Protein AF-A0A9N8ZAE3-F1 (afdb_monomer)

Secondary structure (DSSP, 8-state):
--PPTT-EEEEEEEEE-TTSHHHHHHHHHHHHHHHHHHH-TT-EEEEEEEEETTEEEEEEEEE-SS---HHHHHHHHHHHHT-BSGGGS-BTTT-EEEEEEEPPPHHHHHHH--TT--GGGPPBSS-EEEEEEEETTSTTSS-HHHHHHHHHHHHHHHHHHSSTTTTEEEEEEEEEEEEEEEETTEEEEEEEEEEEEEEEE-TTS-HHHHHHHIIIIIIHHHS-GGG--TT-EEEESTTS---S-HHHHS-EETTS-HHHHTTTTSS---S---TTB-TT-HHHHHHHHHHHHHHHHHHTTS-SEEEEEEEE-BT-SS-SEEEEE-TT--SS-HHHHHHHHHHH----HHHHHHHTTTTS-SS--GGGTSSS-SSS-TTT-GGGPPP-------HHHHHHHHHHHHHHHHHHHHHHHHHHHHHHHHHHHHHHHHHHHHHHHHHHHHHHHHHHHHHHHTT-TTS-PPPHHHHHHHHHHHHHHHT--SS-TTSHHHHHHHHHHHHHHHHHHHHHHHT--S----TTSSS----

Sequence (531 aa):
MSTTSGETFLFTSESVGEGHPDKIADQVSDAILDACLKDDPFSKVACETACKTGLVLVFGEITTRSTVDFQKIVRDTIKRIGYDDSSKGFDYNTCNVLVAIEQQSPDIAQGLVQQGEELEKIGAGDQGIMFGYATDETPELMPLTLILSHKLNRKLADLRRDGTLSWLRPDSKTQVTVRYKNEDGALVPIEVDTIVISTQHAPEITTEELRKELVEKVVKTVIPAKYLTSRTIYHMQPSGKFIIGGPQGDAGLTGRKIIVDTYGGHGAHGGGAFSGKDWSKVDRSAAYTARWIAKSLVHAKLVRRVLVQLSYAIGVPEPLSIFVDTYRSSDKSNEELLKIIKNNFDLRPGVIVRELGLHKPDGWKYEQTAAYGHFGRSEILRIFDTTQMNTDLDLDDLIHLENMFLEHGREDGLRDGNSAGMLEGFILGSTHGFRLAQEVGFYKGVAETWSRIVSQHSGDSEHKSLNERTIKQLESLHNLIAQFPLENNRNAEVHNLLERIRAKYKVVMSLLNSSGNLQKFNDADVTKISF

Organism: NCBI:txid144530

Foldseek 3Di:
DDDDAFDKDKDKFKFKFCQAQQLLQLLLLQLQVQQQLVVFLPKFWDWKWKFAQLEIEIEDAIDGPGDDDSLVSSLVSCVVLPQPDCQLRHHSVRGDYHYHYYHDDPVLCVLQDPDPDDLLQGAFSAWWKAKAKFAQQDPLRADPFLLLNLQLSVLLSVCCVVCVQVFFHRIKMKMWMFMWGHHQQHTHTQATQEIAIATAGHPPDFQVNQQVCSVPRRVPVRDPPRRDDPNYHYHYNVVGHHHHRHNHVHMHIHQPCQCSQHHRPPADGIRDGAGRGALSHCSHLVNVVNNLLNLQCCVLVQARIKMWMWTHHRSHQDTPDIFMDRSSRHPDDRVLSVVLCVVQDDRGSSVSCVLLVRSPQDQAGSSVSSHSYVGSCCPHRCSSVHDPGPSDPDPVVVVVVVVVCVVVVVVVCVVCCCVVVVVVVVVCCVVVLVVLCVVLVVLLVVLVVVLVVLVVCVPPPPADRQDPVLVVLSVVLNVLSVPQDSPDCPDPVNVVSVVVSVVSSVVNVVSVVVRDDDDDPDPPPPPPPDD

Nearest PDB structures (foldseek):
  2obv-assembly1_A  TM=9.886E-01  e=4.828E-65  Homo sapiens
  6fcd-assembly1_A  TM=9.901E-01  e=1.346E-64  Homo sapiens
  6fbo-assembly1_A  TM=9.915E-01  e=2.986E-64  Homo sapiens
  6p9v-assembly1_A-2  TM=9.916E-01  e=8.324E-64  Homo sapiens
  7rwh-assembly1_A  TM=9.741E-01  e=3.347E-64  Homo sapiens

Solvent-accessible surface area (backbone atoms only — not comparable to full-atom values): 27801 Å² total; per-residue (Å²): 132,91,75,57,72,71,46,72,49,78,47,63,11,42,28,54,17,56,25,24,26,32,30,41,14,13,29,40,14,11,46,50,43,45,52,31,33,71,79,21,49,80,33,45,36,42,35,41,21,36,31,32,64,56,36,36,40,38,30,44,28,48,42,58,86,34,89,73,60,62,68,58,52,48,29,52,48,36,39,73,51,58,29,73,42,65,88,57,37,34,27,39,88,75,40,44,74,46,80,57,68,42,66,57,56,67,75,60,46,55,48,45,48,63,86,89,61,62,56,67,68,28,17,21,58,39,61,50,43,25,38,5,48,18,27,70,61,32,97,59,32,33,56,56,33,28,53,53,11,27,47,43,35,51,46,51,53,50,34,33,73,74,46,81,39,61,51,50,45,47,20,31,39,25,32,23,29,30,32,31,33,34,57,56,50,24,63,44,80,63,36,43,45,37,39,37,39,43,57,20,29,48,88,86,64,51,62,67,60,50,37,51,49,47,46,63,68,35,46,63,68,62,49,61,67,87,31,60,55,100,77,43,42,78,40,51,40,77,83,58,78,39,52,68,23,28,27,50,59,38,72,11,34,41,54,76,49,53,48,46,36,58,52,22,78,48,76,65,79,52,77,58,45,48,53,10,49,32,55,62,37,41,48,38,45,44,21,51,47,25,27,39,51,21,39,23,41,38,72,71,64,58,25,39,19,33,34,26,38,43,26,36,42,57,47,35,30,62,58,78,44,79,48,62,44,37,62,68,25,36,95,63,52,58,66,59,51,51,50,45,48,61,76,74,48,69,73,25,48,31,42,44,33,59,77,50,31,55,43,60,60,80,96,42,60,57,36,68,35,37,41,66,26,65,57,63,47,74,90,62,45,63,70,56,62,67,64,86,73,73,78,75,81,50,75,64,53,56,52,47,49,51,51,48,50,50,47,49,52,46,48,51,48,49,49,51,48,49,53,48,49,48,51,50,51,47,50,51,50,50,55,52,47,51,53,52,51,52,53,52,48,50,54,47,52,53,39,53,53,50,54,48,54,49,66,73,46,76,81,48,94,87,54,89,68,79,53,72,69,51,54,56,43,42,54,52,40,45,56,52,55,73,68,57,65,88,73,79,68,85,46,74,68,50,56,55,49,48,52,51,42,54,54,40,48,54,54,40,53,52,46,59,67,70,64,67,92,73,84,87,78,72,86,72,74,81,81,71,84,78,134

Radius of gyration: 39.49 Å; Cα contacts (8 Å, |Δi|>4): 985; chains: 1; bounding box: 60×71×127 Å

Mean predicted aligned error: 14.27 Å

pLDDT: mean 83.39, std 19.16, range [28.67, 98.94]

InterPro domains:
  IPR002133 S-adenosylmethionine synthetase [MF_00086] (7-399)
  IPR002133 S-adenosylmethionine synthetase [PTHR11964] (7-379)
  IPR002133 S-adenosylmethionine synthetase [TIGR01034] (10-380)
  IPR022628 S-adenosylmethionine synthetase, N-terminal [PF00438] (9-106)
  IPR022629 S-adenosylmethionine synthetase, central domain [PF02772] (121-242)
  IPR022630 S-adenosylmethionine synthetase, C-terminal [PF02773] (244-380)
  IPR022631 S-adenosylmethionine synthetase, conserved site [PS00376] (123-133)
  IPR022631 S-adenosylmethionine synthetase, conserved site [PS00377] (270-278)
  IPR022636 S-adenosylmethionine synthetase superfamily [SSF55973] (8-112)
  IPR022636 S-adenosylmethionine synthetase superfamily [SSF55973] (119-243)
  IPR022636 S-adenosylmethionine synthetase superfamily [SSF55973] (244-382)

Structure (mmCIF, N/CA/C/O backbone):
data_AF-A0A9N8ZAE3-F1
#
_entry.id   AF-A0A9N8ZAE3-F1
#
loop_
_atom_site.group_PDB
_atom_site.id
_atom_site.type_symbol
_atom_site.label_atom_id
_atom_site.label_alt_id
_atom_site.label_comp_id
_atom_site.label_asym_id
_atom_site.label_entity_id
_atom_site.label_seq_id
_atom_site.pdbx_PDB_ins_code
_atom_site.Cartn_x
_atom_site.Cartn_y
_atom_site.Cartn_z
_atom_site.occupancy
_atom_site.B_iso_or_equiv
_atom_site.auth_seq_id
_atom_site.auth_comp_id
_atom_site.auth_asym_id
_atom_site.auth_atom_id
_atom_site.pdbx_PDB_model_num
ATOM 1 N N . MET A 1 1 ? -17.099 14.747 -3.650 1.00 42.00 1 MET A N 1
ATOM 2 C CA . MET A 1 1 ? -17.835 15.312 -4.803 1.00 42.00 1 MET A CA 1
ATOM 3 C C . MET A 1 1 ? -19.180 14.610 -4.888 1.00 42.00 1 MET A C 1
ATOM 5 O O . MET A 1 1 ? -19.203 13.389 -4.851 1.00 42.00 1 MET A O 1
ATOM 9 N N . SER A 1 2 ? -20.273 15.373 -4.899 1.00 40.00 2 SER A N 1
ATOM 10 C CA . SER A 1 2 ? -21.651 14.872 -4.980 1.00 40.00 2 SER A CA 1
ATOM 11 C C . SER A 1 2 ? -21.994 14.571 -6.440 1.00 40.00 2 SER A C 1
ATOM 13 O O . SER A 1 2 ? -22.512 15.449 -7.122 1.00 40.00 2 SER A O 1
ATOM 15 N N . THR A 1 3 ? -21.671 13.375 -6.935 1.00 53.06 3 THR A N 1
ATOM 16 C CA . THR A 1 3 ? -22.249 12.896 -8.201 1.00 53.06 3 THR A CA 1
ATOM 17 C C . THR A 1 3 ? -23.676 12.436 -7.933 1.00 53.06 3 THR A C 1
ATOM 19 O O . THR A 1 3 ? -23.931 11.746 -6.941 1.00 53.06 3 THR A O 1
ATOM 22 N N . THR A 1 4 ? -24.621 12.878 -8.757 1.00 60.38 4 THR A N 1
ATOM 23 C CA . THR A 1 4 ? -26.019 12.451 -8.628 1.00 60.38 4 THR A CA 1
ATOM 24 C C . THR A 1 4 ? -26.160 10.995 -9.088 1.00 60.38 4 THR A C 1
ATOM 26 O O . THR A 1 4 ? -25.376 10.513 -9.911 1.00 60.38 4 THR A O 1
ATOM 29 N N . SER A 1 5 ? -27.108 10.250 -8.508 1.00 69.19 5 SER A N 1
ATOM 30 C CA . SER A 1 5 ? -27.341 8.844 -8.876 1.00 69.19 5 SER A CA 1
ATOM 31 C C . SER A 1 5 ? -27.628 8.748 -10.381 1.00 69.19 5 SER A C 1
ATOM 33 O O . SER A 1 5 ? -28.456 9.492 -10.906 1.00 69.19 5 SER A O 1
ATOM 35 N N . GLY A 1 6 ? -26.904 7.878 -11.090 1.00 74.69 6 GLY A N 1
ATOM 36 C CA . GLY A 1 6 ? -26.998 7.704 -12.543 1.00 74.69 6 GLY A CA 1
ATOM 37 C C . GLY A 1 6 ? -25.951 8.443 -13.390 1.00 74.69 6 GLY A C 1
ATOM 38 O O . GLY A 1 6 ? -25.809 8.106 -14.567 1.00 74.69 6 GLY A O 1
ATOM 39 N N . GLU A 1 7 ? -25.177 9.383 -12.835 1.00 87.00 7 GLU A N 1
ATOM 40 C CA . GLU A 1 7 ? -24.086 10.045 -13.566 1.00 87.00 7 GLU A CA 1
ATOM 41 C C . GLU A 1 7 ? -22.891 9.111 -13.795 1.00 87.00 7 GLU A C 1
ATOM 43 O O . GLU A 1 7 ? -22.492 8.337 -12.916 1.00 87.00 7 GLU A O 1
ATOM 48 N N . THR A 1 8 ? -22.280 9.226 -14.980 1.00 95.31 8 THR A N 1
ATOM 49 C CA . THR A 1 8 ? -21.024 8.536 -15.291 1.00 95.31 8 THR A CA 1
ATOM 50 C C . THR A 1 8 ? -19.826 9.462 -15.187 1.00 95.31 8 THR A C 1
ATOM 52 O O . THR A 1 8 ? -19.886 10.598 -15.655 1.00 95.31 8 THR A O 1
ATOM 55 N N . PHE A 1 9 ? -18.707 8.958 -14.680 1.00 97.50 9 PHE A N 1
ATOM 56 C CA . PHE A 1 9 ? -17.455 9.707 -14.568 1.00 97.50 9 PHE A CA 1
ATOM 57 C C . PHE A 1 9 ? -16.246 8.807 -14.840 1.00 97.50 9 PHE A C 1
ATOM 59 O O . PHE A 1 9 ? -16.367 7.583 -14.876 1.00 97.50 9 PHE A O 1
ATOM 66 N N . LEU A 1 10 ? -15.081 9.417 -15.060 1.00 98.50 10 LEU A N 1
ATOM 67 C CA . LEU A 1 10 ? -13.808 8.711 -15.188 1.00 98.50 10 LEU A CA 1
ATOM 68 C C . LEU A 1 10 ? -13.036 8.801 -13.875 1.00 98.50 10 LEU A C 1
ATOM 70 O O . LEU A 1 10 ? -12.951 9.876 -13.281 1.00 98.50 10 LEU A O 1
ATOM 74 N N . PHE A 1 11 ? -12.457 7.685 -13.448 1.00 98.81 11 PHE A N 1
ATOM 75 C CA . PHE A 1 11 ? -11.546 7.639 -12.312 1.00 98.81 11 PHE A CA 1
ATOM 76 C C . PHE A 1 11 ? -10.301 6.840 -12.672 1.00 98.81 11 PHE A C 1
ATOM 78 O O . PHE A 1 11 ? -10.388 5.838 -13.385 1.00 98.81 11 PHE A O 1
ATOM 85 N N . THR A 1 12 ? -9.155 7.267 -12.152 1.00 98.88 12 THR A N 1
ATOM 86 C CA . THR A 1 12 ? -7.851 6.710 -12.499 1.00 98.88 12 THR A CA 1
ATOM 87 C C . THR A 1 12 ? -7.098 6.298 -11.246 1.00 98.88 12 THR A C 1
ATOM 89 O O . THR A 1 12 ? -7.006 7.069 -10.295 1.00 98.88 12 THR A O 1
ATOM 92 N N . SER A 1 13 ? -6.505 5.108 -11.278 1.00 98.94 13 SER A N 1
ATOM 93 C CA . SER A 1 13 ? -5.494 4.688 -10.304 1.00 98.94 13 SER A CA 1
ATOM 94 C C . SER A 1 13 ? -4.228 4.259 -11.035 1.00 98.94 13 SER A C 1
ATOM 96 O O . SER A 1 13 ? -4.281 3.846 -12.196 1.00 98.94 13 SER A O 1
ATOM 98 N N . GLU A 1 14 ? -3.094 4.336 -10.346 1.00 98.88 14 GLU A N 1
ATOM 99 C CA . GLU A 1 14 ? -1.808 3.861 -10.847 1.00 98.88 14 GLU A CA 1
ATOM 100 C C . GLU A 1 14 ? -1.184 2.809 -9.927 1.00 98.88 14 GLU A C 1
ATOM 102 O O . GLU A 1 14 ? -1.588 2.613 -8.781 1.00 98.88 14 GLU A O 1
ATOM 107 N N . SER A 1 15 ? -0.175 2.123 -10.452 1.00 98.81 15 SER A N 1
ATOM 108 C CA . SER A 1 15 ? 0.705 1.229 -9.716 1.00 98.81 15 SER A CA 1
ATOM 109 C C . SER A 1 15 ? 2.100 1.261 -10.331 1.00 98.81 15 SER A C 1
ATOM 111 O O . SER A 1 15 ? 2.272 1.561 -11.515 1.00 98.81 15 SER A O 1
ATOM 113 N N . VAL A 1 16 ? 3.101 0.886 -9.542 1.00 98.75 16 VAL A N 1
ATOM 114 C CA . VAL A 1 16 ? 4.473 0.679 -10.007 1.00 98.75 16 VAL A CA 1
ATOM 115 C C . VAL A 1 16 ? 4.933 -0.743 -9.679 1.00 98.75 16 VAL A C 1
ATOM 117 O O . VAL A 1 16 ? 4.458 -1.345 -8.712 1.00 98.75 16 VAL A O 1
ATOM 120 N N . GLY A 1 17 ? 5.823 -1.292 -10.502 1.00 98.19 17 GLY A N 1
ATOM 121 C CA . GLY A 1 17 ? 6.400 -2.615 -10.300 1.00 98.19 17 GLY A CA 1
ATOM 122 C C . GLY A 1 17 ? 7.421 -2.648 -9.164 1.00 98.19 17 GLY A C 1
ATOM 123 O O . GLY A 1 17 ? 7.924 -1.622 -8.709 1.00 98.19 17 GLY A O 1
ATOM 124 N N . GLU A 1 18 ? 7.778 -3.857 -8.738 1.00 98.44 18 GLU A N 1
ATOM 125 C CA . GLU A 1 18 ? 8.769 -4.110 -7.679 1.00 98.44 18 GLU A CA 1
ATOM 126 C C . GLU A 1 18 ? 10.170 -3.530 -7.952 1.00 98.44 18 GLU A C 1
ATOM 128 O O . GLU A 1 18 ? 10.958 -3.390 -7.021 1.00 98.44 18 GLU A O 1
ATOM 133 N N . GLY A 1 19 ? 10.503 -3.227 -9.211 1.00 98.38 19 GLY A N 1
ATOM 134 C CA . GLY A 1 19 ? 11.784 -2.634 -9.592 1.00 98.38 19 GLY A CA 1
ATOM 135 C C . GLY A 1 19 ? 11.794 -1.108 -9.617 1.00 98.38 19 GLY A C 1
ATOM 136 O O . GLY A 1 19 ? 12.847 -0.529 -9.879 1.00 98.38 19 GLY A O 1
ATOM 137 N N . HIS A 1 20 ? 10.659 -0.455 -9.357 1.00 98.81 20 HIS A N 1
ATOM 138 C CA . HIS A 1 20 ? 10.600 0.995 -9.190 1.00 98.81 20 HIS A CA 1
ATOM 139 C C . HIS A 1 20 ? 11.434 1.411 -7.970 1.00 98.81 20 HIS A C 1
ATOM 141 O O . HIS A 1 20 ? 11.288 0.781 -6.924 1.00 98.81 20 HIS A O 1
ATOM 147 N N . PRO A 1 21 ? 12.253 2.477 -8.025 1.00 98.56 21 PRO A N 1
ATOM 148 C CA . PRO A 1 21 ? 13.208 2.783 -6.958 1.00 98.56 21 PRO A CA 1
ATOM 149 C C . PRO A 1 21 ? 12.549 3.003 -5.585 1.00 98.56 21 PRO A C 1
ATOM 151 O O . PRO A 1 21 ? 13.010 2.437 -4.599 1.00 98.56 21 PRO A O 1
ATOM 154 N N . ASP A 1 22 ? 11.412 3.704 -5.507 1.00 98.88 22 ASP A N 1
ATOM 155 C CA . ASP A 1 22 ? 10.653 3.787 -4.240 1.00 98.88 22 ASP A CA 1
ATOM 156 C C . ASP A 1 22 ? 10.171 2.414 -3.731 1.00 98.88 22 ASP A C 1
ATOM 158 O O . ASP A 1 22 ? 10.179 2.161 -2.533 1.00 98.88 22 ASP A O 1
ATOM 162 N N . LYS A 1 23 ? 9.801 1.487 -4.629 1.00 98.81 23 LYS A N 1
ATOM 163 C CA . LYS A 1 23 ? 9.388 0.134 -4.232 1.00 98.81 23 LYS A CA 1
ATOM 164 C C . LYS A 1 23 ? 10.542 -0.794 -3.900 1.00 98.81 23 LYS A C 1
ATOM 166 O O . LYS A 1 23 ? 10.335 -1.741 -3.146 1.00 98.81 23 LYS A O 1
ATOM 171 N N . ILE A 1 24 ? 11.744 -0.530 -4.405 1.00 98.75 24 ILE A N 1
ATOM 172 C CA . ILE A 1 24 ? 12.960 -1.170 -3.894 1.00 98.75 24 ILE A CA 1
ATOM 173 C C . ILE A 1 24 ? 13.154 -0.759 -2.434 1.00 98.75 24 ILE A C 1
ATOM 175 O O . ILE A 1 24 ? 13.381 -1.626 -1.597 1.00 98.75 24 ILE A O 1
ATOM 179 N N . ALA A 1 25 ? 13.020 0.536 -2.130 1.00 98.88 25 ALA A N 1
ATOM 180 C CA . ALA A 1 25 ? 13.172 1.048 -0.774 1.00 98.88 25 ALA A CA 1
ATOM 181 C C . ALA A 1 25 ? 12.157 0.420 0.200 1.00 98.88 25 ALA A C 1
ATOM 183 O O . ALA A 1 25 ? 12.572 -0.149 1.206 1.00 98.88 25 ALA A O 1
ATOM 184 N N . ASP A 1 26 ? 10.868 0.393 -0.158 1.00 98.94 26 ASP A N 1
ATOM 185 C CA . ASP A 1 26 ? 9.829 -0.264 0.651 1.00 98.94 26 ASP A CA 1
ATOM 186 C C . ASP A 1 26 ? 10.135 -1.754 0.908 1.00 98.94 26 ASP A C 1
ATOM 188 O O . ASP A 1 26 ? 10.061 -2.231 2.042 1.00 98.94 26 ASP A O 1
ATOM 192 N N . GLN A 1 27 ? 10.526 -2.502 -0.134 1.00 98.88 27 GLN A N 1
ATOM 193 C CA . GLN A 1 27 ? 10.852 -3.929 -0.007 1.00 98.88 27 GLN A CA 1
ATOM 194 C C . GLN A 1 27 ? 12.096 -4.179 0.848 1.00 98.88 27 GLN A C 1
ATOM 196 O O . GLN A 1 27 ? 12.124 -5.154 1.593 1.00 98.88 27 GLN A O 1
ATOM 201 N N . VAL A 1 28 ? 13.128 -3.337 0.745 1.00 98.88 28 VAL A N 1
ATOM 202 C CA . VAL A 1 28 ? 14.334 -3.446 1.581 1.00 98.88 28 VAL A CA 1
ATOM 203 C C . VAL A 1 28 ? 13.988 -3.179 3.044 1.00 98.88 28 VAL A C 1
ATOM 205 O O . VAL A 1 28 ? 14.356 -3.977 3.905 1.00 98.88 28 VAL A O 1
ATOM 208 N N . SER A 1 29 ? 13.233 -2.114 3.314 1.00 98.88 29 SER A N 1
ATOM 209 C CA . SER A 1 29 ? 12.789 -1.766 4.662 1.00 98.88 29 SER A CA 1
ATOM 210 C C . SER A 1 29 ? 11.963 -2.879 5.312 1.00 98.88 29 SER A C 1
ATOM 212 O O . SER A 1 29 ? 12.208 -3.235 6.465 1.00 98.88 29 SER A O 1
ATOM 214 N N . ASP A 1 30 ? 11.030 -3.493 4.580 1.00 98.69 30 ASP A N 1
ATOM 215 C CA . ASP A 1 30 ? 10.246 -4.609 5.120 1.00 98.69 30 ASP A CA 1
ATOM 216 C C . ASP A 1 30 ? 11.019 -5.935 5.197 1.00 98.69 30 ASP A C 1
ATOM 218 O O . ASP A 1 30 ? 10.775 -6.718 6.112 1.00 98.69 30 ASP A O 1
ATOM 222 N N . ALA A 1 31 ? 11.992 -6.185 4.316 1.00 98.62 31 ALA A N 1
ATOM 223 C CA . ALA A 1 31 ? 12.870 -7.352 4.442 1.00 98.62 31 ALA A CA 1
ATOM 224 C C . ALA A 1 31 ? 13.742 -7.278 5.708 1.00 98.62 31 ALA A C 1
ATOM 226 O O . ALA A 1 31 ? 13.994 -8.295 6.359 1.00 98.62 31 ALA A O 1
ATOM 227 N N . ILE A 1 32 ? 14.184 -6.072 6.082 1.00 98.62 32 ILE A N 1
ATOM 228 C CA . ILE A 1 32 ? 14.893 -5.826 7.342 1.00 98.62 32 ILE A CA 1
ATOM 229 C C . ILE A 1 32 ? 13.952 -6.021 8.532 1.00 98.62 32 ILE A C 1
ATOM 231 O O . ILE A 1 32 ? 14.324 -6.707 9.482 1.00 98.62 32 ILE A O 1
ATOM 235 N N . LEU A 1 33 ? 12.724 -5.495 8.467 1.00 98.31 33 LEU A N 1
ATOM 236 C CA . LEU A 1 33 ? 11.709 -5.733 9.496 1.00 98.31 33 LEU A CA 1
ATOM 237 C C . LEU A 1 33 ? 11.459 -7.232 9.716 1.00 98.31 33 LEU A C 1
ATOM 239 O O . LEU A 1 33 ? 11.483 -7.693 10.856 1.00 98.31 33 LEU A O 1
ATOM 243 N N . ASP A 1 34 ? 11.261 -7.998 8.641 1.00 97.56 34 ASP A N 1
ATOM 244 C CA . ASP A 1 34 ? 11.068 -9.447 8.723 1.00 97.56 34 ASP A CA 1
ATOM 245 C C . ASP A 1 34 ? 12.268 -10.139 9.389 1.00 97.56 34 ASP A C 1
ATOM 247 O O . ASP A 1 34 ? 12.091 -11.056 10.192 1.00 97.56 34 ASP A O 1
ATOM 251 N N . ALA A 1 35 ? 13.494 -9.690 9.097 1.00 96.94 35 ALA A N 1
AT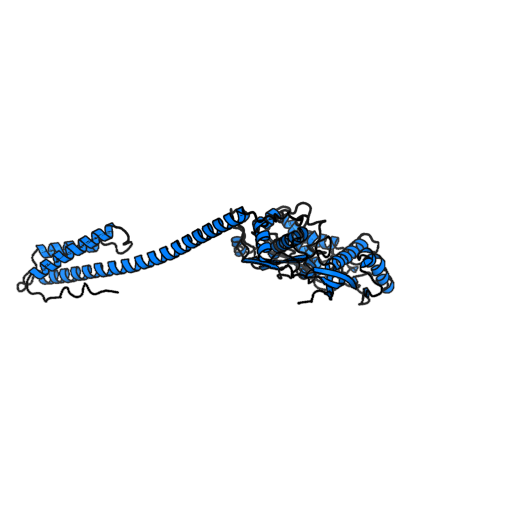OM 252 C CA . ALA A 1 35 ? 14.698 -10.217 9.733 1.00 96.94 35 ALA A CA 1
ATOM 253 C C . ALA A 1 35 ? 14.774 -9.880 11.231 1.00 96.94 35 ALA A C 1
ATOM 255 O O . ALA A 1 35 ? 15.168 -10.738 12.021 1.00 96.94 35 ALA A O 1
ATOM 256 N N . CYS A 1 36 ? 14.363 -8.676 11.639 1.00 96.06 36 CYS A N 1
ATOM 257 C CA . CYS A 1 36 ? 14.276 -8.296 13.050 1.00 96.06 36 CYS A CA 1
ATOM 258 C C . CYS A 1 36 ? 13.241 -9.148 13.801 1.00 96.06 36 CYS A C 1
ATOM 260 O O . CYS A 1 36 ? 13.539 -9.668 14.876 1.00 96.06 36 CYS A O 1
ATOM 262 N N . LEU A 1 37 ? 12.048 -9.334 13.228 1.00 94.00 37 LEU A N 1
ATOM 263 C CA . LEU A 1 37 ? 10.937 -10.043 13.874 1.00 94.00 37 LEU A CA 1
ATOM 264 C C . LEU A 1 37 ? 11.110 -11.564 13.929 1.00 94.00 37 LEU A C 1
ATOM 266 O O . LEU A 1 37 ? 10.466 -12.216 14.749 1.00 94.00 37 LEU A O 1
ATOM 270 N N . LYS A 1 38 ? 11.974 -12.131 13.079 1.00 91.38 38 LYS A N 1
ATOM 271 C CA . LYS A 1 38 ? 12.1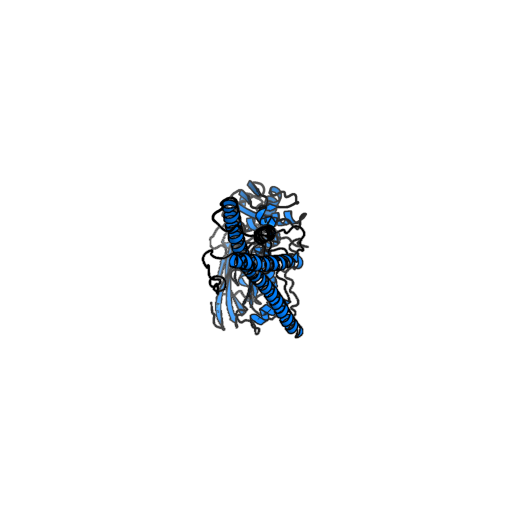83 -13.580 12.967 1.00 91.38 38 LYS A CA 1
ATOM 272 C C . LYS A 1 38 ? 12.517 -14.244 14.308 1.00 91.38 38 LYS A C 1
ATOM 274 O O . LYS A 1 38 ? 11.889 -15.242 14.654 1.00 91.38 38 LYS A O 1
ATOM 279 N N . ASP A 1 39 ? 13.494 -13.696 15.029 1.00 87.06 39 ASP A N 1
ATOM 280 C CA . ASP A 1 39 ? 13.970 -14.245 16.307 1.00 87.06 39 ASP A CA 1
ATOM 281 C C . ASP A 1 39 ? 13.544 -13.374 17.508 1.00 87.06 39 ASP A C 1
ATOM 283 O O . ASP A 1 39 ? 13.610 -13.814 18.657 1.00 87.06 39 ASP A O 1
ATOM 287 N N . ASP A 1 40 ? 13.045 -12.159 17.251 1.00 90.56 40 ASP A N 1
ATOM 288 C CA . ASP A 1 40 ? 12.564 -11.224 18.268 1.00 90.56 40 ASP A CA 1
ATOM 289 C C . ASP A 1 40 ? 11.232 -10.562 17.854 1.00 90.56 40 ASP A C 1
ATOM 291 O O . ASP A 1 40 ? 11.228 -9.444 17.324 1.00 90.56 40 ASP A O 1
ATOM 295 N N . PRO A 1 41 ? 10.084 -11.219 18.131 1.00 89.44 41 PRO A N 1
ATOM 296 C CA . PRO A 1 41 ? 8.738 -10.741 17.780 1.00 89.44 41 PRO A CA 1
ATOM 297 C C . PRO A 1 41 ? 8.384 -9.342 18.302 1.00 89.44 41 PRO A C 1
ATOM 299 O O . PRO A 1 41 ? 7.454 -8.709 17.810 1.00 89.44 41 PRO A O 1
ATOM 302 N N . PHE A 1 42 ? 9.110 -8.852 19.311 1.00 87.19 42 PHE A N 1
ATOM 303 C CA . PHE A 1 42 ? 8.876 -7.555 19.947 1.00 87.19 42 PHE A CA 1
ATOM 304 C C . PHE A 1 42 ? 9.873 -6.473 19.520 1.00 87.19 42 PHE A C 1
ATOM 306 O O . PHE A 1 42 ? 9.901 -5.400 20.126 1.00 87.19 42 PHE A O 1
ATOM 313 N N . SER A 1 43 ? 10.656 -6.736 18.468 1.00 90.56 43 SER A N 1
ATOM 314 C CA . SER A 1 43 ? 11.567 -5.753 17.879 1.00 90.56 43 SER A CA 1
ATOM 315 C C . SER A 1 43 ? 10.850 -4.439 17.580 1.00 90.56 43 SER A C 1
ATOM 317 O O . SER A 1 43 ? 9.767 -4.430 16.993 1.00 90.56 43 SER A O 1
ATOM 319 N N . LYS A 1 44 ? 11.487 -3.324 17.940 1.00 91.38 44 LYS A N 1
ATOM 320 C CA . LYS A 1 44 ? 11.048 -1.981 17.558 1.00 91.38 44 LYS A CA 1
ATOM 321 C C . LYS A 1 44 ? 11.830 -1.553 16.335 1.00 91.38 44 LYS A C 1
ATOM 323 O O . LYS A 1 44 ? 13.052 -1.481 16.388 1.00 91.38 44 LYS A O 1
ATOM 328 N N . VAL A 1 45 ? 11.124 -1.311 15.238 1.00 95.12 45 VAL A N 1
ATOM 329 C CA . VAL A 1 45 ? 11.712 -1.060 13.923 1.00 95.12 45 VAL A CA 1
ATOM 330 C C . VAL A 1 45 ? 11.030 0.156 13.301 1.00 95.12 45 VAL A C 1
ATOM 332 O O . VAL A 1 45 ? 9.802 0.206 13.189 1.00 95.12 45 VAL A O 1
ATOM 335 N N . ALA A 1 46 ? 11.845 1.133 12.927 1.00 97.06 46 ALA A N 1
ATOM 336 C CA . ALA A 1 46 ? 11.533 2.260 12.061 1.00 97.06 46 ALA A CA 1
ATOM 337 C C . ALA A 1 46 ? 12.664 2.355 11.021 1.00 97.06 46 ALA A C 1
ATOM 339 O O . ALA A 1 46 ? 13.569 3.176 11.117 1.00 97.06 46 ALA A O 1
ATOM 340 N N . CYS A 1 47 ? 12.669 1.404 10.085 1.00 98.44 47 CYS A N 1
ATOM 341 C CA . CYS A 1 47 ? 13.719 1.237 9.088 1.00 98.44 47 CYS A CA 1
ATOM 342 C C . CYS A 1 47 ? 13.367 1.989 7.804 1.00 98.44 47 CYS A C 1
ATOM 344 O O . CYS A 1 47 ? 12.510 1.562 7.029 1.00 98.44 47 CYS A O 1
ATOM 346 N N . GLU A 1 48 ? 14.097 3.053 7.522 1.00 98.81 48 GLU A N 1
ATOM 347 C CA . GLU A 1 48 ? 13.986 3.820 6.294 1.00 98.81 48 GLU A CA 1
ATOM 348 C C . GLU A 1 48 ? 15.065 3.395 5.296 1.00 98.81 48 GLU A C 1
ATOM 350 O O . GLU A 1 48 ? 16.215 3.116 5.641 1.00 98.81 48 GLU A O 1
ATOM 355 N N . THR A 1 49 ? 14.695 3.367 4.021 1.00 98.94 49 THR A N 1
ATOM 356 C CA . THR A 1 49 ? 15.618 3.100 2.919 1.00 98.94 49 THR A CA 1
ATOM 357 C C . THR A 1 49 ? 15.538 4.218 1.889 1.00 98.94 49 THR A C 1
ATOM 359 O O . THR A 1 49 ? 14.447 4.636 1.494 1.00 98.94 49 THR A O 1
ATOM 362 N N . ALA A 1 50 ? 16.696 4.662 1.406 1.00 98.81 50 ALA A N 1
ATOM 363 C CA . ALA A 1 50 ? 16.841 5.496 0.221 1.00 98.81 50 ALA A CA 1
ATOM 364 C C . ALA A 1 50 ? 17.788 4.828 -0.786 1.00 98.81 50 ALA A C 1
ATOM 366 O O . ALA A 1 50 ? 18.751 4.163 -0.405 1.00 98.81 50 ALA A O 1
ATOM 367 N N . CYS A 1 51 ? 17.551 5.004 -2.084 1.00 98.12 51 CYS A N 1
ATOM 368 C CA . CYS A 1 51 ? 18.426 4.474 -3.126 1.00 98.12 51 CYS A CA 1
ATOM 369 C C . CYS A 1 51 ? 18.620 5.450 -4.290 1.00 98.12 51 CYS A C 1
ATOM 371 O O . CYS A 1 51 ? 17.734 6.231 -4.644 1.00 98.12 51 CYS A O 1
ATOM 373 N N . LYS A 1 52 ? 19.812 5.398 -4.889 1.00 97.44 52 LYS A N 1
ATOM 374 C CA . LYS A 1 52 ? 20.182 6.113 -6.117 1.00 97.44 52 LYS A CA 1
ATOM 375 C C . LYS A 1 52 ? 21.270 5.322 -6.855 1.00 97.44 52 LYS A C 1
ATOM 377 O O . LYS A 1 52 ? 21.619 4.214 -6.454 1.00 97.44 52 LYS A O 1
ATOM 382 N N . THR A 1 53 ? 21.790 5.852 -7.958 1.00 95.81 53 THR A N 1
ATOM 383 C CA . THR A 1 53 ? 22.834 5.241 -8.789 1.00 95.81 53 THR A CA 1
ATOM 384 C C . THR A 1 53 ? 23.976 4.663 -7.947 1.00 95.81 53 THR A C 1
ATOM 386 O O . THR A 1 53 ? 24.760 5.407 -7.364 1.00 95.81 53 THR A O 1
ATOM 389 N N . GLY A 1 54 ? 24.067 3.331 -7.892 1.00 94.38 54 GLY A N 1
ATOM 390 C CA . GLY A 1 54 ? 25.124 2.616 -7.172 1.00 94.38 54 GLY A CA 1
ATOM 391 C C . GLY A 1 54 ? 25.103 2.763 -5.644 1.00 94.38 54 GLY A C 1
ATOM 392 O O . GLY A 1 54 ? 26.118 2.467 -5.016 1.00 94.38 54 GLY A O 1
ATOM 393 N N . LEU A 1 55 ? 23.993 3.212 -5.046 1.00 97.75 55 LEU A N 1
ATOM 394 C CA . LEU A 1 55 ? 23.875 3.464 -3.609 1.00 97.75 55 LEU A CA 1
ATOM 395 C C . LEU A 1 55 ? 22.524 3.005 -3.046 1.00 97.75 55 LEU A C 1
ATOM 397 O O . LEU A 1 55 ? 21.468 3.353 -3.575 1.00 97.75 55 LEU A O 1
ATOM 401 N N . VAL A 1 56 ? 22.580 2.324 -1.905 1.00 98.69 56 VAL A N 1
ATOM 402 C CA . VAL A 1 56 ? 21.471 2.143 -0.965 1.00 98.69 56 VAL A CA 1
ATOM 403 C C . VAL A 1 56 ? 21.908 2.669 0.395 1.00 98.69 56 VAL A C 1
ATOM 405 O O . VAL A 1 56 ? 22.979 2.311 0.875 1.00 98.69 56 VAL A O 1
ATOM 408 N N . LEU A 1 57 ? 21.089 3.512 1.010 1.00 98.75 57 LEU A N 1
ATOM 409 C CA . LEU A 1 57 ? 21.236 3.963 2.386 1.00 98.75 57 LEU A CA 1
ATOM 410 C C . LEU A 1 57 ? 20.071 3.399 3.193 1.00 98.75 57 LEU A C 1
ATOM 412 O O . LEU A 1 57 ? 18.919 3.702 2.896 1.00 98.75 57 LEU A O 1
ATOM 416 N N . VAL A 1 58 ? 20.388 2.601 4.203 1.00 98.75 58 VAL A N 1
ATOM 417 C CA . VAL A 1 58 ? 19.451 2.116 5.217 1.00 98.75 58 VAL A CA 1
ATOM 418 C C . VAL A 1 58 ? 19.697 2.919 6.489 1.00 98.75 58 VAL A C 1
ATOM 420 O O . VAL A 1 58 ? 20.842 3.002 6.936 1.00 98.75 58 VAL A O 1
ATOM 423 N N . PHE A 1 59 ? 18.661 3.533 7.050 1.00 98.75 59 PHE A N 1
ATOM 424 C CA . PHE A 1 59 ? 18.763 4.448 8.187 1.00 98.75 59 PHE A CA 1
ATOM 425 C C . PHE A 1 59 ? 17.494 4.439 9.051 1.00 98.75 59 PHE A C 1
ATOM 427 O O . PHE A 1 59 ? 16.497 3.835 8.670 1.00 98.75 59 PHE A O 1
ATOM 434 N N . GLY A 1 60 ? 17.545 5.069 10.225 1.00 97.38 60 GLY A N 1
ATOM 435 C CA . GLY A 1 60 ? 16.442 5.102 11.194 1.00 97.38 60 GLY A CA 1
ATOM 436 C C . GLY A 1 60 ? 16.751 4.302 12.458 1.00 97.38 60 GLY A C 1
ATOM 437 O O . GLY A 1 60 ? 17.917 4.093 12.801 1.00 97.38 60 GLY A O 1
ATOM 438 N N . GLU A 1 61 ? 15.715 3.848 13.159 1.00 95.50 61 GLU A N 1
ATOM 439 C CA . GLU A 1 61 ? 15.851 3.318 14.516 1.00 95.50 61 GLU A CA 1
ATOM 440 C C . GLU A 1 61 ? 15.427 1.850 14.619 1.00 95.50 61 GLU A C 1
ATOM 442 O O . GLU A 1 61 ? 14.295 1.478 14.294 1.00 95.50 61 GLU A O 1
ATOM 447 N N . ILE A 1 62 ? 16.324 0.998 15.122 1.00 95.25 62 ILE A N 1
ATOM 448 C CA . ILE A 1 62 ? 16.057 -0.421 15.364 1.00 95.25 62 ILE A CA 1
ATOM 449 C C . ILE A 1 62 ? 16.558 -0.826 16.751 1.00 95.25 62 ILE A C 1
ATOM 451 O O . ILE A 1 62 ? 17.752 -0.790 17.047 1.00 95.25 62 ILE A O 1
ATOM 455 N N . THR A 1 63 ? 15.634 -1.315 17.573 1.00 92.50 63 THR A N 1
ATOM 456 C CA . THR A 1 63 ? 15.923 -2.001 18.835 1.00 92.50 63 THR A CA 1
ATOM 457 C C . THR A 1 63 ? 15.443 -3.443 18.714 1.00 92.50 63 THR A C 1
ATOM 459 O O . THR A 1 63 ? 14.242 -3.711 18.695 1.00 92.50 63 THR A O 1
ATOM 462 N N . THR A 1 64 ? 16.382 -4.381 18.609 1.00 91.44 64 THR A N 1
ATOM 463 C CA . THR A 1 64 ? 16.106 -5.812 18.424 1.00 91.44 64 THR A CA 1
ATOM 464 C C . THR A 1 64 ? 17.181 -6.659 19.100 1.00 91.44 64 THR A C 1
ATOM 466 O O . THR A 1 64 ? 18.336 -6.242 19.203 1.00 91.44 64 THR A O 1
ATOM 469 N N . ARG A 1 65 ? 16.809 -7.860 19.547 1.00 89.81 65 ARG A N 1
ATOM 470 C CA . ARG A 1 65 ? 17.749 -8.908 19.982 1.00 89.81 65 ARG A CA 1
ATOM 471 C C . ARG A 1 65 ? 18.256 -9.766 18.821 1.00 89.81 65 ARG A C 1
ATOM 473 O O . ARG A 1 65 ? 19.200 -10.533 19.001 1.00 89.81 65 ARG A O 1
ATOM 480 N N . SER A 1 66 ? 17.637 -9.652 17.648 1.00 91.69 66 SER A N 1
ATOM 481 C CA . SER A 1 66 ? 18.019 -10.401 16.454 1.00 91.69 66 SER A CA 1
ATOM 482 C C . SER A 1 66 ? 19.372 -9.930 15.919 1.00 91.69 66 SER A C 1
ATOM 484 O O . SER A 1 66 ? 19.681 -8.740 15.902 1.00 91.69 66 SER A O 1
ATOM 486 N N . THR A 1 67 ? 20.184 -10.866 15.428 1.00 92.19 67 THR A N 1
ATOM 487 C CA . THR A 1 67 ? 21.409 -10.525 14.690 1.00 92.19 67 THR A CA 1
ATOM 488 C C . THR A 1 67 ? 21.052 -10.281 13.228 1.00 92.19 67 THR A C 1
ATOM 490 O O . THR A 1 67 ? 20.682 -11.215 12.517 1.00 92.19 67 THR A O 1
ATOM 493 N N . VAL A 1 68 ? 21.155 -9.030 12.777 1.00 94.81 68 VAL A N 1
ATOM 494 C CA . VAL A 1 68 ? 20.716 -8.607 11.439 1.00 94.81 68 VAL A CA 1
ATOM 495 C C . VAL A 1 68 ? 21.920 -8.270 10.562 1.00 94.81 68 VAL A C 1
ATOM 497 O O . VAL A 1 68 ? 22.669 -7.338 10.842 1.00 94.81 68 VAL A O 1
ATOM 500 N N . ASP A 1 69 ? 22.092 -9.011 9.465 1.00 97.19 69 ASP A N 1
ATOM 501 C CA . ASP A 1 69 ? 23.062 -8.682 8.416 1.00 97.19 69 ASP A CA 1
ATOM 502 C C . ASP A 1 69 ? 22.399 -7.790 7.355 1.00 97.19 69 ASP A C 1
ATOM 504 O O . ASP A 1 69 ? 21.865 -8.264 6.347 1.00 97.19 69 ASP A O 1
ATOM 508 N N . PHE A 1 70 ? 22.416 -6.478 7.604 1.00 97.75 70 PHE A N 1
ATOM 509 C CA . PHE A 1 70 ? 21.815 -5.479 6.716 1.00 97.75 70 PHE A CA 1
ATOM 510 C C . PHE A 1 70 ? 22.376 -5.542 5.291 1.00 97.75 70 PHE A C 1
ATOM 512 O O . PHE A 1 70 ? 21.618 -5.442 4.328 1.00 97.75 70 PHE A O 1
ATOM 519 N N . GLN A 1 71 ? 23.691 -5.742 5.140 1.00 97.81 71 GLN A N 1
ATOM 520 C CA . GLN A 1 71 ? 24.342 -5.814 3.828 1.00 97.81 71 GLN A CA 1
ATOM 521 C C . GLN A 1 71 ? 23.776 -6.972 3.014 1.00 97.81 71 GLN A C 1
ATOM 523 O O . GLN A 1 71 ? 23.385 -6.790 1.859 1.00 97.81 71 GLN A O 1
ATOM 528 N N . LYS A 1 72 ? 23.714 -8.159 3.622 1.00 98.31 72 LYS A N 1
ATOM 529 C CA . LYS A 1 72 ? 23.200 -9.352 2.960 1.00 98.31 72 LYS A CA 1
ATOM 530 C C . LYS A 1 72 ? 21.723 -9.205 2.605 1.00 98.31 72 LYS A C 1
ATOM 532 O O . LYS A 1 72 ? 21.360 -9.504 1.471 1.00 98.31 72 LYS A O 1
ATOM 537 N N . ILE A 1 73 ? 20.894 -8.711 3.528 1.00 98.56 73 ILE A N 1
ATOM 538 C CA . ILE A 1 73 ? 19.451 -8.533 3.298 1.00 98.56 73 ILE A CA 1
ATOM 539 C C . ILE A 1 73 ? 19.204 -7.576 2.131 1.00 98.56 73 ILE A C 1
ATOM 541 O O . ILE A 1 73 ? 18.510 -7.940 1.187 1.00 98.56 73 ILE A O 1
ATOM 545 N N . VAL A 1 74 ? 19.832 -6.395 2.142 1.00 98.75 74 VAL A N 1
ATOM 546 C CA . VAL A 1 74 ? 19.701 -5.403 1.062 1.00 98.75 74 VAL A CA 1
ATOM 547 C C . VAL A 1 74 ? 20.053 -6.026 -0.291 1.00 98.75 74 VAL A C 1
ATOM 549 O O . VAL A 1 74 ? 19.289 -5.915 -1.252 1.00 98.75 74 VAL A O 1
ATOM 552 N N . ARG A 1 75 ? 21.192 -6.724 -0.371 1.00 98.69 75 ARG A N 1
ATOM 553 C CA . ARG A 1 75 ? 21.671 -7.341 -1.615 1.00 98.69 75 ARG A CA 1
ATOM 554 C C . ARG A 1 75 ? 20.762 -8.470 -2.094 1.00 98.69 75 ARG A C 1
ATOM 556 O O . ARG A 1 75 ? 20.437 -8.521 -3.280 1.00 98.69 75 ARG A O 1
ATOM 563 N N . ASP A 1 76 ? 20.313 -9.339 -1.194 1.00 98.69 76 ASP A N 1
ATOM 564 C CA . ASP A 1 76 ? 19.401 -10.434 -1.530 1.00 98.69 76 ASP A CA 1
ATOM 565 C C . ASP A 1 76 ? 18.054 -9.901 -2.043 1.00 98.69 76 ASP A C 1
ATOM 567 O O . ASP A 1 76 ? 17.535 -10.404 -3.044 1.00 98.69 76 ASP A O 1
ATOM 571 N N . THR A 1 77 ? 17.524 -8.838 -1.431 1.00 98.75 77 THR A N 1
ATOM 572 C CA . THR A 1 77 ? 16.291 -8.175 -1.876 1.00 98.75 77 THR A CA 1
ATOM 573 C C . THR A 1 77 ? 16.445 -7.591 -3.283 1.00 98.75 77 THR A C 1
ATOM 575 O O . THR A 1 77 ? 15.621 -7.862 -4.159 1.00 98.75 77 THR A O 1
ATOM 578 N N . ILE A 1 78 ? 17.528 -6.853 -3.555 1.00 98.62 78 ILE A N 1
ATOM 579 C CA . ILE A 1 78 ? 17.803 -6.268 -4.884 1.00 98.62 78 ILE A CA 1
ATOM 580 C C . ILE A 1 78 ? 17.963 -7.365 -5.947 1.00 98.62 78 ILE A C 1
ATOM 582 O O . ILE A 1 78 ? 17.405 -7.265 -7.047 1.00 98.62 78 ILE A O 1
ATOM 586 N N . LYS A 1 79 ? 18.665 -8.452 -5.604 1.00 98.50 79 LYS A N 1
ATOM 587 C CA . LYS A 1 79 ? 18.823 -9.619 -6.475 1.00 98.50 79 LYS A CA 1
ATOM 588 C C . LYS A 1 79 ? 17.476 -10.265 -6.802 1.00 98.50 79 LYS A C 1
ATOM 590 O O . LYS A 1 79 ? 17.198 -10.534 -7.967 1.00 98.50 79 LYS A O 1
ATOM 595 N N . ARG A 1 80 ? 16.613 -10.472 -5.799 1.00 98.12 80 ARG A N 1
ATOM 596 C CA . ARG A 1 80 ? 15.266 -11.060 -5.948 1.00 98.12 80 ARG A CA 1
ATOM 597 C C . ARG A 1 80 ? 14.342 -10.218 -6.839 1.00 98.12 80 ARG A C 1
ATOM 599 O O . ARG A 1 80 ? 13.513 -10.771 -7.570 1.00 98.12 80 ARG A O 1
ATOM 606 N N . ILE A 1 81 ? 14.479 -8.893 -6.782 1.00 98.38 81 ILE A N 1
ATOM 607 C CA . ILE A 1 81 ? 13.771 -7.944 -7.658 1.00 98.38 81 ILE A CA 1
ATOM 608 C C . ILE A 1 81 ? 14.236 -8.099 -9.121 1.00 98.38 81 ILE A C 1
ATOM 610 O O . ILE A 1 81 ? 13.445 -7.962 -10.058 1.00 98.38 81 ILE A O 1
ATOM 614 N N . GLY A 1 82 ? 15.496 -8.485 -9.341 1.00 97.62 82 GLY A N 1
ATOM 615 C CA . GLY A 1 82 ? 16.065 -8.788 -10.661 1.00 97.62 82 GLY A CA 1
ATOM 616 C C . GLY A 1 82 ? 17.082 -7.766 -11.168 1.00 97.62 82 GLY A C 1
ATOM 617 O O . GLY A 1 82 ? 17.352 -7.737 -12.373 1.00 97.62 82 GLY A O 1
ATOM 618 N N . TYR A 1 83 ? 17.622 -6.936 -10.271 1.00 98.06 83 TYR A N 1
ATOM 619 C CA . TYR A 1 83 ? 18.793 -6.086 -10.508 1.00 98.06 83 TYR A CA 1
ATOM 620 C C . TYR A 1 83 ? 20.071 -6.876 -10.207 1.00 98.06 83 TYR A C 1
ATOM 622 O O . TYR A 1 83 ? 20.689 -6.736 -9.153 1.00 98.06 83 TYR A O 1
ATOM 630 N N . ASP A 1 84 ? 20.410 -7.767 -11.132 1.00 96.56 84 ASP A N 1
ATOM 631 C CA . ASP A 1 84 ? 21.487 -8.765 -11.052 1.00 96.56 84 ASP A CA 1
ATOM 632 C C . ASP A 1 84 ? 22.613 -8.551 -12.071 1.00 96.56 84 ASP A C 1
ATOM 634 O O . ASP A 1 84 ? 23.529 -9.365 -12.148 1.00 96.56 84 ASP A O 1
ATOM 638 N N . ASP A 1 85 ? 22.536 -7.464 -12.837 1.00 95.00 85 ASP A N 1
ATOM 639 C CA . ASP A 1 85 ? 23.512 -7.104 -13.852 1.00 95.00 85 ASP A CA 1
ATOM 640 C C . ASP A 1 85 ? 23.512 -5.586 -14.058 1.00 95.00 85 ASP A C 1
ATOM 642 O O . ASP A 1 85 ? 22.462 -4.955 -14.230 1.00 95.00 85 ASP A O 1
ATOM 646 N N . SER A 1 86 ? 24.706 -4.995 -14.081 1.00 93.81 86 SER A N 1
ATOM 647 C CA . SER A 1 86 ? 24.902 -3.548 -14.221 1.00 93.81 86 SER A CA 1
ATOM 648 C C . SER A 1 86 ? 24.286 -2.961 -15.505 1.00 93.81 86 SER A C 1
ATOM 650 O O . SER A 1 86 ? 23.921 -1.784 -15.524 1.00 93.81 86 SER A O 1
ATOM 652 N N . SER A 1 87 ? 24.076 -3.756 -16.564 1.00 92.62 87 SER A N 1
ATOM 653 C CA . SER A 1 87 ? 23.392 -3.311 -17.789 1.00 92.62 87 SER A CA 1
ATOM 654 C C . SER A 1 87 ? 21.923 -2.943 -17.565 1.00 92.62 87 SER A C 1
ATOM 656 O O . SER A 1 87 ? 21.369 -2.175 -18.357 1.00 92.62 87 SER A O 1
ATOM 658 N N . LYS A 1 88 ? 21.292 -3.439 -16.490 1.00 94.50 88 LYS A N 1
ATOM 659 C CA . LYS A 1 88 ? 19.920 -3.093 -16.074 1.00 94.50 88 LYS A CA 1
ATOM 660 C C . LYS A 1 88 ? 19.849 -1.755 -15.328 1.00 94.50 88 LYS A C 1
ATOM 662 O O . LYS A 1 88 ? 18.754 -1.292 -15.014 1.00 94.50 88 LYS A O 1
ATOM 667 N N . GLY A 1 89 ? 21.001 -1.132 -15.083 1.00 90.19 89 GLY A N 1
ATOM 668 C CA . GLY A 1 89 ? 21.172 0.170 -14.445 1.00 90.19 89 GLY A CA 1
ATOM 669 C C . GLY A 1 89 ? 21.438 0.110 -12.944 1.00 90.19 89 GLY A C 1
ATOM 670 O O . GLY A 1 89 ? 21.975 1.052 -12.370 1.00 90.19 89 GLY A O 1
ATOM 671 N N . PHE A 1 90 ? 21.136 -1.011 -12.299 1.00 96.06 90 PHE A N 1
ATOM 672 C CA . PHE A 1 90 ? 21.433 -1.236 -10.891 1.00 96.06 90 PHE A CA 1
ATOM 673 C C . PHE A 1 90 ? 21.769 -2.709 -10.669 1.00 96.06 90 PHE A C 1
ATOM 675 O O . PHE A 1 90 ? 21.260 -3.570 -11.386 1.00 96.06 90 PHE A O 1
ATOM 682 N N . ASP A 1 91 ? 22.649 -2.986 -9.712 1.00 97.31 91 ASP A N 1
ATOM 683 C CA . ASP A 1 91 ? 23.268 -4.300 -9.550 1.00 97.31 91 ASP A CA 1
ATOM 684 C C . ASP A 1 91 ? 23.556 -4.563 -8.069 1.00 97.31 91 ASP A C 1
ATOM 686 O O . ASP A 1 91 ? 24.302 -3.819 -7.422 1.00 97.31 91 ASP A O 1
ATOM 690 N N . TYR A 1 92 ? 22.947 -5.626 -7.536 1.00 98.31 92 TYR A N 1
ATOM 691 C CA . TYR A 1 92 ? 23.091 -6.016 -6.134 1.00 98.31 92 TYR A CA 1
ATOM 692 C C . TYR A 1 92 ? 24.542 -6.312 -5.735 1.00 98.31 92 TYR A C 1
ATOM 694 O O . TYR A 1 92 ? 24.879 -6.232 -4.553 1.00 98.31 92 TYR A O 1
ATOM 702 N N . ASN A 1 93 ? 25.398 -6.702 -6.682 1.00 97.25 93 ASN A N 1
ATOM 703 C CA . ASN A 1 93 ? 26.764 -7.117 -6.397 1.00 97.25 93 ASN A CA 1
ATOM 704 C C . ASN A 1 93 ? 27.710 -5.915 -6.272 1.00 97.25 93 ASN A C 1
ATOM 706 O O . ASN A 1 93 ? 28.663 -5.954 -5.498 1.00 97.25 93 ASN A O 1
ATOM 710 N N . THR A 1 94 ? 27.437 -4.834 -7.005 1.00 96.56 94 THR A N 1
ATOM 711 C CA . THR A 1 94 ? 28.342 -3.677 -7.112 1.00 96.56 94 THR A CA 1
ATOM 712 C C . THR A 1 94 ? 27.836 -2.430 -6.392 1.00 96.56 94 THR A C 1
ATOM 714 O O . THR A 1 94 ? 28.622 -1.512 -6.157 1.00 96.56 94 THR A O 1
ATOM 717 N N . CYS A 1 95 ? 26.558 -2.373 -5.995 1.00 96.88 95 CYS A N 1
ATOM 718 C CA . CYS A 1 95 ? 26.036 -1.219 -5.267 1.00 96.88 95 CYS A CA 1
ATOM 719 C C . CYS A 1 95 ? 26.697 -1.052 -3.886 1.00 96.88 95 CYS A C 1
ATOM 721 O O . CYS A 1 95 ? 26.924 -2.023 -3.148 1.00 96.88 95 CYS A O 1
ATOM 723 N N . ASN A 1 96 ? 26.950 0.202 -3.511 1.00 98.06 96 ASN A N 1
ATOM 724 C CA . ASN A 1 96 ? 27.304 0.573 -2.148 1.00 98.06 96 ASN A CA 1
ATOM 725 C C . ASN A 1 96 ? 26.068 0.451 -1.262 1.00 98.06 96 ASN A C 1
ATOM 727 O O . ASN A 1 96 ? 24.987 0.899 -1.640 1.00 98.06 96 ASN A O 1
ATOM 731 N N . VAL A 1 97 ? 26.240 -0.119 -0.075 1.00 98.44 97 VAL A N 1
ATOM 732 C CA . VAL A 1 97 ? 25.192 -0.182 0.943 1.00 98.44 97 VAL A CA 1
ATOM 733 C C . VAL A 1 97 ? 25.738 0.513 2.179 1.00 98.44 97 VAL A C 1
ATOM 735 O O . VAL A 1 97 ? 26.742 0.077 2.743 1.00 98.44 97 VAL A O 1
ATOM 738 N N . LEU A 1 98 ? 25.110 1.617 2.562 1.00 98.38 98 LEU A N 1
ATOM 739 C CA . LEU A 1 98 ? 25.419 2.381 3.761 1.00 98.38 98 LEU A CA 1
ATOM 740 C C . LEU A 1 98 ? 24.366 2.068 4.819 1.00 98.38 98 LEU A C 1
ATOM 742 O O . LEU A 1 98 ? 23.177 2.027 4.512 1.00 98.38 98 LEU A O 1
ATOM 746 N N . VAL A 1 99 ? 24.814 1.844 6.050 1.00 98.12 99 VAL A N 1
ATOM 747 C CA . VAL A 1 99 ? 23.946 1.529 7.187 1.00 98.12 99 VAL A CA 1
ATOM 748 C C . VAL A 1 99 ? 24.164 2.599 8.248 1.00 98.12 99 VAL A C 1
ATOM 750 O O . VAL A 1 99 ? 25.272 2.741 8.760 1.00 98.12 99 VAL A O 1
ATOM 753 N N . ALA A 1 100 ? 23.111 3.351 8.542 1.00 97.62 100 ALA A N 1
ATOM 754 C CA . ALA A 1 100 ? 23.056 4.416 9.537 1.00 97.62 100 ALA A CA 1
ATOM 755 C C . ALA A 1 100 ? 21.865 4.166 10.479 1.00 97.62 100 ALA A C 1
ATOM 757 O O . ALA A 1 100 ? 20.937 4.967 10.553 1.00 97.62 100 ALA A O 1
ATOM 758 N N . ILE A 1 101 ? 21.867 2.993 11.119 1.00 96.81 101 ILE A N 1
ATOM 759 C CA . ILE A 1 101 ? 20.831 2.552 12.059 1.00 96.81 101 ILE A CA 1
ATOM 760 C C . ILE A 1 101 ? 21.279 2.843 13.491 1.00 96.81 101 ILE A C 1
ATOM 762 O O . ILE A 1 101 ? 22.377 2.446 13.887 1.00 96.81 101 ILE A O 1
ATOM 766 N N . GLU A 1 102 ? 20.407 3.480 14.264 1.00 90.38 102 GLU A N 1
ATOM 767 C CA . GLU A 1 102 ? 20.584 3.736 15.696 1.00 90.38 102 GLU A CA 1
ATOM 768 C C . GLU A 1 102 ? 19.555 2.955 16.529 1.00 90.38 102 GLU A C 1
ATOM 770 O O . GLU A 1 102 ? 18.636 2.335 15.995 1.00 90.38 102 GLU A O 1
ATOM 775 N N . GLN A 1 103 ? 19.711 2.943 17.855 1.00 82.69 103 GLN A N 1
ATOM 776 C CA . GLN A 1 103 ? 18.679 2.398 18.745 1.00 82.69 103 GLN A CA 1
ATOM 777 C C . GLN A 1 103 ? 17.518 3.389 18.885 1.00 82.69 103 GLN A C 1
ATOM 779 O O . GLN A 1 103 ? 17.718 4.600 18.817 1.00 82.69 103 GLN A O 1
ATOM 784 N N . GLN A 1 104 ? 16.306 2.885 19.131 1.00 72.94 104 GLN A N 1
ATOM 785 C CA . GLN A 1 104 ? 15.150 3.749 19.385 1.00 72.94 104 GLN A CA 1
ATOM 786 C C . GLN A 1 104 ? 15.373 4.621 20.631 1.00 72.94 104 GLN A C 1
ATOM 788 O O . GLN A 1 104 ? 15.891 4.141 21.640 1.00 72.94 104 GLN A O 1
ATOM 793 N N . SER A 1 105 ? 14.930 5.884 20.573 1.00 72.56 105 SER A N 1
ATOM 794 C CA . SER A 1 105 ? 14.998 6.812 21.709 1.00 72.56 105 SER A CA 1
ATOM 795 C C . SER A 1 105 ? 14.391 6.197 22.984 1.00 72.56 105 SER A C 1
ATOM 797 O O . SER A 1 105 ? 13.238 5.745 22.947 1.00 72.56 105 SER A O 1
ATOM 799 N N . PRO A 1 106 ? 15.113 6.218 24.123 1.00 68.62 106 PRO A N 1
ATOM 800 C CA . PRO A 1 106 ? 14.589 5.766 25.410 1.00 68.62 106 PRO A CA 1
ATOM 801 C C . PRO A 1 106 ? 13.290 6.468 25.831 1.00 68.62 106 PRO A C 1
ATOM 803 O O . PRO A 1 106 ? 12.439 5.829 26.444 1.00 68.62 106 PRO A O 1
ATOM 806 N N . ASP A 1 107 ? 13.105 7.740 25.466 1.00 68.00 107 ASP A N 1
ATOM 807 C CA . ASP A 1 107 ? 11.913 8.526 25.820 1.00 68.00 107 ASP A CA 1
ATOM 808 C C . ASP A 1 107 ? 10.657 8.010 25.097 1.00 68.00 107 ASP A C 1
ATOM 810 O O . ASP A 1 107 ? 9.575 7.936 25.678 1.00 68.00 107 ASP A O 1
ATOM 814 N N . ILE A 1 108 ? 10.810 7.574 23.841 1.00 62.09 108 ILE A N 1
ATOM 815 C CA . ILE A 1 108 ? 9.734 6.945 23.060 1.00 62.09 108 ILE A CA 1
ATOM 816 C C . ILE A 1 108 ? 9.476 5.523 23.572 1.00 62.09 108 ILE A C 1
ATOM 818 O O . ILE A 1 108 ? 8.327 5.093 23.684 1.00 62.09 108 ILE A O 1
ATOM 822 N N . ALA A 1 109 ? 10.537 4.789 23.918 1.00 65.31 109 ALA A N 1
ATOM 823 C CA . ALA A 1 109 ? 10.426 3.429 24.433 1.00 65.31 109 ALA A CA 1
ATOM 824 C C . ALA A 1 109 ? 9.646 3.366 25.760 1.00 65.31 109 ALA A C 1
ATOM 826 O O . ALA A 1 109 ? 8.858 2.441 25.942 1.00 65.31 109 ALA A O 1
ATOM 827 N N . GLN A 1 110 ? 9.799 4.357 26.647 1.00 58.69 110 GLN A N 1
ATOM 828 C CA . GLN A 1 110 ? 9.051 4.440 27.912 1.00 58.69 110 GLN A CA 1
ATOM 829 C C . GLN A 1 110 ? 7.539 4.623 27.706 1.00 58.69 110 GLN A C 1
ATOM 831 O O . GLN A 1 110 ? 6.754 4.049 28.456 1.00 58.69 110 GLN A O 1
ATOM 836 N N . GLY A 1 111 ? 7.121 5.378 26.683 1.00 55.62 111 GLY A N 1
ATOM 837 C CA . GLY A 1 111 ? 5.700 5.555 26.347 1.00 55.62 111 GLY A CA 1
ATOM 838 C C . GLY A 1 111 ? 5.065 4.346 25.647 1.00 55.62 111 GLY A C 1
ATOM 839 O O . GLY A 1 111 ? 3.851 4.170 25.697 1.00 55.62 111 GLY A O 1
ATOM 840 N N . LEU A 1 112 ? 5.884 3.508 25.003 1.00 55.72 112 LEU A N 1
ATOM 841 C CA . LEU A 1 112 ? 5.468 2.326 24.235 1.00 55.72 112 LEU A CA 1
ATOM 842 C C . LEU A 1 112 ? 5.535 1.013 25.021 1.00 55.72 112 LEU A C 1
ATOM 844 O O . LEU A 1 112 ? 4.843 0.052 24.685 1.00 55.72 112 LEU A O 1
ATOM 848 N N . VAL A 1 113 ? 6.428 0.944 26.006 1.00 52.44 113 VAL A N 1
ATOM 849 C CA . VAL A 1 113 ? 6.723 -0.250 26.795 1.00 52.44 113 VAL A CA 1
ATOM 850 C C . VAL A 1 113 ? 6.612 0.122 28.268 1.00 52.44 113 VAL A C 1
ATOM 852 O O . VAL A 1 113 ? 7.607 0.418 28.929 1.00 52.44 113 VAL A O 1
ATOM 855 N N . GLN A 1 114 ? 5.397 0.063 28.810 1.00 51.66 114 GLN A N 1
ATOM 856 C CA . GLN A 1 114 ? 5.241 -0.093 30.253 1.00 51.66 114 GLN A CA 1
ATOM 857 C C . GLN A 1 114 ? 5.729 -1.502 30.599 1.00 51.66 114 GLN A C 1
ATOM 859 O O . GLN A 1 114 ? 5.079 -2.506 30.307 1.00 51.66 114 GLN A O 1
ATOM 864 N N . GLN A 1 115 ? 6.959 -1.590 31.110 1.00 41.31 115 GLN A N 1
ATOM 865 C CA . GLN A 1 115 ? 7.571 -2.863 31.472 1.00 41.31 115 GLN A CA 1
ATOM 866 C C . GLN A 1 115 ? 6.669 -3.613 32.462 1.00 41.31 115 GLN A C 1
ATOM 868 O O . GLN A 1 115 ? 6.471 -3.159 33.585 1.00 41.31 115 GLN A O 1
ATOM 873 N N . GLY A 1 116 ? 6.159 -4.777 32.046 1.00 45.75 116 GLY A N 1
ATOM 874 C CA . GLY A 1 116 ? 5.363 -5.669 32.893 1.00 45.75 116 GLY A CA 1
ATOM 875 C C . GLY A 1 116 ? 3.843 -5.546 32.759 1.00 45.75 116 GLY A C 1
ATOM 876 O O . GLY A 1 116 ? 3.145 -6.228 33.505 1.00 45.75 116 GLY A O 1
ATOM 877 N N . GLU A 1 117 ? 3.324 -4.738 31.829 1.00 52.25 117 GLU A N 1
ATOM 878 C CA . GLU A 1 117 ? 1.877 -4.618 31.606 1.00 52.25 117 GLU A CA 1
ATOM 879 C C . GLU A 1 117 ? 1.346 -5.550 30.502 1.00 52.25 117 GLU A C 1
ATOM 881 O O . GLU A 1 117 ? 2.057 -5.933 29.571 1.00 52.25 117 GLU A O 1
ATOM 886 N N . GLU A 1 118 ? 0.080 -5.947 30.652 1.00 63.16 118 GLU A N 1
ATOM 887 C CA . GLU A 1 118 ? -0.691 -6.742 29.691 1.00 63.16 118 GLU A CA 1
ATOM 888 C C . GLU A 1 118 ? -0.671 -6.086 28.296 1.00 63.16 118 GLU A C 1
ATOM 890 O O . GLU A 1 118 ? -0.722 -4.859 28.183 1.00 63.16 118 GLU A O 1
ATOM 895 N N . LEU A 1 119 ? -0.614 -6.889 27.222 1.00 65.06 119 LEU A N 1
ATOM 896 C CA . LEU A 1 119 ? -0.602 -6.406 25.827 1.00 65.06 119 LEU A CA 1
ATOM 897 C C . LEU A 1 119 ? -1.730 -5.391 25.576 1.00 65.06 119 LEU A C 1
ATOM 899 O O . LEU A 1 119 ? -1.537 -4.403 24.878 1.00 65.06 119 LEU A O 1
ATOM 903 N N . GLU A 1 120 ? -2.883 -5.608 26.200 1.00 66.31 120 GLU A N 1
ATOM 904 C CA . GLU A 1 120 ? -4.094 -4.793 26.139 1.00 66.31 120 GLU A CA 1
ATOM 905 C C . GLU A 1 120 ? -3.933 -3.350 26.643 1.00 66.31 120 GLU A C 1
ATOM 907 O O . GLU A 1 120 ? -4.751 -2.498 26.297 1.00 66.31 120 GLU A O 1
ATOM 912 N N . LYS A 1 121 ? -2.901 -3.059 27.441 1.00 68.44 121 LYS A N 1
ATOM 913 C CA . LYS A 1 121 ? -2.629 -1.719 27.987 1.00 68.44 121 LYS A CA 1
ATOM 914 C C . LYS A 1 121 ? -1.578 -0.942 27.199 1.00 68.44 121 LYS A C 1
ATOM 916 O O . LYS A 1 121 ? -1.317 0.219 27.501 1.00 68.44 121 LYS A O 1
ATOM 921 N N . ILE A 1 122 ? -0.995 -1.551 26.165 1.00 73.06 122 ILE A N 1
ATOM 922 C CA . ILE A 1 122 ? -0.002 -0.890 25.317 1.00 73.06 122 ILE A CA 1
ATOM 923 C C . ILE A 1 122 ? -0.663 0.270 24.561 1.00 73.06 122 ILE A C 1
ATOM 925 O O . ILE A 1 122 ? -1.558 0.070 23.735 1.00 73.06 122 ILE A O 1
ATOM 929 N N . GLY A 1 123 ? -0.188 1.485 24.836 1.00 73.69 123 GLY A N 1
ATOM 930 C CA . GLY A 1 123 ? -0.589 2.695 24.126 1.00 73.69 123 GLY A CA 1
ATOM 931 C C . GLY A 1 123 ? -0.092 2.735 22.679 1.00 73.69 123 GLY A C 1
ATOM 932 O O . GLY A 1 123 ? 0.845 2.029 22.296 1.00 73.69 123 GLY A O 1
ATOM 933 N N . ALA A 1 124 ? -0.710 3.581 21.854 1.00 78.88 124 ALA A N 1
ATOM 934 C CA . ALA A 1 124 ? -0.269 3.776 20.477 1.00 78.88 124 ALA A CA 1
ATOM 935 C C . ALA A 1 124 ? 1.177 4.297 20.408 1.00 78.88 124 ALA A C 1
ATOM 937 O O . ALA A 1 124 ? 1.586 5.150 21.196 1.00 78.88 124 ALA A O 1
ATOM 938 N N . GLY A 1 125 ? 1.954 3.801 19.439 1.00 71.94 125 GLY A N 1
ATOM 939 C CA . GLY A 1 125 ? 3.361 4.186 19.284 1.00 71.94 125 GLY A CA 1
ATOM 940 C C . GLY A 1 125 ? 3.627 5.556 18.692 1.00 71.94 125 GLY A C 1
ATOM 941 O O . GLY A 1 125 ? 4.767 6.006 18.732 1.00 71.94 125 GLY A O 1
ATOM 942 N N . ASP A 1 126 ? 2.596 6.191 18.151 1.00 83.31 126 ASP A N 1
ATOM 943 C CA . ASP A 1 126 ? 2.619 7.564 17.673 1.00 83.31 126 ASP A CA 1
ATOM 944 C C . ASP A 1 126 ? 1.177 8.091 17.628 1.00 83.31 126 ASP A C 1
ATOM 946 O O . ASP A 1 126 ? 0.216 7.317 17.711 1.00 83.31 126 ASP A O 1
ATOM 950 N N . GLN A 1 127 ? 1.022 9.401 17.480 1.00 88.38 127 GLN A N 1
ATOM 951 C CA . GLN A 1 127 ? -0.240 9.980 17.045 1.00 88.38 127 GLN A CA 1
ATOM 952 C C . GLN A 1 127 ? -0.449 9.755 15.543 1.00 88.38 127 GLN A C 1
ATOM 954 O O . GLN A 1 127 ? 0.499 9.660 14.769 1.00 88.38 127 GLN A O 1
ATOM 959 N N . GLY A 1 128 ? -1.700 9.748 15.098 1.00 93.25 128 GLY A N 1
ATOM 960 C CA . GLY A 1 128 ? -1.980 9.705 13.668 1.00 93.25 128 GLY A CA 1
ATOM 961 C C . GLY A 1 128 ? -3.437 9.441 13.350 1.00 93.25 128 GLY A C 1
ATOM 962 O O . GLY A 1 128 ? -4.248 9.169 14.235 1.00 93.25 128 GLY A O 1
ATOM 963 N N . ILE A 1 129 ? -3.751 9.528 12.062 1.00 97.50 129 ILE A N 1
ATOM 964 C CA . ILE A 1 129 ? -5.047 9.150 11.504 1.00 97.50 129 ILE A CA 1
ATOM 965 C C . ILE A 1 129 ? -4.828 8.066 10.452 1.00 97.50 129 ILE A C 1
ATOM 967 O O . ILE A 1 129 ? -3.840 8.096 9.721 1.00 97.50 129 ILE A O 1
ATOM 971 N N . MET A 1 130 ? -5.742 7.109 10.357 1.00 98.44 130 MET A N 1
ATOM 972 C CA . MET A 1 130 ? -5.648 5.978 9.434 1.00 98.44 130 MET A CA 1
ATOM 973 C C . MET A 1 130 ? -7.003 5.737 8.791 1.00 98.44 130 MET A C 1
ATOM 975 O O . MET A 1 130 ? -8.036 5.990 9.408 1.00 98.44 130 MET A O 1
ATOM 979 N N . PHE A 1 131 ? -7.001 5.243 7.552 1.00 98.75 131 PHE A N 1
ATOM 980 C CA . PHE A 1 131 ? -8.231 4.993 6.812 1.00 98.75 131 PHE A CA 1
ATOM 981 C C . PHE A 1 131 ? -8.322 3.562 6.287 1.00 98.75 131 PHE A C 1
ATOM 983 O O . PHE A 1 131 ? -7.391 3.008 5.700 1.00 98.75 131 PHE A O 1
ATOM 990 N N . GLY A 1 132 ? -9.507 3.001 6.467 1.00 98.38 132 GLY A N 1
ATOM 991 C CA . GLY A 1 132 ? -9.984 1.754 5.909 1.00 98.38 132 GLY A CA 1
ATOM 992 C C . GLY A 1 132 ? -10.974 2.036 4.799 1.00 98.38 132 GLY A C 1
ATOM 993 O O . GLY A 1 132 ? -11.895 2.817 5.001 1.00 98.38 132 GLY A O 1
ATOM 994 N N . TYR A 1 133 ? -10.832 1.401 3.645 1.00 98.69 133 TYR A N 1
ATOM 995 C CA . TYR A 1 133 ? -11.816 1.517 2.572 1.00 98.69 133 TYR A CA 1
ATOM 996 C C . TYR A 1 133 ? -12.151 0.144 2.021 1.00 98.69 133 TYR A C 1
ATOM 998 O O . TYR A 1 133 ? -11.258 -0.692 1.897 1.00 98.69 133 TYR A O 1
ATOM 1006 N N . ALA A 1 134 ? -13.414 -0.081 1.668 1.00 98.38 134 ALA A N 1
ATOM 1007 C CA . ALA A 1 134 ? -13.862 -1.257 0.933 1.00 98.38 134 ALA A CA 1
ATOM 1008 C C . ALA A 1 134 ? -15.042 -0.915 0.018 1.00 98.38 134 ALA A C 1
ATOM 1010 O O . ALA A 1 134 ? -15.781 0.042 0.253 1.00 98.38 134 ALA A O 1
ATOM 1011 N N . THR A 1 135 ? -15.195 -1.705 -1.040 1.00 98.50 135 THR A N 1
ATOM 1012 C CA . THR A 1 135 ? -16.189 -1.523 -2.105 1.00 98.50 135 THR A CA 1
ATOM 1013 C C . THR A 1 135 ? -16.516 -2.880 -2.719 1.00 98.50 135 THR A C 1
ATOM 1015 O O . THR A 1 135 ? -15.636 -3.735 -2.780 1.00 98.50 135 THR A O 1
ATOM 1018 N N . ASP A 1 136 ? -17.747 -3.096 -3.173 1.00 97.38 136 ASP A N 1
ATOM 1019 C CA . ASP A 1 136 ? -18.194 -4.357 -3.781 1.00 97.38 136 ASP A CA 1
ATOM 1020 C C . ASP A 1 136 ? -17.853 -4.499 -5.281 1.00 97.38 136 ASP A C 1
ATOM 1022 O O . ASP A 1 136 ? -18.218 -5.488 -5.915 1.00 97.38 136 ASP A O 1
ATOM 1026 N N . GLU A 1 137 ? -17.102 -3.547 -5.847 1.00 97.12 137 GLU A N 1
ATOM 1027 C CA . GLU A 1 137 ? -16.684 -3.513 -7.260 1.00 97.12 137 GLU A CA 1
ATOM 1028 C C . GLU A 1 137 ? -15.931 -4.767 -7.738 1.00 97.12 137 GLU A C 1
ATOM 1030 O O . GLU A 1 137 ? -15.947 -5.096 -8.930 1.00 97.12 137 GLU A O 1
ATOM 1035 N N . THR A 1 138 ? -15.207 -5.433 -6.834 1.00 96.88 138 THR A N 1
ATOM 1036 C CA . THR A 1 138 ? -14.344 -6.582 -7.137 1.00 96.88 138 THR A CA 1
ATOM 1037 C C . THR A 1 138 ? -14.474 -7.677 -6.076 1.00 96.88 138 THR A C 1
ATOM 1039 O O . THR A 1 138 ? -14.805 -7.375 -4.929 1.00 96.88 138 THR A O 1
ATOM 1042 N N . PRO A 1 139 ? -14.169 -8.949 -6.407 1.00 93.25 139 PRO A N 1
ATOM 1043 C CA . PRO A 1 139 ? -14.146 -10.038 -5.423 1.00 93.25 139 PRO A CA 1
ATOM 1044 C C . PRO A 1 139 ? -13.219 -9.777 -4.228 1.00 93.25 139 PRO A C 1
ATOM 1046 O O . PRO A 1 139 ? -13.481 -10.233 -3.119 1.00 93.25 139 PRO A O 1
ATOM 1049 N N . GLU A 1 140 ? -12.140 -9.023 -4.439 1.00 93.62 140 GLU A N 1
ATOM 1050 C CA . GLU A 1 140 ? -11.173 -8.635 -3.411 1.00 93.62 140 GLU A CA 1
ATOM 1051 C C . GLU A 1 140 ? -11.689 -7.516 -2.482 1.00 93.62 140 GLU A C 1
ATOM 1053 O O . GLU A 1 140 ? -11.001 -7.119 -1.534 1.00 93.62 140 GLU A O 1
ATOM 1058 N N . LEU A 1 141 ? -12.897 -7.008 -2.743 1.00 97.12 141 LEU A N 1
ATOM 1059 C CA . LEU A 1 141 ? -13.526 -5.858 -2.096 1.00 97.12 141 LEU A CA 1
ATOM 1060 C C . LEU A 1 141 ? -12.671 -4.584 -2.188 1.00 97.12 141 LEU A C 1
ATOM 1062 O O . LEU A 1 141 ? -12.468 -3.868 -1.201 1.00 97.12 141 LEU A O 1
ATOM 1066 N N . MET A 1 142 ? -12.087 -4.353 -3.363 1.00 97.94 142 MET A N 1
ATOM 1067 C CA . MET A 1 142 ? -11.158 -3.263 -3.682 1.00 97.94 142 MET A CA 1
ATOM 1068 C C . MET A 1 142 ? -11.600 -2.498 -4.942 1.00 97.94 142 MET A C 1
ATOM 1070 O O . MET A 1 142 ? -12.302 -3.070 -5.779 1.00 97.94 142 MET A O 1
ATOM 1074 N N . PRO A 1 143 ? -11.165 -1.238 -5.136 1.00 98.62 143 PRO A N 1
ATOM 1075 C CA . PRO A 1 143 ? -11.460 -0.506 -6.366 1.00 98.62 143 PRO A CA 1
ATOM 1076 C C . PRO A 1 143 ? -10.894 -1.200 -7.608 1.00 98.62 143 PRO A C 1
ATOM 1078 O O . PRO A 1 143 ? -9.719 -1.590 -7.630 1.00 98.62 143 PRO A O 1
ATOM 1081 N N . LEU A 1 144 ? -11.699 -1.303 -8.672 1.00 98.69 144 LEU A N 1
ATOM 1082 C CA . LEU A 1 144 ? -11.282 -1.989 -9.901 1.00 98.69 144 LEU A CA 1
ATOM 1083 C C . LEU A 1 144 ? -10.051 -1.327 -10.548 1.00 98.69 144 LEU A C 1
ATOM 1085 O O . LEU A 1 144 ? -9.146 -2.031 -11.000 1.00 98.69 144 LEU A O 1
ATOM 1089 N N . THR A 1 145 ? -9.985 0.009 -10.564 1.00 98.81 145 THR A N 1
ATOM 1090 C CA . THR A 1 145 ? -8.860 0.773 -11.141 1.00 98.81 145 THR A CA 1
ATOM 1091 C C . THR A 1 145 ? -7.511 0.379 -10.539 1.00 98.81 145 THR A C 1
ATOM 1093 O O . THR A 1 145 ? -6.535 0.177 -11.269 1.00 98.81 145 THR A O 1
ATOM 1096 N N . LEU A 1 146 ? -7.448 0.231 -9.213 1.00 98.75 146 LEU A N 1
ATOM 1097 C CA . LEU A 1 146 ? -6.217 -0.134 -8.517 1.00 98.75 146 LEU A CA 1
ATOM 1098 C C . LEU A 1 146 ? -5.868 -1.610 -8.733 1.00 98.75 146 LEU A C 1
ATOM 1100 O O . LEU A 1 146 ? -4.728 -1.918 -9.077 1.00 98.75 146 LEU A O 1
ATOM 1104 N N . ILE A 1 147 ? -6.842 -2.516 -8.587 1.00 98.06 147 ILE A N 1
ATOM 1105 C CA . ILE A 1 147 ? -6.607 -3.959 -8.751 1.00 98.06 147 ILE A CA 1
ATOM 1106 C C . ILE A 1 147 ? -6.084 -4.279 -10.151 1.00 98.06 147 ILE A C 1
ATOM 1108 O O . ILE A 1 147 ? -5.131 -5.050 -10.284 1.00 98.06 147 ILE A O 1
ATOM 1112 N N . LEU A 1 148 ? -6.652 -3.672 -11.197 1.00 98.81 148 LEU A N 1
ATOM 1113 C CA . LEU A 1 148 ? -6.145 -3.854 -12.557 1.00 98.81 148 LEU A CA 1
ATOM 1114 C C . LEU A 1 148 ? -4.719 -3.309 -12.700 1.00 98.81 148 LEU A C 1
ATOM 1116 O O . LEU A 1 148 ? -3.868 -4.001 -13.254 1.00 98.81 148 LEU A O 1
ATOM 1120 N N . SER A 1 149 ? -4.425 -2.131 -12.144 1.00 98.88 149 SER A N 1
ATOM 1121 C CA . SER A 1 149 ? -3.072 -1.554 -12.168 1.00 98.88 149 SER A CA 1
ATOM 1122 C C . SER A 1 149 ? -2.046 -2.469 -11.477 1.00 98.88 149 SER A C 1
ATOM 1124 O O . SER A 1 149 ? -1.007 -2.790 -12.053 1.00 98.88 149 SER A O 1
ATOM 1126 N N . HIS A 1 150 ? -2.347 -2.988 -10.283 1.00 98.69 150 HIS A N 1
ATOM 1127 C CA . HIS A 1 150 ? -1.478 -3.954 -9.601 1.00 98.69 150 HIS A CA 1
ATOM 1128 C C . HIS A 1 150 ? -1.278 -5.240 -10.401 1.00 98.69 150 HIS A C 1
ATOM 1130 O O . HIS A 1 150 ? -0.142 -5.691 -10.561 1.00 98.69 150 HIS A O 1
ATOM 1136 N N . LYS A 1 151 ? -2.362 -5.825 -10.926 1.00 98.44 151 LYS A N 1
ATOM 1137 C CA . LYS A 1 151 ? -2.299 -7.080 -11.686 1.00 98.44 151 LYS A CA 1
ATOM 1138 C C . LYS A 1 151 ? -1.509 -6.927 -12.989 1.00 98.44 151 LYS A C 1
ATOM 1140 O O . LYS A 1 151 ? -0.797 -7.857 -13.356 1.00 98.44 151 LYS A O 1
ATOM 1145 N N . LEU A 1 152 ? -1.563 -5.766 -13.649 1.00 98.88 152 LEU A N 1
ATOM 1146 C CA . LEU A 1 152 ? -0.739 -5.475 -14.829 1.00 98.88 152 LEU A CA 1
ATOM 1147 C C . LEU A 1 152 ? 0.758 -5.492 -14.482 1.00 98.88 152 LEU A C 1
ATOM 1149 O O . LEU A 1 152 ? 1.523 -6.198 -15.139 1.00 98.88 152 LEU A O 1
ATOM 1153 N N . ASN A 1 153 ? 1.177 -4.794 -13.420 1.00 98.50 153 ASN A N 1
ATOM 1154 C CA . ASN A 1 153 ? 2.578 -4.813 -12.975 1.00 98.50 153 ASN A CA 1
ATOM 1155 C C . ASN A 1 153 ? 3.025 -6.198 -12.498 1.00 98.50 153 ASN A C 1
ATOM 1157 O O . ASN A 1 153 ? 4.138 -6.627 -12.804 1.00 98.50 153 ASN A O 1
ATOM 1161 N N . ARG A 1 154 ? 2.161 -6.926 -11.783 1.00 97.88 154 ARG A N 1
ATOM 1162 C CA . ARG A 1 154 ? 2.457 -8.297 -11.355 1.00 97.88 154 ARG A CA 1
ATOM 1163 C C . ARG A 1 154 ? 2.685 -9.202 -12.565 1.00 97.88 154 ARG A C 1
ATOM 1165 O O . ARG A 1 154 ? 3.687 -9.907 -12.611 1.00 97.88 154 ARG A O 1
ATOM 1172 N N . LYS A 1 155 ? 1.828 -9.099 -13.587 1.00 98.69 155 LYS A N 1
ATOM 1173 C CA . LYS A 1 155 ? 1.963 -9.871 -14.825 1.00 98.69 155 LYS A CA 1
ATOM 1174 C C . LYS A 1 155 ? 3.245 -9.534 -15.592 1.00 98.69 155 LYS A C 1
ATOM 1176 O O . LYS A 1 155 ? 3.873 -10.448 -16.120 1.00 98.69 155 LYS A O 1
ATOM 1181 N N . LEU A 1 156 ? 3.661 -8.264 -15.632 1.00 98.75 156 LEU A N 1
ATOM 1182 C CA . LEU A 1 156 ? 4.963 -7.870 -16.193 1.00 98.75 156 LEU A CA 1
ATOM 1183 C C . LEU A 1 156 ? 6.119 -8.557 -15.458 1.00 98.75 156 LEU A C 1
ATOM 1185 O O . LEU A 1 156 ? 7.020 -9.103 -16.091 1.00 98.75 156 LEU A O 1
ATOM 1189 N N . ALA A 1 157 ? 6.083 -8.568 -14.125 1.00 98.38 157 ALA A N 1
ATOM 1190 C CA . ALA A 1 157 ? 7.112 -9.217 -13.324 1.00 98.38 157 ALA A CA 1
ATOM 1191 C C . ALA A 1 157 ? 7.134 -10.743 -13.518 1.00 98.38 157 ALA A C 1
ATOM 1193 O O . ALA A 1 157 ? 8.218 -11.319 -13.603 1.00 98.38 157 ALA A O 1
ATOM 1194 N N . ASP A 1 158 ? 5.969 -11.385 -13.632 1.00 98.38 158 ASP A N 1
ATOM 1195 C CA . ASP A 1 158 ? 5.859 -12.824 -13.888 1.00 98.38 158 ASP A CA 1
ATOM 1196 C C . ASP A 1 158 ? 6.467 -13.191 -15.255 1.00 98.38 158 ASP A C 1
ATOM 1198 O O . ASP A 1 158 ? 7.356 -14.037 -15.321 1.00 98.38 158 ASP A O 1
ATOM 1202 N N . LEU A 1 159 ? 6.079 -12.478 -16.323 1.00 98.69 159 LEU A N 1
ATOM 1203 C CA . LEU A 1 159 ? 6.581 -12.709 -17.689 1.00 98.69 159 LEU A CA 1
ATOM 1204 C C . LEU A 1 159 ? 8.075 -12.391 -17.855 1.00 98.69 159 LEU A C 1
ATOM 1206 O O . LEU A 1 159 ? 8.748 -12.937 -18.730 1.00 98.69 159 LEU A O 1
ATOM 1210 N N . ARG A 1 160 ? 8.605 -11.475 -17.036 1.00 98.25 160 ARG A N 1
ATOM 1211 C CA . ARG A 1 160 ? 10.045 -11.209 -16.961 1.00 98.25 160 ARG A CA 1
ATOM 1212 C C . ARG A 1 160 ? 10.783 -12.382 -16.321 1.00 98.25 160 ARG A C 1
ATOM 1214 O O . ARG A 1 160 ? 11.841 -12.772 -16.803 1.00 98.25 160 ARG A O 1
ATOM 1221 N N . ARG A 1 161 ? 10.255 -12.916 -15.215 1.00 97.31 161 ARG A N 1
ATOM 1222 C CA . ARG A 1 161 ? 10.892 -13.992 -14.440 1.00 97.31 161 ARG A CA 1
ATOM 1223 C C . ARG A 1 161 ? 10.834 -15.346 -15.132 1.00 97.31 161 ARG A C 1
ATOM 1225 O O . ARG A 1 161 ? 11.788 -16.105 -15.015 1.00 97.31 161 ARG A O 1
ATOM 1232 N N . ASP A 1 162 ? 9.741 -15.644 -15.831 1.00 97.81 162 ASP A N 1
ATOM 1233 C CA . ASP A 1 162 ? 9.594 -16.899 -16.577 1.00 97.81 162 ASP A CA 1
ATOM 1234 C C . ASP A 1 162 ? 10.320 -16.885 -17.939 1.00 97.81 162 ASP A C 1
ATOM 1236 O O . ASP A 1 162 ? 10.459 -17.925 -18.580 1.00 97.81 162 ASP A O 1
ATOM 1240 N N . GLY A 1 163 ? 10.823 -15.719 -18.361 1.00 97.50 163 GLY A N 1
ATOM 1241 C CA . GLY A 1 163 ? 11.580 -15.535 -19.598 1.00 97.50 163 GLY A CA 1
ATOM 1242 C C . GLY A 1 163 ? 10.727 -15.359 -20.857 1.00 97.50 163 GLY A C 1
ATOM 1243 O O . GLY A 1 163 ? 11.291 -15.116 -21.924 1.00 97.50 163 GLY A O 1
ATOM 1244 N N . THR A 1 164 ? 9.393 -15.411 -20.760 1.00 98.19 164 THR A N 1
ATOM 1245 C CA . THR A 1 164 ? 8.472 -15.186 -21.891 1.00 98.19 164 THR A CA 1
ATOM 1246 C C . THR A 1 164 ? 8.696 -13.819 -22.528 1.00 98.19 164 THR A C 1
ATOM 1248 O O . THR A 1 164 ? 8.652 -13.685 -23.751 1.00 98.19 164 THR A O 1
ATOM 1251 N N . LEU A 1 165 ? 8.940 -12.805 -21.693 1.00 98.06 165 LEU A N 1
ATOM 1252 C CA . LEU A 1 165 ? 9.341 -11.461 -22.093 1.00 98.06 165 LEU A CA 1
ATOM 1253 C C . LEU A 1 165 ? 10.733 -11.160 -21.525 1.00 98.06 165 LEU A C 1
ATOM 1255 O O . LEU A 1 165 ? 10.902 -10.273 -20.692 1.00 98.06 165 LEU A O 1
ATOM 1259 N N . SER A 1 166 ? 11.740 -11.914 -21.969 1.00 96.75 166 SER A N 1
ATOM 1260 C CA . SER A 1 166 ? 13.130 -11.820 -21.486 1.00 96.75 166 SER A CA 1
ATOM 1261 C C . SER A 1 166 ? 13.780 -10.439 -21.654 1.00 96.75 166 SER A C 1
ATOM 1263 O O . SER A 1 166 ? 14.756 -10.123 -20.978 1.00 96.75 166 SER A O 1
ATOM 1265 N N . TRP A 1 167 ? 13.229 -9.596 -22.528 1.00 97.38 167 TRP A N 1
ATOM 1266 C CA . TRP A 1 167 ? 13.652 -8.212 -22.732 1.00 97.38 167 TRP A CA 1
ATOM 1267 C C . TRP A 1 167 ? 13.139 -7.249 -21.650 1.00 97.38 167 TRP A C 1
ATOM 1269 O O . TRP A 1 167 ? 13.619 -6.117 -21.585 1.00 97.38 167 TRP A O 1
ATOM 1279 N N . LEU A 1 168 ? 12.171 -7.643 -20.813 1.00 98.38 168 LEU A N 1
ATOM 1280 C CA . LEU A 1 168 ? 11.695 -6.803 -19.715 1.00 98.38 168 LEU A CA 1
ATOM 1281 C C . LEU A 1 168 ? 12.785 -6.616 -18.661 1.00 98.38 168 LEU A C 1
ATOM 1283 O O . LEU A 1 168 ? 13.463 -7.555 -18.242 1.00 98.38 168 LEU A O 1
ATOM 1287 N N . ARG A 1 169 ? 12.895 -5.388 -18.162 1.00 98.44 169 ARG A N 1
ATOM 1288 C CA . ARG A 1 169 ? 13.730 -5.041 -17.010 1.00 98.44 169 ARG A CA 1
ATOM 1289 C C . ARG A 1 169 ? 12.845 -4.685 -15.803 1.00 98.44 169 ARG A C 1
ATOM 1291 O O . ARG A 1 169 ? 11.630 -4.581 -15.965 1.00 98.44 169 ARG A O 1
ATOM 1298 N N . PRO A 1 170 ? 13.398 -4.600 -14.578 1.00 98.31 170 PRO A N 1
ATOM 1299 C CA . PRO A 1 170 ? 12.572 -4.585 -13.368 1.00 98.31 170 PRO A CA 1
ATOM 1300 C C . PRO A 1 170 ? 11.656 -3.359 -13.183 1.00 98.31 170 PRO A C 1
ATOM 1302 O O . PRO A 1 170 ? 10.582 -3.508 -12.595 1.00 98.31 170 PRO A O 1
ATOM 1305 N N . ASP A 1 171 ? 12.052 -2.162 -13.629 1.00 98.69 171 ASP A N 1
ATOM 1306 C CA . ASP A 1 171 ? 11.270 -0.933 -13.409 1.00 98.69 171 ASP A CA 1
ATOM 1307 C C . ASP A 1 171 ? 10.057 -0.844 -14.350 1.00 98.69 171 ASP A C 1
ATOM 1309 O O . ASP A 1 171 ? 10.168 -1.026 -15.561 1.00 98.69 171 ASP A O 1
ATOM 1313 N N . SER A 1 172 ? 8.873 -0.580 -13.801 1.00 98.62 172 SER A N 1
ATOM 1314 C CA . SER A 1 172 ? 7.623 -0.494 -14.562 1.00 98.62 172 SER A CA 1
ATOM 1315 C C . SER A 1 172 ? 6.569 0.345 -13.843 1.00 98.62 172 SER A C 1
ATOM 1317 O O . SER A 1 172 ? 6.559 0.460 -12.616 1.00 98.62 172 SER A O 1
ATOM 1319 N N . LYS A 1 173 ? 5.674 0.952 -14.627 1.00 98.88 173 LYS A N 1
ATOM 1320 C CA . LYS A 1 173 ? 4.534 1.752 -14.171 1.00 98.88 173 LYS A CA 1
ATOM 1321 C C . LYS A 1 173 ? 3.309 1.418 -15.013 1.00 98.88 173 LYS A C 1
ATOM 1323 O O . LYS A 1 173 ? 3.404 1.286 -16.235 1.00 98.88 173 LYS A O 1
ATOM 1328 N N . THR A 1 174 ? 2.156 1.340 -14.365 1.00 98.94 174 THR A N 1
ATOM 1329 C CA . THR A 1 174 ? 0.866 1.064 -15.005 1.00 98.94 174 THR A CA 1
ATOM 1330 C C . THR A 1 174 ? -0.185 2.014 -14.464 1.00 98.94 174 THR A C 1
ATOM 1332 O O . THR A 1 174 ? -0.203 2.277 -13.263 1.00 98.94 174 THR A O 1
ATOM 1335 N N . GLN A 1 175 ? -1.101 2.458 -15.311 1.00 98.94 175 GLN A N 1
ATOM 1336 C CA . GLN A 1 175 ? -2.220 3.303 -14.912 1.00 98.94 175 GLN A CA 1
ATOM 1337 C C . GLN A 1 175 ? -3.478 2.861 -15.650 1.00 98.94 175 GLN A C 1
ATOM 1339 O O . GLN A 1 175 ? -3.430 2.597 -16.853 1.00 98.94 175 GLN A O 1
ATOM 1344 N N . VAL A 1 176 ? -4.598 2.788 -14.935 1.00 98.94 176 VAL A N 1
ATOM 1345 C CA . VAL A 1 176 ? -5.886 2.371 -15.495 1.00 98.94 176 VAL A CA 1
ATOM 1346 C C . VAL A 1 176 ? -6.949 3.403 -15.145 1.00 98.94 176 VAL A C 1
ATOM 1348 O O . VAL A 1 176 ? -7.191 3.693 -13.972 1.00 98.94 176 VAL A O 1
ATOM 1351 N N . THR A 1 177 ? -7.599 3.924 -16.181 1.00 98.94 177 THR A N 1
ATOM 1352 C CA . THR A 1 177 ? -8.777 4.786 -16.090 1.00 98.94 177 THR A CA 1
ATOM 1353 C C . THR A 1 177 ? -10.020 3.954 -16.384 1.00 98.94 177 THR A C 1
ATOM 1355 O O . THR A 1 177 ? -10.115 3.327 -17.441 1.00 98.94 177 THR A O 1
ATOM 1358 N N . VAL A 1 178 ? -10.989 3.962 -15.474 1.00 98.88 178 VAL A N 1
ATOM 1359 C CA . VAL A 1 178 ? -12.271 3.261 -15.621 1.00 98.88 178 VAL A CA 1
ATOM 1360 C C . VAL A 1 178 ? -13.403 4.275 -15.652 1.00 98.88 178 VAL A C 1
ATOM 1362 O O . VAL A 1 178 ? -13.404 5.257 -14.905 1.00 98.88 178 VAL A O 1
ATOM 1365 N N . ARG A 1 179 ? -14.386 4.013 -16.513 1.00 98.56 179 ARG A N 1
ATOM 1366 C CA . ARG A 1 179 ? -15.667 4.708 -16.502 1.00 98.56 179 ARG A CA 1
ATOM 1367 C C . ARG A 1 179 ? -16.590 4.053 -15.488 1.00 98.56 179 ARG A C 1
ATOM 1369 O O . ARG A 1 179 ? -16.893 2.867 -15.599 1.00 98.56 179 ARG A O 1
ATOM 1376 N N . TYR A 1 180 ? -17.053 4.842 -14.534 1.00 98.19 180 TYR A N 1
ATOM 1377 C CA . TYR A 1 180 ? -17.943 4.418 -13.464 1.00 98.19 180 TYR A CA 1
ATOM 1378 C C . TYR A 1 180 ? -19.326 5.022 -13.624 1.00 98.19 180 TYR A C 1
ATOM 1380 O O . TYR A 1 180 ? -19.453 6.130 -14.139 1.00 98.19 180 TYR A O 1
ATOM 1388 N N . LYS A 1 181 ? -20.337 4.315 -13.120 1.00 97.12 181 LYS A N 1
ATOM 1389 C CA . LYS A 1 181 ? -21.657 4.853 -12.784 1.00 97.12 181 LYS A CA 1
ATOM 1390 C C . LYS A 1 181 ? -21.797 4.898 -11.265 1.00 97.12 181 LYS A C 1
ATOM 1392 O O . LYS A 1 181 ? -21.433 3.927 -10.603 1.00 97.12 181 LYS A O 1
ATOM 1397 N N . ASN A 1 182 ? -22.319 5.995 -10.720 1.00 94.38 182 ASN A N 1
ATOM 1398 C CA . ASN A 1 182 ? -22.741 6.034 -9.319 1.00 94.38 182 ASN A CA 1
ATOM 1399 C C . ASN A 1 182 ? -24.180 5.504 -9.207 1.00 94.38 182 ASN A C 1
ATOM 1401 O O . ASN A 1 182 ? -25.085 6.059 -9.831 1.00 94.38 182 ASN A O 1
ATOM 1405 N N . GLU A 1 183 ? -24.380 4.438 -8.436 1.00 93.56 183 GLU A N 1
ATOM 1406 C CA . GLU A 1 183 ? -25.690 3.876 -8.101 1.00 93.56 183 GLU A CA 1
ATOM 1407 C C . GLU A 1 183 ? -25.879 3.963 -6.588 1.00 93.56 183 GLU A C 1
ATOM 1409 O O . GLU A 1 183 ? -25.395 3.115 -5.840 1.00 93.56 183 GLU A O 1
ATOM 1414 N N . ASP A 1 184 ? -26.528 5.044 -6.150 1.00 89.88 184 ASP A N 1
ATOM 1415 C CA . ASP A 1 184 ? -26.857 5.310 -4.744 1.00 89.88 184 ASP A CA 1
ATOM 1416 C C . ASP A 1 184 ? -25.654 5.155 -3.798 1.00 89.88 184 ASP A C 1
ATOM 1418 O O . ASP A 1 184 ? -25.696 4.498 -2.762 1.00 89.88 184 ASP A O 1
ATOM 1422 N N . GLY A 1 185 ? -24.528 5.758 -4.186 1.00 91.88 185 GLY A N 1
ATOM 1423 C CA . GLY A 1 185 ? -23.285 5.741 -3.417 1.00 91.88 185 GLY A CA 1
ATOM 1424 C C . GLY A 1 185 ? -22.320 4.628 -3.806 1.00 91.88 185 GLY A C 1
ATOM 1425 O O . GLY A 1 185 ? -21.104 4.797 -3.646 1.00 91.88 185 GLY A O 1
ATOM 1426 N N . ALA A 1 186 ? -22.829 3.522 -4.354 1.00 95.19 186 ALA A N 1
ATOM 1427 C CA . ALA A 1 186 ? -22.015 2.425 -4.858 1.00 95.19 186 ALA A CA 1
ATOM 1428 C C . ALA A 1 186 ? -21.426 2.768 -6.232 1.00 95.19 186 ALA A C 1
ATOM 1430 O O . ALA A 1 186 ? -22.065 3.409 -7.069 1.00 95.19 186 ALA A O 1
ATOM 1431 N N . LEU A 1 187 ? -20.190 2.335 -6.476 1.00 96.44 187 LEU A N 1
ATOM 1432 C CA . LEU A 1 187 ? -19.514 2.568 -7.747 1.00 96.44 187 LEU A CA 1
ATOM 1433 C C . LEU A 1 187 ? -19.613 1.317 -8.611 1.00 96.44 187 LEU A C 1
ATOM 1435 O O . LEU A 1 187 ? -19.149 0.254 -8.221 1.00 96.44 187 LEU A O 1
ATOM 1439 N N . VAL A 1 188 ? -20.196 1.449 -9.801 1.00 97.69 188 VAL A N 1
ATOM 1440 C CA . VAL A 1 188 ? -20.345 0.339 -10.748 1.00 97.69 188 VAL A CA 1
ATOM 1441 C C . VAL A 1 188 ? -19.413 0.562 -11.943 1.00 97.69 188 VAL A C 1
ATOM 1443 O O . VAL A 1 188 ? -19.612 1.527 -12.689 1.00 97.69 188 VAL A O 1
ATOM 1446 N N . PRO A 1 189 ? -18.386 -0.289 -12.145 1.00 97.94 189 PRO A N 1
ATOM 1447 C CA . PRO A 1 189 ? -17.502 -0.193 -13.302 1.00 97.94 189 PRO A CA 1
ATOM 1448 C C . PRO A 1 189 ? -18.242 -0.539 -14.599 1.00 97.94 189 PRO A C 1
ATOM 1450 O O . PRO A 1 189 ? -18.846 -1.607 -14.701 1.00 97.94 189 PRO A O 1
ATOM 1453 N N . ILE A 1 190 ? -18.154 0.331 -15.608 1.00 98.00 190 ILE A N 1
ATOM 1454 C CA . ILE A 1 190 ? -18.761 0.116 -16.931 1.00 98.00 190 ILE A CA 1
ATOM 1455 C C . ILE A 1 190 ? -17.730 -0.462 -17.907 1.00 98.00 190 ILE A C 1
ATOM 1457 O O . ILE A 1 190 ? -17.909 -1.554 -18.436 1.00 98.00 190 ILE A O 1
ATOM 1461 N N . GLU A 1 191 ? -16.653 0.281 -18.160 1.00 98.31 191 GLU A N 1
ATOM 1462 C CA . GLU A 1 191 ? -15.611 -0.061 -19.135 1.00 98.31 191 GLU A CA 1
ATOM 1463 C C . GLU A 1 191 ? -14.263 0.534 -18.708 1.00 98.31 191 GLU A C 1
ATOM 1465 O O . GLU A 1 191 ? -14.205 1.533 -17.983 1.00 98.31 191 GLU A O 1
ATOM 1470 N N . VAL A 1 192 ? -13.170 -0.070 -19.171 1.00 98.81 192 VAL A N 1
ATOM 1471 C CA . VAL A 1 192 ? -11.833 0.520 -19.093 1.00 98.81 192 VAL A CA 1
ATOM 1472 C C . VAL A 1 192 ? -11.692 1.509 -20.244 1.00 98.81 192 VAL A C 1
ATOM 1474 O O . VAL A 1 192 ? -11.734 1.142 -21.420 1.00 98.81 192 VAL A O 1
ATOM 1477 N N . ASP A 1 193 ? -11.527 2.773 -19.879 1.00 98.81 193 ASP A N 1
ATOM 1478 C CA . ASP A 1 193 ? -11.436 3.891 -20.810 1.00 98.81 193 ASP A CA 1
ATOM 1479 C C . ASP A 1 193 ? -10.014 4.028 -21.363 1.00 98.81 193 ASP A C 1
ATOM 1481 O O . ASP A 1 193 ? -9.816 4.039 -22.575 1.00 98.81 193 ASP A O 1
ATOM 1485 N N . THR A 1 194 ? -9.015 4.055 -20.477 1.00 98.94 194 THR A N 1
ATOM 1486 C CA . THR A 1 194 ? -7.616 4.292 -20.850 1.00 98.94 194 THR A CA 1
ATOM 1487 C C . THR A 1 194 ? -6.673 3.403 -20.044 1.00 98.94 194 THR A C 1
ATOM 1489 O O . THR A 1 194 ? -6.836 3.244 -18.834 1.00 98.94 194 THR A O 1
ATOM 1492 N N . ILE A 1 195 ? -5.656 2.854 -20.708 1.00 98.94 195 ILE A N 1
ATOM 1493 C CA . ILE A 1 195 ? -4.607 2.025 -20.106 1.00 98.94 195 ILE A CA 1
ATOM 1494 C C . ILE A 1 195 ? -3.248 2.609 -20.482 1.00 98.94 195 ILE A C 1
ATOM 1496 O O . ILE A 1 195 ? -2.955 2.803 -21.662 1.00 98.94 195 ILE A O 1
ATOM 1500 N N . VAL A 1 196 ? -2.391 2.837 -19.490 1.00 98.94 196 VAL A N 1
ATOM 1501 C CA . VAL A 1 196 ? -1.005 3.280 -19.679 1.00 98.94 196 VAL A CA 1
ATOM 1502 C C . VAL A 1 196 ? -0.070 2.220 -19.118 1.00 98.94 196 VAL A C 1
ATOM 1504 O O . VAL A 1 196 ? -0.250 1.782 -17.984 1.00 98.94 196 VAL A O 1
ATOM 1507 N N . ILE A 1 197 ? 0.942 1.829 -19.892 1.00 98.88 197 ILE A N 1
ATOM 1508 C CA . ILE A 1 197 ? 2.044 0.984 -19.421 1.00 98.88 197 ILE A CA 1
ATOM 1509 C C . ILE A 1 197 ? 3.352 1.594 -19.910 1.00 98.88 197 ILE A C 1
ATOM 1511 O O . ILE A 1 197 ? 3.541 1.774 -21.112 1.00 98.88 197 ILE A O 1
ATOM 1515 N N . SER A 1 198 ? 4.259 1.867 -18.978 1.00 98.75 198 SER A N 1
ATOM 1516 C CA . SER A 1 198 ? 5.648 2.231 -19.255 1.00 98.75 198 SER A CA 1
ATOM 1517 C C . SER A 1 198 ? 6.537 1.229 -18.540 1.00 98.75 198 SER A C 1
ATOM 1519 O O . SER A 1 198 ? 6.488 1.133 -17.316 1.00 98.75 198 SER A O 1
ATOM 1521 N N . THR A 1 199 ? 7.340 0.478 -19.283 1.00 98.62 199 THR A N 1
ATOM 1522 C CA . THR A 1 199 ? 8.188 -0.572 -18.721 1.00 98.62 199 THR A CA 1
ATOM 1523 C C . THR A 1 199 ? 9.618 -0.406 -19.189 1.00 98.62 199 THR A C 1
ATOM 1525 O O . THR A 1 199 ? 9.878 -0.108 -20.354 1.00 98.62 199 THR A O 1
ATOM 1528 N N . GLN A 1 200 ? 10.553 -0.612 -18.273 1.00 98.62 200 GLN A N 1
ATOM 1529 C CA . GLN A 1 200 ? 11.958 -0.669 -18.604 1.00 98.62 200 GLN A CA 1
ATOM 1530 C C . GLN A 1 200 ? 12.208 -1.900 -19.479 1.00 98.62 200 GLN A C 1
ATOM 1532 O O . GLN A 1 200 ? 11.649 -2.977 -19.240 1.00 98.62 200 GLN A O 1
ATOM 1537 N N . HIS A 1 201 ? 13.045 -1.749 -20.498 1.00 98.38 201 HIS A N 1
ATOM 1538 C CA . HIS A 1 201 ? 13.320 -2.814 -21.451 1.00 98.38 201 HIS A CA 1
ATOM 1539 C C . HIS A 1 201 ? 14.776 -2.824 -21.914 1.00 98.38 201 HIS A C 1
ATOM 1541 O O . HIS A 1 201 ? 15.509 -1.841 -21.794 1.00 98.38 201 HIS A O 1
ATOM 1547 N N . ALA A 1 202 ? 15.200 -3.969 -22.430 1.00 97.56 202 ALA A N 1
ATOM 1548 C CA . ALA A 1 202 ? 16.482 -4.138 -23.084 1.00 97.56 202 ALA A CA 1
ATOM 1549 C C . ALA A 1 202 ? 16.496 -3.396 -24.445 1.00 97.56 202 ALA A C 1
ATOM 1551 O O . ALA A 1 202 ? 15.434 -3.199 -25.052 1.00 97.56 202 ALA A O 1
ATOM 1552 N N . PRO A 1 203 ? 17.654 -2.897 -24.911 1.00 96.75 203 PRO A N 1
ATOM 1553 C CA . PRO A 1 203 ? 17.735 -2.064 -26.114 1.00 96.75 203 PRO A CA 1
ATOM 1554 C C . PRO A 1 203 ? 17.434 -2.803 -27.425 1.00 96.75 203 PRO A C 1
ATOM 1556 O O . PRO A 1 203 ? 17.228 -2.144 -28.443 1.00 96.75 203 PRO A O 1
ATOM 1559 N N . GLU A 1 204 ? 17.404 -4.134 -27.408 1.00 95.56 204 GLU A N 1
ATOM 1560 C CA . GLU A 1 204 ? 17.249 -4.990 -28.584 1.00 95.56 204 GLU A CA 1
ATOM 1561 C C . GLU A 1 204 ? 15.804 -5.047 -29.100 1.00 95.56 204 GLU A C 1
ATOM 1563 O O . GLU A 1 204 ? 15.596 -5.263 -30.294 1.00 95.56 204 GLU A O 1
ATOM 1568 N N . ILE A 1 205 ? 14.797 -4.839 -28.239 1.00 97.75 205 ILE A N 1
ATOM 1569 C CA . ILE A 1 205 ? 13.392 -4.854 -28.667 1.00 97.75 205 ILE A CA 1
ATOM 1570 C C . ILE A 1 205 ? 12.986 -3.525 -29.317 1.00 97.75 205 ILE A C 1
ATOM 1572 O O . ILE A 1 205 ? 13.272 -2.436 -28.809 1.00 97.75 205 ILE A O 1
ATOM 1576 N N . THR A 1 206 ? 12.272 -3.604 -30.442 1.00 97.81 206 THR A N 1
ATOM 1577 C CA . THR A 1 206 ? 11.698 -2.425 -31.098 1.00 97.81 206 THR A CA 1
ATOM 1578 C C . THR A 1 206 ? 10.470 -1.930 -30.333 1.00 97.81 206 THR A C 1
ATOM 1580 O O . THR A 1 206 ? 9.717 -2.708 -29.750 1.00 97.81 206 THR A O 1
ATOM 1583 N N . THR A 1 207 ? 10.215 -0.620 -30.355 1.00 97.06 207 THR A N 1
ATOM 1584 C CA . THR A 1 207 ? 9.024 -0.054 -29.701 1.00 97.06 207 THR A CA 1
ATOM 1585 C C . THR A 1 207 ? 7.721 -0.619 -30.285 1.00 97.06 207 THR A C 1
ATOM 1587 O O . THR A 1 207 ? 6.739 -0.743 -29.563 1.00 97.06 207 THR A O 1
ATOM 1590 N N . GLU A 1 208 ? 7.694 -0.979 -31.570 1.00 97.75 208 GLU A N 1
ATOM 1591 C CA . GLU A 1 208 ? 6.524 -1.593 -32.212 1.00 97.75 208 GLU A CA 1
ATOM 1592 C C . GLU A 1 208 ? 6.222 -2.991 -31.650 1.00 97.75 208 GLU A C 1
ATOM 1594 O O . GLU A 1 208 ? 5.106 -3.233 -31.186 1.00 97.75 208 GLU A O 1
ATOM 1599 N N . GLU A 1 209 ? 7.228 -3.872 -31.613 1.00 98.19 209 GLU A N 1
ATOM 1600 C CA . G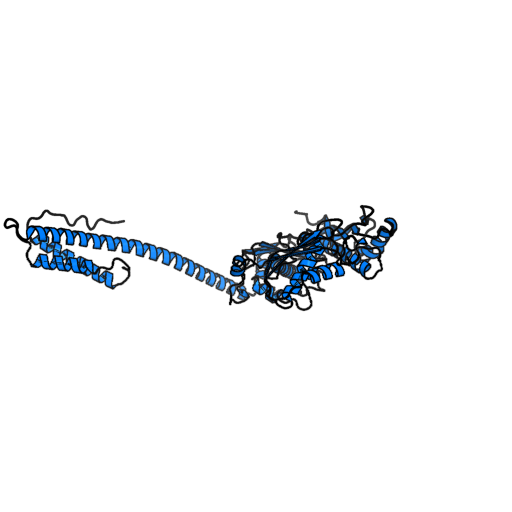LU A 1 209 ? 7.102 -5.226 -31.061 1.00 98.19 209 GLU A CA 1
ATOM 1601 C C . GLU A 1 209 ? 6.723 -5.164 -29.576 1.00 98.19 209 GLU A C 1
ATOM 1603 O O . GLU A 1 209 ? 5.769 -5.808 -29.145 1.00 98.19 209 GLU A O 1
ATOM 1608 N N . LEU A 1 210 ? 7.398 -4.300 -28.806 1.00 98.25 210 LEU A N 1
ATOM 1609 C CA . LEU A 1 210 ? 7.118 -4.084 -27.386 1.00 98.25 210 LEU A CA 1
ATOM 1610 C C . LEU A 1 210 ? 5.651 -3.703 -27.160 1.00 98.25 210 LEU A C 1
ATOM 1612 O O . LEU A 1 210 ? 4.988 -4.277 -26.299 1.00 98.25 210 LEU A O 1
ATOM 1616 N N . ARG A 1 211 ? 5.117 -2.750 -27.934 1.00 98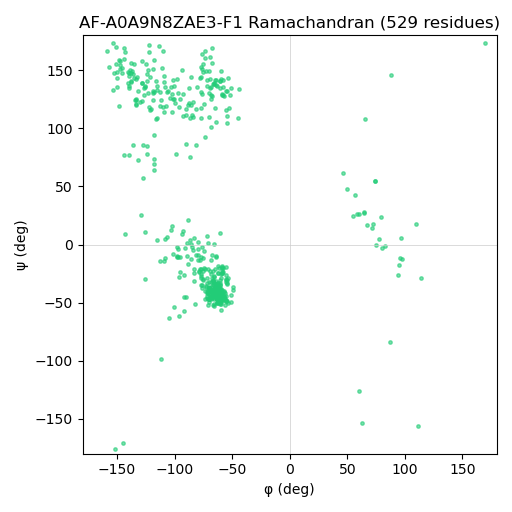.56 211 ARG A N 1
ATOM 1617 C CA . ARG A 1 211 ? 3.721 -2.303 -27.795 1.00 98.56 211 ARG A CA 1
ATOM 1618 C C . ARG A 1 211 ? 2.733 -3.432 -28.059 1.00 98.56 211 ARG A C 1
ATOM 1620 O O . ARG A 1 211 ? 1.770 -3.573 -27.306 1.00 98.56 211 ARG A O 1
ATOM 1627 N N . LYS A 1 212 ? 2.978 -4.234 -29.095 1.00 98.44 212 LYS A N 1
ATOM 1628 C CA . LYS A 1 212 ? 2.151 -5.396 -29.436 1.00 98.44 212 LYS A CA 1
ATOM 1629 C C . LYS A 1 212 ? 2.174 -6.437 -28.316 1.00 98.44 212 LYS A C 1
ATOM 1631 O O . LYS A 1 212 ? 1.122 -6.877 -27.862 1.00 98.44 212 LYS A O 1
ATOM 1636 N N . GLU A 1 213 ? 3.362 -6.780 -27.831 1.00 98.44 213 GLU A N 1
ATOM 1637 C CA . GLU A 1 213 ? 3.566 -7.765 -26.768 1.00 98.44 213 GLU A CA 1
ATOM 1638 C C . GLU A 1 213 ? 2.901 -7.340 -25.450 1.00 98.44 213 GLU A C 1
ATOM 1640 O O . GLU A 1 213 ? 2.259 -8.162 -24.792 1.00 98.44 213 GLU A O 1
ATOM 1645 N N . LEU A 1 214 ? 2.969 -6.051 -25.092 1.00 98.69 214 LEU A N 1
ATOM 1646 C CA . LEU A 1 214 ? 2.269 -5.510 -23.923 1.00 98.69 214 LEU A CA 1
ATOM 1647 C C . LEU A 1 214 ? 0.748 -5.676 -24.033 1.00 98.69 214 LEU A C 1
ATOM 1649 O O . LEU A 1 214 ? 0.107 -6.113 -23.077 1.00 98.69 214 LEU A O 1
ATOM 1653 N N . VAL A 1 215 ? 0.155 -5.371 -25.189 1.00 98.62 215 VAL A N 1
ATOM 1654 C CA . VAL A 1 215 ? -1.295 -5.536 -25.372 1.00 98.62 215 VAL A CA 1
ATOM 1655 C C . VAL A 1 215 ? -1.690 -7.012 -25.306 1.00 98.62 215 VAL A C 1
ATOM 1657 O O . VAL A 1 215 ? -2.585 -7.373 -24.538 1.00 98.62 215 VAL A O 1
ATOM 1660 N N . GLU A 1 216 ? -1.022 -7.870 -26.078 1.00 98.38 216 GLU A N 1
ATOM 1661 C CA . GLU A 1 216 ? -1.421 -9.274 -26.222 1.00 98.38 216 GLU A CA 1
ATOM 1662 C C . GLU A 1 216 ? -1.140 -10.106 -24.970 1.00 98.38 216 GLU A C 1
ATOM 1664 O O . GLU A 1 216 ? -2.003 -10.864 -24.531 1.00 98.38 216 GLU A O 1
ATOM 1669 N N . LYS A 1 217 ? 0.049 -9.973 -24.373 1.00 98.62 217 LYS A N 1
ATOM 1670 C CA . LYS A 1 217 ? 0.490 -10.868 -23.291 1.00 98.62 217 LYS A CA 1
ATOM 1671 C C . LYS A 1 217 ? 0.211 -10.315 -21.897 1.00 98.62 217 LYS A C 1
ATOM 1673 O O . LYS A 1 217 ? 0.079 -11.105 -20.956 1.00 98.62 217 LYS A O 1
ATOM 1678 N N . VAL A 1 218 ? 0.080 -8.994 -21.749 1.00 98.75 218 VAL A N 1
ATOM 1679 C CA . VAL A 1 218 ? -0.158 -8.344 -20.448 1.00 98.75 218 VAL A CA 1
ATOM 1680 C C . VAL A 1 218 ? -1.606 -7.888 -20.333 1.00 98.75 218 VAL A C 1
ATOM 1682 O O . VAL A 1 218 ? -2.342 -8.404 -19.493 1.00 98.75 218 VAL A O 1
ATOM 1685 N N . VAL A 1 219 ? -2.044 -6.961 -21.189 1.00 98.81 219 VAL A N 1
ATOM 1686 C CA . VAL A 1 219 ? -3.352 -6.307 -21.037 1.00 98.81 219 VAL A CA 1
ATOM 1687 C C . VAL A 1 219 ? -4.508 -7.285 -21.220 1.00 98.81 219 VAL A C 1
ATOM 1689 O O . VAL A 1 219 ? -5.345 -7.396 -20.326 1.00 98.81 219 VAL A O 1
ATOM 1692 N N . LYS A 1 220 ? -4.541 -8.027 -22.333 1.00 98.31 220 LYS A N 1
ATOM 1693 C CA . LYS A 1 220 ? -5.623 -8.985 -22.620 1.00 98.31 220 LYS A CA 1
ATOM 1694 C C . LYS A 1 220 ? -5.659 -10.174 -21.657 1.00 98.31 220 LYS A C 1
ATOM 1696 O O . LYS A 1 220 ? -6.712 -10.779 -21.484 1.00 98.31 220 LYS A O 1
ATOM 1701 N N . THR A 1 221 ? -4.533 -10.491 -21.018 1.00 98.12 221 THR A N 1
ATOM 1702 C CA . THR A 1 221 ? -4.463 -11.537 -19.987 1.00 98.12 221 THR A CA 1
ATOM 1703 C C . THR A 1 221 ? -5.043 -11.062 -18.656 1.00 98.12 221 THR A C 1
ATOM 1705 O O . THR A 1 221 ? -5.656 -11.845 -17.936 1.00 98.12 221 THR A O 1
ATOM 1708 N N . VAL A 1 222 ? -4.821 -9.794 -18.300 1.00 98.38 222 VAL A N 1
ATOM 1709 C CA . VAL A 1 222 ? -5.171 -9.255 -16.978 1.00 98.38 222 VAL A CA 1
ATOM 1710 C C . VAL A 1 222 ? -6.567 -8.648 -16.948 1.00 98.38 222 VAL A C 1
ATOM 1712 O O . VAL A 1 222 ? -7.306 -8.863 -15.987 1.00 98.38 222 VAL A O 1
ATOM 1715 N N . ILE A 1 223 ? -6.923 -7.852 -17.957 1.00 98.50 223 ILE A N 1
ATOM 1716 C CA . ILE A 1 223 ? -8.180 -7.106 -17.961 1.00 98.50 223 ILE A CA 1
ATOM 1717 C C . ILE A 1 223 ? -9.281 -7.988 -18.557 1.00 98.50 223 ILE A C 1
ATOM 1719 O O . ILE A 1 223 ? -9.172 -8.391 -19.717 1.00 98.50 223 ILE A O 1
ATOM 1723 N N . PRO A 1 224 ? -10.370 -8.265 -17.813 1.00 97.88 224 PRO A N 1
ATOM 1724 C CA . PRO A 1 224 ? -11.495 -9.023 -18.341 1.00 97.88 224 PRO A CA 1
ATOM 1725 C C . PRO A 1 224 ? -12.043 -8.406 -19.630 1.00 97.88 224 PRO A C 1
ATOM 1727 O O . PRO A 1 224 ? -12.346 -7.213 -19.666 1.00 97.88 224 PRO A O 1
ATOM 1730 N N . ALA A 1 225 ? -12.254 -9.234 -20.656 1.00 97.75 225 ALA A N 1
ATOM 1731 C CA . ALA A 1 225 ? -12.702 -8.785 -21.977 1.00 97.75 225 ALA A CA 1
ATOM 1732 C C . ALA A 1 225 ? -13.991 -7.945 -21.936 1.00 97.75 225 ALA A C 1
ATOM 1734 O O . ALA A 1 225 ? -14.144 -7.031 -22.735 1.00 97.75 225 ALA A O 1
ATOM 1735 N N . LYS A 1 226 ? -14.880 -8.192 -20.962 1.00 97.81 226 LYS A N 1
ATOM 1736 C CA . LYS A 1 226 ? -16.111 -7.409 -20.755 1.00 97.81 226 LYS A CA 1
ATOM 1737 C C . LYS A 1 226 ? -15.879 -5.913 -20.498 1.00 97.81 226 LYS A C 1
ATOM 1739 O O . LYS A 1 226 ? -16.798 -5.133 -20.702 1.00 97.81 226 LYS A O 1
ATOM 1744 N N . TYR A 1 227 ? -14.691 -5.524 -20.032 1.00 98.44 227 TYR A N 1
ATOM 1745 C CA . TYR A 1 227 ? -14.343 -4.124 -19.787 1.00 98.44 227 TYR A CA 1
ATOM 1746 C C . TYR A 1 227 ? -13.546 -3.492 -20.933 1.00 98.44 227 TYR A C 1
ATOM 1748 O O . TYR A 1 227 ? -13.339 -2.283 -20.913 1.00 98.44 227 TYR A O 1
ATOM 1756 N N . LEU A 1 228 ? -13.085 -4.276 -21.912 1.00 98.31 228 LEU A N 1
ATOM 1757 C CA . LEU A 1 228 ? -12.340 -3.775 -23.064 1.00 98.31 228 LEU A CA 1
ATOM 1758 C C . LEU A 1 228 ? -13.300 -3.554 -24.231 1.00 98.31 228 LEU A C 1
ATOM 1760 O O . LEU A 1 228 ? -14.000 -4.473 -24.654 1.00 98.31 228 LEU A O 1
ATOM 1764 N N . THR A 1 229 ? -13.314 -2.343 -24.779 1.00 97.56 229 THR A N 1
ATOM 1765 C CA . THR A 1 229 ? -14.170 -1.989 -25.917 1.00 97.56 229 THR A CA 1
ATOM 1766 C C . THR A 1 229 ? -13.330 -1.489 -27.085 1.00 97.56 229 THR A C 1
ATOM 1768 O O . THR A 1 229 ? -12.130 -1.242 -26.959 1.00 97.56 229 THR A O 1
ATOM 1771 N N . SER A 1 230 ? -13.955 -1.298 -28.250 1.00 97.19 230 SER A N 1
ATOM 1772 C CA . SER A 1 230 ? -13.286 -0.693 -29.410 1.00 97.19 230 SER A CA 1
ATOM 1773 C C . SER A 1 230 ? -12.857 0.762 -29.174 1.00 97.19 230 SER A C 1
ATOM 1775 O O . SER A 1 230 ? -12.147 1.321 -30.004 1.00 97.19 230 SER A O 1
ATOM 1777 N N . ARG A 1 231 ? -13.306 1.385 -28.074 1.00 96.00 231 ARG A N 1
ATOM 1778 C CA . ARG A 1 231 ? -12.957 2.756 -27.682 1.00 96.00 231 ARG A CA 1
ATOM 1779 C C . ARG A 1 231 ? -11.835 2.825 -26.649 1.00 96.00 231 ARG A C 1
ATOM 1781 O O . ARG A 1 231 ? -11.355 3.923 -26.399 1.00 96.00 231 ARG A O 1
ATOM 1788 N N . THR A 1 232 ? -11.432 1.701 -26.049 1.00 98.56 232 THR A N 1
ATOM 1789 C CA . THR A 1 232 ? -10.366 1.690 -25.042 1.00 98.56 232 THR A CA 1
ATOM 1790 C C . THR A 1 232 ? -9.071 2.250 -25.636 1.00 98.56 232 THR A C 1
ATOM 1792 O O . THR A 1 232 ? -8.618 1.815 -26.696 1.00 98.56 232 THR A O 1
ATOM 1795 N N . ILE A 1 233 ? -8.471 3.214 -24.942 1.00 98.81 233 ILE A N 1
ATOM 1796 C CA . ILE A 1 233 ? -7.248 3.900 -25.357 1.00 98.81 233 ILE A CA 1
ATOM 1797 C C . ILE A 1 233 ? -6.038 3.191 -24.744 1.00 98.81 233 ILE A C 1
ATOM 1799 O O . ILE A 1 233 ? -5.978 2.966 -23.535 1.00 98.81 233 ILE A O 1
ATOM 1803 N N . TYR A 1 234 ? -5.041 2.872 -25.573 1.00 98.75 234 TYR A N 1
ATOM 1804 C CA . TYR A 1 234 ? -3.827 2.167 -25.154 1.00 98.75 234 TYR A CA 1
ATOM 1805 C C . TYR A 1 234 ? -2.591 3.060 -25.318 1.00 98.75 234 TYR A C 1
ATOM 1807 O O . TYR A 1 234 ? -2.107 3.286 -26.427 1.00 98.75 234 TYR A O 1
ATOM 1815 N N . HIS A 1 235 ? -2.026 3.516 -24.203 1.00 98.81 235 HIS A N 1
ATOM 1816 C CA . HIS A 1 235 ? -0.736 4.203 -24.150 1.00 98.81 235 HIS A CA 1
ATOM 1817 C C . HIS A 1 235 ? 0.366 3.226 -23.737 1.00 98.81 235 HIS A C 1
ATOM 1819 O O . HIS A 1 235 ? 0.803 3.192 -22.586 1.00 98.81 235 HIS A O 1
ATOM 1825 N N . MET A 1 236 ? 0.808 2.408 -24.692 1.00 98.62 236 MET A N 1
ATOM 1826 C CA . MET A 1 236 ? 1.890 1.445 -24.487 1.00 98.62 236 MET A CA 1
ATOM 1827 C C . MET A 1 236 ? 3.235 2.095 -24.816 1.00 98.62 236 MET A C 1
ATOM 1829 O O . MET A 1 236 ? 3.482 2.502 -25.954 1.00 98.62 236 MET A O 1
ATOM 1833 N N . GLN A 1 237 ? 4.095 2.212 -23.809 1.00 98.25 237 GLN A N 1
ATOM 1834 C CA . GLN A 1 237 ? 5.402 2.858 -23.889 1.00 98.25 237 GLN A CA 1
ATOM 1835 C C . GLN A 1 237 ? 5.343 4.225 -24.612 1.00 98.25 237 GLN A C 1
ATOM 1837 O O . GLN A 1 237 ? 5.936 4.407 -25.686 1.00 98.25 237 GLN A O 1
ATOM 1842 N N . PRO A 1 238 ? 4.580 5.200 -24.075 1.00 97.31 238 PRO A N 1
ATOM 1843 C CA . PRO A 1 238 ? 4.307 6.461 -24.765 1.00 97.31 238 PRO A CA 1
ATOM 1844 C C . PRO A 1 238 ? 5.560 7.328 -24.958 1.00 97.31 238 PRO A C 1
ATOM 1846 O O . PRO A 1 238 ? 5.649 8.043 -25.950 1.00 97.31 238 PRO A O 1
ATOM 1849 N N . SER A 1 239 ? 6.560 7.218 -24.074 1.00 94.88 239 SER A N 1
ATOM 1850 C CA . SER A 1 239 ? 7.844 7.933 -24.187 1.00 94.88 239 SER A CA 1
ATOM 1851 C C . SER A 1 239 ? 8.785 7.374 -25.265 1.00 94.88 239 SER A C 1
ATOM 1853 O O . SER A 1 239 ? 9.856 7.929 -25.504 1.00 94.88 239 SER A O 1
ATOM 1855 N N . GLY A 1 240 ? 8.426 6.261 -25.912 1.00 95.50 240 GLY A N 1
ATOM 1856 C CA . GLY A 1 240 ? 9.272 5.591 -26.897 1.00 95.50 240 GLY A CA 1
ATOM 1857 C C . GLY A 1 240 ? 10.238 4.596 -26.257 1.00 95.50 240 GLY A C 1
ATOM 1858 O O . GLY A 1 240 ? 9.938 3.407 -26.230 1.00 95.50 240 GLY A O 1
ATOM 1859 N N . LYS A 1 241 ? 11.394 5.053 -25.763 1.00 96.00 241 LYS A N 1
ATOM 1860 C CA . LYS A 1 241 ? 12.412 4.178 -25.149 1.00 96.00 241 LYS A CA 1
ATOM 1861 C C . LYS A 1 241 ? 12.489 4.378 -23.640 1.00 96.00 241 LYS A C 1
ATOM 1863 O O . LYS A 1 241 ? 12.483 5.510 -23.166 1.00 96.00 241 LYS A O 1
ATOM 1868 N N . PHE A 1 242 ? 12.649 3.282 -22.903 1.00 97.88 242 PHE A N 1
ATOM 1869 C CA . PHE A 1 242 ? 12.923 3.291 -21.466 1.00 97.88 242 PHE A CA 1
ATOM 1870 C C . PHE A 1 242 ? 13.961 2.211 -21.134 1.00 97.88 242 PHE A C 1
ATOM 1872 O O . PHE A 1 242 ? 13.644 1.118 -20.683 1.00 97.88 242 PHE A O 1
ATOM 1879 N N . ILE A 1 243 ? 15.229 2.508 -21.431 1.00 97.44 243 ILE A N 1
ATOM 1880 C CA . ILE A 1 243 ? 16.348 1.563 -21.247 1.00 97.44 243 ILE A CA 1
ATOM 1881 C C . ILE A 1 243 ? 16.971 1.693 -19.852 1.00 97.44 243 ILE A C 1
ATOM 1883 O O . ILE A 1 243 ? 17.232 0.695 -19.170 1.00 97.44 243 ILE A O 1
ATOM 1887 N N . ILE A 1 244 ? 17.199 2.940 -19.433 1.00 96.38 244 ILE A N 1
ATOM 1888 C CA . ILE A 1 244 ? 17.738 3.311 -18.122 1.00 96.38 244 ILE A CA 1
ATOM 1889 C C . ILE A 1 244 ? 16.560 3.454 -17.164 1.00 96.38 244 ILE A C 1
ATOM 1891 O O . ILE A 1 244 ? 15.699 4.292 -17.408 1.00 96.38 244 ILE A O 1
ATOM 1895 N N . GLY A 1 245 ? 16.534 2.661 -16.097 1.00 95.56 245 GLY A N 1
ATOM 1896 C CA . GLY A 1 245 ? 15.478 2.663 -15.084 1.00 95.56 245 GLY A CA 1
ATOM 1897 C C . GLY A 1 245 ? 16.036 2.386 -13.692 1.00 95.56 245 GLY A C 1
ATOM 1898 O O . GLY A 1 245 ? 17.256 2.393 -13.491 1.00 95.56 245 GLY A O 1
ATOM 1899 N N . GLY A 1 246 ? 15.146 2.180 -12.725 1.00 96.56 246 GLY A N 1
ATOM 1900 C CA . GLY A 1 246 ? 15.535 1.905 -11.347 1.00 96.56 246 GLY A CA 1
ATOM 1901 C C . GLY A 1 246 ? 16.310 3.060 -10.702 1.00 96.56 246 GLY A C 1
ATOM 1902 O O . GLY A 1 246 ? 16.190 4.211 -11.134 1.00 96.56 246 GLY A O 1
ATOM 1903 N N . PRO A 1 247 ? 17.162 2.767 -9.701 1.00 97.38 247 PRO A N 1
ATOM 1904 C CA . PRO A 1 247 ? 17.941 3.782 -8.989 1.00 97.38 247 PRO A CA 1
ATOM 1905 C C . PRO A 1 247 ? 18.872 4.623 -9.879 1.00 97.38 247 PRO A C 1
ATOM 1907 O O . PRO A 1 247 ? 19.210 5.759 -9.537 1.00 97.38 247 PRO A O 1
ATOM 1910 N N . GLN A 1 248 ? 19.290 4.103 -11.041 1.00 96.38 248 GLN A N 1
ATOM 1911 C CA . GLN A 1 248 ? 20.064 4.885 -12.010 1.00 96.38 248 GLN A CA 1
ATOM 1912 C C . GLN A 1 248 ? 19.214 5.985 -12.645 1.00 96.38 248 GLN A C 1
ATOM 1914 O O . GLN A 1 248 ? 19.654 7.134 -12.721 1.00 96.38 248 GLN A O 1
ATOM 1919 N N . GLY A 1 249 ? 17.987 5.647 -13.047 1.00 92.88 249 GLY A N 1
ATOM 1920 C CA . GLY A 1 249 ? 17.047 6.584 -13.657 1.00 92.88 249 GLY A CA 1
ATOM 1921 C C . GLY A 1 249 ? 16.498 7.615 -12.672 1.00 92.88 249 GLY A C 1
ATOM 1922 O O . GLY A 1 249 ? 16.461 8.797 -12.993 1.00 92.88 249 GLY A O 1
ATOM 1923 N N . ASP A 1 250 ? 16.150 7.202 -11.452 1.00 97.06 250 ASP A N 1
ATOM 1924 C CA . ASP A 1 250 ? 15.471 8.059 -10.469 1.00 97.06 250 ASP A CA 1
ATOM 1925 C C . ASP A 1 250 ? 15.867 7.692 -9.027 1.00 97.06 250 ASP A C 1
ATOM 1927 O O . ASP A 1 250 ? 16.413 6.618 -8.793 1.00 97.06 250 ASP A O 1
ATOM 1931 N N . ALA A 1 251 ? 15.697 8.606 -8.073 1.00 98.50 251 ALA A N 1
ATOM 1932 C CA . ALA A 1 251 ? 15.894 8.301 -6.656 1.00 98.50 251 ALA A CA 1
ATOM 1933 C C . ALA A 1 251 ? 14.693 7.515 -6.107 1.00 98.50 251 ALA A C 1
ATOM 1935 O O . ALA A 1 251 ? 13.576 7.650 -6.600 1.00 98.50 251 ALA A O 1
ATOM 1936 N N . GLY A 1 252 ? 14.923 6.707 -5.075 1.00 98.69 252 GLY A N 1
ATOM 1937 C CA . GLY A 1 252 ? 13.874 5.965 -4.380 1.00 98.69 252 GLY A CA 1
ATOM 1938 C C . GLY A 1 252 ? 13.930 6.186 -2.884 1.00 98.69 252 GLY A C 1
ATOM 1939 O O . GLY A 1 252 ? 15.025 6.207 -2.328 1.00 98.69 252 GLY A O 1
ATOM 1940 N N . LEU A 1 253 ? 12.778 6.345 -2.239 1.00 98.88 253 LEU A N 1
ATOM 1941 C CA . LEU A 1 253 ? 12.652 6.443 -0.789 1.00 98.88 253 LEU A CA 1
ATOM 1942 C C . LEU A 1 253 ? 11.451 5.628 -0.299 1.00 98.88 253 LEU A C 1
ATOM 1944 O O . LEU A 1 253 ? 10.426 5.528 -0.977 1.00 98.88 253 LEU A O 1
ATOM 1948 N N . THR A 1 254 ? 11.591 5.081 0.904 1.00 98.88 254 THR A N 1
ATOM 1949 C CA . THR A 1 254 ? 10.525 4.352 1.604 1.00 98.88 254 THR A CA 1
ATOM 1950 C C . THR A 1 254 ? 9.321 5.269 1.818 1.00 98.88 254 THR A C 1
ATOM 1952 O O . THR A 1 254 ? 9.463 6.478 2.015 1.00 98.88 254 THR A O 1
ATOM 1955 N N . GLY A 1 255 ? 8.110 4.728 1.696 1.00 98.56 255 GLY A N 1
ATOM 1956 C CA . GLY A 1 255 ? 6.884 5.476 1.961 1.00 98.56 255 GLY A CA 1
ATOM 1957 C C . GLY A 1 255 ? 6.520 6.526 0.908 1.00 98.56 255 GLY A C 1
ATOM 1958 O O . GLY A 1 255 ? 5.692 7.397 1.161 1.00 98.56 255 GLY A O 1
ATOM 1959 N N . ARG A 1 256 ? 7.086 6.471 -0.305 1.00 98.81 256 ARG A N 1
ATOM 1960 C CA . ARG A 1 256 ? 6.734 7.392 -1.412 1.00 98.81 256 ARG A CA 1
ATOM 1961 C C . ARG A 1 256 ? 5.657 6.858 -2.355 1.00 98.81 256 ARG A C 1
ATOM 1963 O O . ARG A 1 256 ? 5.391 7.453 -3.407 1.00 98.81 256 ARG A O 1
ATOM 1970 N N . LYS A 1 257 ? 5.034 5.734 -1.993 1.00 98.75 257 LYS A N 1
ATOM 1971 C CA . LYS A 1 257 ? 3.994 5.053 -2.776 1.00 98.75 257 LYS A CA 1
ATOM 1972 C C . LYS A 1 257 ? 2.733 4.726 -1.965 1.00 98.75 257 LYS A C 1
ATOM 1974 O O . LYS A 1 257 ? 1.941 3.898 -2.389 1.00 98.75 257 LYS A O 1
ATOM 1979 N N . ILE A 1 258 ? 2.457 5.480 -0.898 1.00 98.75 258 ILE A N 1
ATOM 1980 C CA . ILE A 1 258 ? 1.340 5.232 0.036 1.00 98.75 258 ILE A CA 1
ATOM 1981 C C . ILE A 1 258 ? -0.053 5.120 -0.614 1.00 98.75 258 ILE A C 1
ATOM 1983 O O . ILE A 1 258 ? -0.887 4.337 -0.172 1.00 98.75 258 ILE A O 1
ATOM 1987 N N . ILE A 1 259 ? -0.323 5.847 -1.704 1.00 98.88 259 ILE A N 1
ATOM 1988 C CA . ILE A 1 259 ? -1.601 5.730 -2.431 1.00 98.88 259 ILE A CA 1
ATOM 1989 C C . ILE A 1 259 ? -1.651 4.464 -3.297 1.00 98.88 259 ILE A C 1
ATOM 1991 O O . ILE A 1 259 ? -2.705 3.839 -3.408 1.00 98.88 259 ILE A O 1
ATOM 1995 N N . VAL A 1 260 ? -0.511 4.064 -3.869 1.00 98.75 260 VAL A N 1
ATOM 1996 C CA . VAL A 1 260 ? -0.352 2.777 -4.564 1.00 98.75 260 VAL A CA 1
ATOM 1997 C C . VAL A 1 260 ? -0.473 1.625 -3.565 1.00 98.75 260 VAL A C 1
ATOM 1999 O O . VAL A 1 260 ? -1.014 0.587 -3.908 1.00 98.75 260 VAL A O 1
ATOM 2002 N N . ASP A 1 261 ? -0.025 1.809 -2.327 1.00 98.62 261 ASP A N 1
ATOM 2003 C CA . ASP A 1 261 ? -0.095 0.782 -1.282 1.00 98.62 261 ASP A CA 1
ATOM 2004 C C . ASP A 1 261 ? -1.486 0.541 -0.716 1.00 98.62 261 ASP A C 1
ATOM 2006 O O . ASP A 1 261 ? -1.741 -0.527 -0.153 1.00 98.62 261 ASP A O 1
ATOM 2010 N N . THR A 1 262 ? -2.375 1.517 -0.881 1.00 98.69 262 THR A N 1
ATOM 2011 C CA . THR A 1 262 ? -3.699 1.527 -0.266 1.00 98.69 262 THR A CA 1
ATOM 2012 C C . THR A 1 262 ? -4.810 1.372 -1.293 1.00 98.69 262 THR A C 1
ATOM 2014 O O . THR A 1 262 ? -5.131 0.254 -1.678 1.00 98.69 262 THR A O 1
ATOM 2017 N N . TYR A 1 263 ? -5.441 2.470 -1.708 1.00 98.69 263 TYR A N 1
ATOM 2018 C CA . TYR A 1 263 ? -6.722 2.448 -2.423 1.00 98.69 263 TYR A CA 1
ATOM 2019 C C . TYR A 1 263 ? -6.686 3.207 -3.755 1.00 98.69 263 TYR A C 1
ATOM 2021 O O . TYR A 1 263 ? -7.727 3.428 -4.373 1.00 98.69 263 TYR A O 1
ATOM 2029 N N . GLY A 1 264 ? -5.503 3.611 -4.234 1.00 98.38 264 GLY A N 1
ATOM 2030 C CA . GLY A 1 264 ? -5.341 4.143 -5.588 1.00 98.38 264 GLY A CA 1
ATOM 2031 C C . GLY A 1 264 ? -6.079 5.460 -5.824 1.00 98.38 264 GLY A C 1
ATOM 2032 O O . GLY A 1 264 ? -6.517 5.717 -6.942 1.00 98.38 264 GLY A O 1
ATOM 2033 N N . GLY A 1 265 ? -6.266 6.252 -4.768 1.00 98.19 265 GLY A N 1
ATOM 2034 C CA . GLY A 1 265 ? -6.995 7.521 -4.781 1.00 98.19 265 GLY A CA 1
ATOM 2035 C C . GLY A 1 265 ? -8.458 7.408 -4.345 1.00 98.19 265 GLY A C 1
ATOM 2036 O O . GLY A 1 265 ? -9.085 8.434 -4.094 1.00 98.19 265 GLY A O 1
ATOM 2037 N N . HIS A 1 266 ? -9.004 6.193 -4.225 1.00 98.38 266 HIS A N 1
ATOM 2038 C CA . HIS A 1 266 ? -10.307 5.975 -3.590 1.00 98.38 266 HIS A CA 1
ATOM 2039 C C . HIS A 1 266 ? -10.205 6.077 -2.066 1.00 98.38 266 HIS A C 1
ATOM 2041 O O . HIS A 1 266 ? -9.118 6.003 -1.494 1.00 98.38 266 HIS A O 1
ATOM 2047 N N . GLY A 1 267 ? -11.350 6.226 -1.398 1.00 97.81 267 GLY A N 1
ATOM 2048 C CA . GLY A 1 267 ? -11.395 6.383 0.054 1.00 97.81 267 GLY A CA 1
ATOM 2049 C C . GLY A 1 267 ? -10.631 7.627 0.511 1.00 97.81 267 GLY A C 1
ATOM 2050 O O . GLY A 1 267 ? -10.905 8.732 0.043 1.00 97.81 267 GLY A O 1
ATOM 2051 N N . ALA A 1 268 ? -9.687 7.438 1.431 1.00 98.56 268 ALA A N 1
ATOM 2052 C CA . ALA A 1 268 ? -8.779 8.471 1.917 1.00 98.56 268 ALA A CA 1
ATOM 2053 C C . ALA A 1 268 ? -7.466 7.840 2.413 1.00 98.56 268 ALA A C 1
ATOM 2055 O O . ALA A 1 268 ? -7.339 6.617 2.491 1.00 98.56 268 ALA A O 1
ATOM 2056 N N . HIS A 1 269 ? -6.489 8.682 2.754 1.00 98.69 269 HIS A N 1
ATOM 2057 C CA . HIS A 1 269 ? -5.213 8.261 3.322 1.00 98.69 269 HIS A CA 1
ATOM 2058 C C . HIS A 1 269 ? -4.808 9.196 4.460 1.00 98.69 269 HIS A C 1
ATOM 2060 O O . HIS A 1 269 ? -5.002 10.405 4.366 1.00 98.69 269 HIS A O 1
ATOM 2066 N N . GLY A 1 270 ? -4.243 8.638 5.528 1.00 97.94 270 GLY A N 1
ATOM 2067 C CA . GLY A 1 270 ? -3.925 9.397 6.738 1.00 97.94 270 GLY A CA 1
ATOM 2068 C C . GLY A 1 270 ? -2.548 10.060 6.749 1.00 97.94 270 GLY A C 1
ATOM 2069 O O . GLY A 1 270 ? -2.307 10.984 7.514 1.00 97.94 270 GLY A O 1
ATOM 2070 N N . GLY A 1 271 ? -1.663 9.611 5.859 1.00 97.88 271 GLY A N 1
ATOM 2071 C CA . GLY A 1 271 ? -0.333 10.183 5.622 1.00 97.88 271 GLY A CA 1
ATOM 2072 C C . GLY A 1 271 ? 0.808 9.244 6.008 1.00 97.88 271 GLY A C 1
ATOM 2073 O O . GLY A 1 271 ? 1.850 9.272 5.361 1.00 97.88 271 GLY A O 1
ATOM 2074 N N . GLY A 1 272 ? 0.586 8.359 6.982 1.00 97.88 272 GLY A N 1
ATOM 2075 C CA . GLY A 1 272 ? 1.582 7.399 7.451 1.00 97.88 272 GLY A CA 1
ATOM 2076 C C . GLY A 1 272 ? 1.945 6.327 6.421 1.00 97.88 272 GLY A C 1
ATOM 2077 O O . GLY A 1 272 ? 1.074 5.648 5.884 1.00 97.88 272 GLY A O 1
ATOM 2078 N N . ALA A 1 273 ? 3.241 6.156 6.154 1.00 98.50 273 ALA A N 1
ATOM 2079 C CA . ALA A 1 273 ? 3.764 5.028 5.382 1.00 98.50 273 ALA A CA 1
ATOM 2080 C C . ALA A 1 273 ? 3.738 3.719 6.186 1.00 98.50 273 ALA A C 1
ATOM 2082 O O . ALA A 1 273 ? 3.719 3.756 7.418 1.00 98.50 273 ALA A O 1
ATOM 2083 N N . PHE A 1 274 ? 3.794 2.577 5.493 1.00 98.38 274 PHE A N 1
ATOM 2084 C CA . PHE A 1 274 ? 3.757 1.251 6.118 1.00 98.38 274 PHE A CA 1
ATOM 2085 C C . PHE A 1 274 ? 5.137 0.603 6.242 1.00 98.38 274 PHE A C 1
ATOM 2087 O O . PHE A 1 274 ? 5.497 0.163 7.331 1.00 98.38 274 PHE A O 1
ATOM 2094 N N . SER A 1 275 ? 5.877 0.492 5.135 1.00 98.75 275 SER A N 1
ATOM 2095 C CA . SER A 1 275 ? 7.121 -0.281 5.070 1.00 98.75 275 SER A CA 1
ATOM 2096 C C . SER A 1 275 ? 8.180 0.181 6.063 1.00 98.75 275 SER A C 1
ATOM 2098 O O . SER A 1 275 ? 8.307 1.369 6.335 1.00 98.75 275 SER A O 1
ATOM 2100 N N . GLY A 1 276 ? 8.905 -0.783 6.638 1.00 98.19 276 GLY A N 1
ATOM 2101 C CA . GLY A 1 276 ? 9.953 -0.522 7.629 1.00 98.19 276 GLY A CA 1
ATOM 2102 C C . GLY A 1 276 ? 9.465 -0.271 9.052 1.00 98.19 276 GLY A C 1
ATOM 2103 O O . GLY A 1 276 ? 10.290 -0.134 9.952 1.00 98.19 276 GLY A O 1
ATOM 2104 N N . LYS A 1 277 ? 8.149 -0.243 9.286 1.00 97.19 277 LYS A N 1
ATOM 2105 C CA . LYS A 1 277 ? 7.573 -0.017 10.614 1.00 97.19 277 LYS A CA 1
ATOM 2106 C C . LYS A 1 277 ? 7.081 -1.314 11.241 1.00 97.19 277 LYS A C 1
ATOM 2108 O O . LYS A 1 277 ? 6.313 -2.052 10.618 1.00 97.19 277 LYS A O 1
ATOM 2113 N N . ASP A 1 278 ? 7.483 -1.585 12.480 1.00 93.50 278 ASP A N 1
ATOM 2114 C CA . ASP A 1 278 ? 6.926 -2.714 13.228 1.00 93.50 278 ASP A CA 1
ATOM 2115 C C . ASP A 1 278 ? 5.446 -2.507 13.585 1.00 93.50 278 ASP A C 1
ATOM 2117 O O . ASP A 1 278 ? 4.865 -1.428 13.445 1.00 93.50 278 ASP A O 1
ATOM 2121 N N . TRP A 1 279 ? 4.830 -3.583 14.059 1.00 89.06 279 TRP A N 1
ATOM 2122 C CA . TRP A 1 279 ? 3.410 -3.684 14.369 1.00 89.06 279 TRP A CA 1
ATOM 2123 C C . TRP A 1 279 ? 2.906 -2.673 15.411 1.00 89.06 279 TRP A C 1
ATOM 2125 O O . TRP A 1 279 ? 1.705 -2.401 15.446 1.00 89.06 279 TRP A O 1
ATOM 2135 N N . SER A 1 280 ? 3.777 -2.089 16.246 1.00 86.12 280 SER A N 1
ATOM 2136 C CA . SER A 1 280 ? 3.359 -1.106 17.254 1.00 86.12 280 SER A CA 1
ATOM 2137 C C . SER A 1 280 ? 3.177 0.303 16.688 1.00 86.12 280 SER A C 1
ATOM 2139 O O . SER A 1 280 ? 2.687 1.186 17.392 1.00 86.12 280 SER A O 1
ATOM 2141 N N . LYS A 1 281 ? 3.575 0.544 15.432 1.00 91.06 281 LYS A N 1
ATOM 2142 C CA . LYS A 1 281 ? 3.333 1.813 14.741 1.00 91.06 281 LYS A CA 1
ATOM 2143 C C . LYS A 1 281 ? 1.933 1.780 14.139 1.00 91.06 281 LYS A C 1
ATOM 2145 O O . LYS A 1 281 ? 1.676 1.071 13.162 1.00 91.06 281 LYS A O 1
ATOM 2150 N N . VAL A 1 282 ? 1.038 2.575 14.721 1.00 91.88 282 VAL A N 1
ATOM 2151 C CA . VAL A 1 282 ? -0.384 2.616 14.351 1.00 91.88 282 VAL A CA 1
ATOM 2152 C C . VAL A 1 282 ? -0.616 2.980 12.886 1.00 91.88 282 VAL A C 1
ATOM 2154 O O . VAL A 1 282 ? -1.600 2.525 12.314 1.00 91.88 282 VAL A O 1
ATOM 2157 N N . ASP A 1 283 ? 0.316 3.686 12.235 1.00 95.31 283 ASP A N 1
ATOM 2158 C CA . ASP A 1 283 ? 0.258 3.949 10.789 1.00 95.31 283 ASP A CA 1
ATOM 2159 C C . ASP A 1 283 ? 0.000 2.679 9.976 1.00 95.31 283 ASP A C 1
ATOM 2161 O O . ASP A 1 283 ? -0.762 2.698 9.015 1.00 95.31 283 ASP A O 1
ATOM 2165 N N . ARG A 1 284 ? 0.611 1.561 10.382 1.00 95.81 284 ARG A N 1
ATOM 2166 C CA . ARG A 1 284 ? 0.451 0.257 9.741 1.00 95.81 284 ARG A CA 1
ATOM 2167 C C . ARG A 1 284 ? -0.682 -0.540 10.380 1.00 95.81 284 ARG A C 1
ATOM 2169 O O . ARG A 1 284 ? -1.618 -0.932 9.685 1.00 95.81 284 ARG A O 1
ATOM 2176 N N . SER A 1 285 ? -0.617 -0.785 11.688 1.00 93.25 285 SER A N 1
ATOM 2177 C CA . SER A 1 285 ? -1.557 -1.692 12.362 1.00 93.25 285 SER A CA 1
ATOM 2178 C C . SER A 1 285 ? -2.991 -1.156 12.390 1.00 93.25 285 SER A C 1
ATOM 2180 O O . SER A 1 285 ? -3.924 -1.906 12.094 1.00 93.25 285 SER A O 1
ATOM 2182 N N . ALA A 1 286 ? -3.197 0.140 12.634 1.00 94.62 286 ALA A N 1
ATOM 2183 C CA . ALA A 1 286 ? -4.534 0.727 12.607 1.00 94.62 286 ALA A CA 1
ATOM 2184 C C . ALA A 1 286 ? -5.065 0.916 11.177 1.00 94.62 286 ALA A C 1
ATOM 2186 O O . ALA A 1 286 ? -6.264 0.768 10.960 1.00 94.62 286 ALA A O 1
ATOM 2187 N N . ALA A 1 287 ? -4.209 1.154 10.174 1.00 96.88 287 ALA A N 1
ATOM 2188 C CA . ALA A 1 287 ? -4.645 1.145 8.772 1.00 96.88 287 ALA A CA 1
ATOM 2189 C C . ALA A 1 287 ? -5.104 -0.252 8.325 1.00 96.88 287 ALA A C 1
ATOM 2191 O O . ALA A 1 287 ? -6.132 -0.387 7.658 1.00 96.88 287 ALA A O 1
ATOM 2192 N N . TYR A 1 288 ? -4.385 -1.301 8.737 1.00 95.56 288 TYR A N 1
ATOM 2193 C CA . TYR A 1 288 ? -4.787 -2.688 8.496 1.00 95.56 288 TYR A CA 1
ATOM 2194 C C . TYR A 1 288 ? -6.109 -2.999 9.208 1.00 95.56 288 TYR A C 1
ATOM 2196 O O . TYR A 1 288 ? -7.022 -3.550 8.598 1.00 95.56 288 TYR A O 1
ATOM 2204 N N . THR A 1 289 ? -6.262 -2.565 10.457 1.00 94.38 289 THR A N 1
ATOM 2205 C CA . THR A 1 289 ? -7.508 -2.733 11.223 1.00 94.38 289 THR A CA 1
ATOM 2206 C C . THR A 1 289 ? -8.675 -2.005 10.571 1.00 94.38 289 THR A C 1
ATOM 2208 O O . THR A 1 289 ? -9.731 -2.591 10.352 1.00 94.38 289 THR A O 1
ATOM 2211 N N . ALA A 1 290 ? -8.487 -0.752 10.158 1.00 96.94 290 ALA A N 1
ATOM 2212 C CA . ALA A 1 290 ? -9.522 0.000 9.466 1.00 96.94 290 ALA A CA 1
ATOM 2213 C C . ALA A 1 290 ? -9.930 -0.693 8.154 1.00 96.94 290 ALA A C 1
ATOM 2215 O O . ALA A 1 290 ? -11.120 -0.769 7.836 1.00 96.94 290 ALA A O 1
ATOM 2216 N N . ARG A 1 291 ? -8.970 -1.258 7.402 1.00 97.06 291 ARG A N 1
ATOM 2217 C CA . ARG A 1 291 ? -9.269 -2.100 6.232 1.00 97.06 291 ARG A CA 1
ATOM 2218 C C . ARG A 1 291 ? -10.069 -3.343 6.620 1.00 97.06 291 ARG A C 1
ATOM 2220 O O . ARG A 1 291 ? -11.015 -3.677 5.910 1.00 97.06 291 ARG A O 1
ATOM 2227 N N . TRP A 1 292 ? -9.699 -4.028 7.698 1.00 94.25 292 TRP A N 1
ATOM 2228 C CA . TRP A 1 292 ? -10.397 -5.220 8.181 1.00 94.25 292 TRP A CA 1
ATOM 2229 C C . TRP A 1 292 ? -11.859 -4.918 8.526 1.00 94.25 292 TRP A C 1
ATOM 2231 O O . TRP A 1 292 ? -12.751 -5.619 8.044 1.00 94.25 292 TRP A O 1
ATOM 2241 N N . ILE A 1 293 ? -12.110 -3.816 9.237 1.00 95.75 293 ILE A N 1
ATOM 2242 C CA . ILE A 1 293 ? -13.457 -3.324 9.547 1.00 95.75 293 ILE A CA 1
ATOM 2243 C C . ILE A 1 293 ? -14.227 -3.032 8.255 1.00 95.75 293 ILE A C 1
ATOM 2245 O O . ILE A 1 293 ? -15.287 -3.610 8.019 1.00 95.75 293 ILE A O 1
ATOM 2249 N N . ALA A 1 294 ? -13.679 -2.182 7.379 1.00 97.31 294 ALA A N 1
ATOM 2250 C CA . ALA A 1 294 ? -14.341 -1.783 6.136 1.00 97.31 294 ALA A CA 1
ATOM 2251 C C . ALA A 1 294 ? -14.695 -2.997 5.259 1.00 97.31 294 ALA A C 1
ATOM 2253 O O . ALA A 1 294 ? -15.816 -3.113 4.760 1.00 97.31 294 ALA A O 1
ATOM 2254 N N . LYS A 1 295 ? -13.750 -3.933 5.107 1.00 96.00 295 LYS A N 1
ATOM 2255 C CA . LYS A 1 295 ? -13.944 -5.175 4.350 1.00 96.00 295 LYS A CA 1
ATOM 2256 C C . LYS A 1 295 ? -15.036 -6.043 4.978 1.00 96.00 295 LYS A C 1
ATOM 2258 O O . LYS A 1 295 ? -15.856 -6.580 4.239 1.00 96.00 295 LYS A O 1
ATOM 2263 N N . SER A 1 296 ? -15.066 -6.160 6.305 1.00 94.38 296 SER A N 1
ATOM 2264 C CA . SER A 1 296 ? -16.066 -6.957 7.026 1.00 94.38 296 SER A CA 1
ATOM 2265 C C . SER A 1 296 ? -17.476 -6.390 6.858 1.00 94.38 296 SER A C 1
ATOM 2267 O O . SER A 1 296 ? -18.398 -7.152 6.581 1.00 94.38 296 SER A O 1
ATOM 2269 N N . LEU A 1 297 ? -17.641 -5.063 6.900 1.00 95.69 297 LEU A N 1
ATOM 2270 C CA . LEU A 1 297 ? -18.938 -4.412 6.672 1.00 95.69 297 LEU A CA 1
ATOM 2271 C C . LEU A 1 297 ? -19.482 -4.662 5.255 1.00 95.69 297 LEU A C 1
ATOM 2273 O O . LEU A 1 297 ? -20.667 -4.967 5.096 1.00 95.69 297 LEU A O 1
ATOM 2277 N N . VAL A 1 298 ? -18.627 -4.566 4.227 1.00 96.06 298 VAL A N 1
ATOM 2278 C CA . VAL A 1 298 ? -19.029 -4.854 2.837 1.00 96.06 298 VAL A CA 1
ATOM 2279 C C . VAL A 1 298 ? -19.309 -6.344 2.646 1.00 96.06 298 VAL A C 1
ATOM 2281 O O . VAL A 1 298 ? -20.306 -6.718 2.031 1.00 96.06 298 VAL A O 1
ATOM 2284 N N . HIS A 1 299 ? -18.469 -7.213 3.209 1.00 92.75 299 HIS A N 1
ATOM 2285 C CA . HIS A 1 299 ? -18.652 -8.660 3.121 1.00 92.75 299 HIS A CA 1
ATOM 2286 C C . HIS A 1 299 ? -19.955 -9.130 3.781 1.00 92.75 299 HIS A C 1
ATOM 2288 O O . HIS A 1 299 ? -20.671 -9.952 3.211 1.00 92.75 299 HIS A O 1
ATOM 2294 N N . ALA A 1 300 ? -20.299 -8.559 4.939 1.00 92.88 300 ALA A N 1
ATOM 2295 C CA . ALA A 1 300 ? -21.557 -8.801 5.643 1.00 92.88 300 ALA A CA 1
ATOM 2296 C C . ALA A 1 300 ? -22.782 -8.184 4.939 1.00 92.88 300 ALA A C 1
ATOM 2298 O O . ALA A 1 300 ? -23.899 -8.313 5.432 1.00 92.88 300 ALA A O 1
ATOM 2299 N N . LYS A 1 301 ? -22.590 -7.527 3.784 1.00 94.12 301 LYS A N 1
ATOM 2300 C CA . LYS A 1 301 ? -23.637 -6.867 2.988 1.00 94.12 301 LYS A CA 1
ATOM 2301 C C . LYS A 1 301 ? -24.400 -5.785 3.757 1.00 94.12 301 LYS A C 1
ATOM 2303 O O . LYS A 1 301 ? -25.541 -5.483 3.422 1.00 94.12 301 LYS A O 1
ATOM 2308 N N . LEU A 1 302 ? -23.768 -5.184 4.765 1.00 94.81 302 LEU A N 1
ATOM 2309 C CA . LEU A 1 302 ? -24.339 -4.052 5.498 1.00 94.81 302 LEU A CA 1
ATOM 2310 C C . LEU A 1 302 ? -24.227 -2.756 4.690 1.00 94.81 302 LEU A C 1
ATOM 2312 O O . LEU A 1 302 ? -25.032 -1.843 4.852 1.00 94.81 302 LEU A O 1
ATOM 2316 N N . VAL A 1 303 ? -23.207 -2.669 3.839 1.00 96.38 303 VAL A N 1
ATOM 2317 C CA . VAL A 1 303 ? -22.860 -1.505 3.019 1.00 96.38 303 VAL A CA 1
ATOM 2318 C C . VAL A 1 303 ? -22.298 -2.009 1.687 1.00 96.38 303 VAL A C 1
ATOM 2320 O O . VAL A 1 303 ? -21.692 -3.081 1.648 1.00 96.38 303 VAL A O 1
ATOM 2323 N N . ARG A 1 304 ? -22.440 -1.254 0.593 1.00 97.00 304 ARG A N 1
ATOM 2324 C CA . ARG A 1 304 ? -21.762 -1.600 -0.677 1.00 97.00 304 ARG A CA 1
ATOM 2325 C C . ARG A 1 304 ? -20.396 -0.935 -0.814 1.0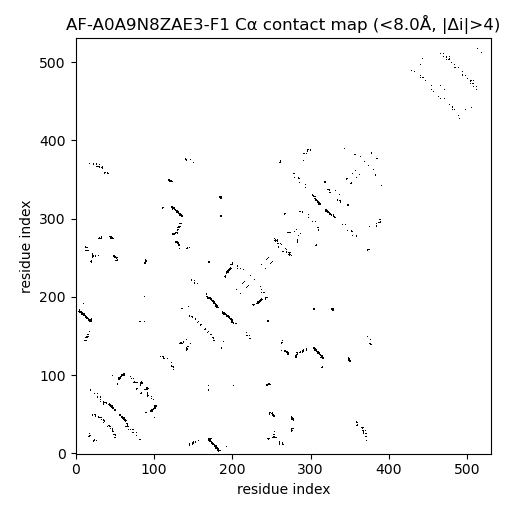0 97.00 304 ARG A C 1
ATOM 2327 O O . ARG A 1 304 ? -19.515 -1.444 -1.501 1.00 97.00 304 ARG A O 1
ATOM 2334 N N . ARG A 1 305 ? -20.213 0.201 -0.144 1.00 97.69 305 ARG A N 1
ATOM 2335 C CA . ARG A 1 305 ? -18.990 1.000 -0.138 1.00 97.69 305 ARG A CA 1
ATOM 2336 C C . ARG A 1 305 ? -18.862 1.725 1.191 1.00 97.69 305 ARG A C 1
ATOM 2338 O O . ARG A 1 305 ? -19.832 2.298 1.673 1.00 97.69 305 ARG A O 1
ATOM 2345 N N . VAL A 1 306 ? -17.674 1.719 1.784 1.00 98.19 306 VAL A N 1
ATOM 2346 C CA . VAL A 1 306 ? -17.471 2.335 3.099 1.00 98.19 306 VAL A CA 1
ATOM 2347 C C . VAL A 1 306 ? -16.059 2.863 3.280 1.00 98.19 306 VAL A C 1
ATOM 2349 O O . VAL A 1 306 ? -15.090 2.259 2.817 1.00 98.19 306 VAL A O 1
ATOM 2352 N N . LEU A 1 307 ? -15.968 3.993 3.970 1.00 98.56 307 LEU A N 1
ATOM 2353 C CA . LEU A 1 307 ? -14.753 4.574 4.515 1.00 98.56 307 LEU A CA 1
ATOM 2354 C C . LEU A 1 307 ? -14.830 4.522 6.042 1.00 98.56 307 LEU A C 1
ATOM 2356 O O . LEU A 1 307 ? -15.825 4.937 6.628 1.00 98.56 307 LEU A O 1
ATOM 2360 N N . VAL A 1 308 ? -13.769 4.036 6.674 1.00 98.50 308 VAL A N 1
ATOM 2361 C CA . VAL A 1 308 ? -13.579 4.016 8.126 1.00 98.50 308 VAL A CA 1
ATOM 2362 C C . VAL A 1 308 ? -12.341 4.841 8.440 1.00 98.50 308 VAL A C 1
ATOM 2364 O O . VAL A 1 308 ? -11.311 4.644 7.801 1.00 98.50 308 VAL A O 1
ATOM 2367 N N . GLN A 1 309 ? -12.414 5.750 9.404 1.00 98.62 309 GLN A N 1
ATOM 2368 C CA . GLN A 1 309 ? -11.258 6.473 9.927 1.00 98.62 309 GLN A CA 1
ATOM 2369 C C . GLN A 1 309 ? -11.046 6.104 11.391 1.00 98.62 309 GLN A C 1
ATOM 2371 O O . GLN A 1 309 ? -12.007 6.081 12.158 1.00 98.62 309 GLN A O 1
ATOM 2376 N N . LEU A 1 310 ? -9.790 5.878 11.763 1.00 97.94 310 LEU A N 1
ATOM 2377 C CA . LEU A 1 310 ? -9.336 5.750 13.145 1.00 97.94 310 LEU A CA 1
ATOM 2378 C C . LEU A 1 310 ? -8.320 6.853 13.447 1.00 97.94 310 LEU A C 1
ATOM 2380 O O . LEU A 1 310 ? -7.606 7.292 12.540 1.00 97.94 310 LEU A O 1
ATOM 2384 N N . SER A 1 311 ? -8.236 7.287 14.703 1.00 97.31 311 SER A N 1
ATOM 2385 C CA . SER A 1 311 ? -7.168 8.177 15.162 1.00 97.31 311 SER A CA 1
ATOM 2386 C C . SER A 1 311 ? -6.673 7.819 16.558 1.00 97.31 311 SER A C 1
ATOM 2388 O O . SER A 1 311 ? -7.444 7.331 17.381 1.00 97.31 311 SER A O 1
ATOM 2390 N N . TYR A 1 312 ? -5.391 8.070 16.821 1.00 94.81 312 TYR A N 1
ATOM 2391 C CA . TYR A 1 312 ? -4.730 7.746 18.088 1.00 94.81 312 TYR A CA 1
ATOM 2392 C C . TYR A 1 312 ? -3.860 8.909 18.571 1.00 94.81 312 TYR A C 1
ATOM 2394 O O . TYR A 1 312 ? -3.393 9.723 17.769 1.00 94.81 312 TYR A O 1
ATOM 2402 N N . ALA A 1 313 ? -3.624 8.956 19.883 1.00 88.38 313 ALA A N 1
ATOM 2403 C CA . ALA A 1 313 ? -2.573 9.752 20.514 1.00 88.38 313 ALA A CA 1
ATOM 2404 C C . ALA A 1 313 ? -1.474 8.825 21.037 1.00 88.38 313 ALA A C 1
ATOM 2406 O O . ALA A 1 313 ? -1.762 7.737 21.537 1.00 88.38 313 ALA A O 1
ATOM 2407 N N . ILE A 1 314 ? -0.224 9.284 20.972 1.00 82.19 314 ILE A N 1
ATOM 2408 C CA . ILE A 1 314 ? 0.922 8.545 21.505 1.00 82.19 314 ILE A CA 1
ATOM 2409 C C . ILE A 1 314 ? 0.714 8.194 22.989 1.00 82.19 314 ILE A C 1
ATOM 2411 O O . ILE A 1 314 ? 0.311 9.040 23.788 1.00 82.19 314 ILE A O 1
ATOM 2415 N N . GLY A 1 315 ? 0.956 6.933 23.353 1.00 77.94 315 GLY A N 1
ATOM 2416 C CA . GLY A 1 315 ? 0.795 6.426 24.720 1.00 77.94 315 GLY A CA 1
ATOM 2417 C C . GLY A 1 315 ? -0.654 6.196 25.173 1.00 77.94 315 GLY A C 1
ATOM 2418 O O . GLY A 1 315 ? -0.859 5.722 26.286 1.00 77.94 315 GLY A O 1
ATOM 2419 N N . VAL A 1 316 ? -1.661 6.474 24.335 1.00 83.50 316 VAL A N 1
ATOM 2420 C CA . VAL A 1 316 ? -3.080 6.225 24.646 1.00 83.50 316 VAL A CA 1
ATOM 2421 C C . VAL A 1 316 ? -3.538 4.924 23.966 1.00 83.50 316 VAL A C 1
ATOM 2423 O O . VAL A 1 316 ? -3.355 4.794 22.753 1.00 83.50 316 VAL A O 1
ATOM 2426 N N . PRO A 1 317 ? -4.097 3.942 24.704 1.00 85.50 317 PRO A N 1
ATOM 2427 C CA . PRO A 1 317 ? -4.576 2.690 24.106 1.00 85.50 317 PRO A CA 1
ATOM 2428 C C . PRO A 1 317 ? -5.855 2.854 23.279 1.00 85.50 317 PRO A C 1
ATOM 2430 O O . PRO A 1 317 ? -5.969 2.277 22.204 1.00 85.50 317 PRO A O 1
ATOM 2433 N N . GLU A 1 318 ? -6.818 3.636 23.760 1.00 89.50 318 GLU A N 1
ATOM 2434 C CA . GLU A 1 318 ? -8.098 3.818 23.069 1.00 89.50 318 GLU A CA 1
ATOM 2435 C C . GLU A 1 318 ? -7.978 4.781 21.875 1.00 89.50 318 GLU A C 1
ATOM 2437 O O . GLU A 1 318 ? -7.249 5.778 21.957 1.00 89.50 318 GLU A O 1
ATOM 2442 N N . PRO A 1 319 ? -8.708 4.543 20.768 1.00 93.50 319 PRO A N 1
ATOM 2443 C CA . PRO A 1 319 ? -8.762 5.499 19.672 1.00 93.50 319 PRO A CA 1
ATOM 2444 C C . PRO A 1 319 ? -9.447 6.800 20.117 1.00 93.50 319 PRO A C 1
ATOM 2446 O O . PRO A 1 319 ? -10.492 6.785 20.767 1.00 93.50 319 PRO A O 1
ATOM 2449 N N . LEU A 1 320 ? -8.904 7.945 19.698 1.00 94.31 320 LEU A N 1
ATOM 2450 C CA . LEU A 1 320 ? -9.497 9.262 19.966 1.00 94.31 320 LEU A CA 1
ATOM 2451 C C . LEU A 1 320 ? -10.785 9.477 19.167 1.00 94.31 320 LEU A C 1
ATOM 2453 O O . LEU A 1 320 ? -11.692 10.185 19.603 1.00 94.31 320 LEU A O 1
ATOM 2457 N N . SER A 1 321 ? -10.855 8.904 17.966 1.00 95.69 321 SER A N 1
ATOM 2458 C CA . SER A 1 321 ? -12.038 8.973 17.120 1.00 95.69 321 SER A CA 1
ATOM 2459 C C . SER A 1 321 ? -12.180 7.744 16.232 1.00 95.69 321 SER A C 1
ATOM 2461 O O . SER A 1 321 ? -11.198 7.143 15.789 1.00 95.69 321 SER A O 1
ATOM 2463 N N . ILE A 1 322 ? -13.440 7.408 15.952 1.00 97.44 322 ILE A N 1
ATOM 2464 C CA . ILE A 1 322 ? -13.850 6.420 14.959 1.00 97.44 322 ILE A CA 1
ATOM 2465 C C . ILE A 1 322 ? -14.908 7.101 14.093 1.00 97.44 322 ILE A C 1
ATOM 2467 O O . ILE A 1 322 ? -15.923 7.574 14.609 1.00 97.44 322 ILE A O 1
ATOM 2471 N N . PHE A 1 323 ? -14.682 7.159 12.786 1.00 97.62 323 PHE A N 1
ATOM 2472 C CA . PHE A 1 323 ? -15.638 7.708 11.826 1.00 97.62 323 PHE A CA 1
ATOM 2473 C C . PHE A 1 323 ? -15.961 6.673 10.754 1.00 97.62 323 PHE A C 1
ATOM 2475 O O . PHE A 1 323 ? -15.078 5.947 10.304 1.00 97.62 323 PHE A O 1
ATOM 2482 N N . VAL A 1 324 ? -17.229 6.615 10.344 1.00 97.81 324 VAL A N 1
ATOM 2483 C CA . VAL A 1 324 ? -17.719 5.729 9.287 1.00 97.81 324 VAL A CA 1
ATOM 2484 C C . VAL A 1 324 ? -18.579 6.523 8.305 1.00 97.81 324 VAL A C 1
ATOM 2486 O O . VAL A 1 324 ? -19.459 7.279 8.715 1.00 97.81 324 VAL A O 1
ATOM 2489 N N . ASP A 1 325 ? -18.320 6.350 7.010 1.00 97.38 325 ASP A N 1
ATOM 2490 C CA . ASP A 1 325 ? -19.115 6.914 5.917 1.00 97.38 325 ASP A CA 1
ATOM 2491 C C . ASP A 1 325 ? -19.388 5.843 4.865 1.00 97.38 325 ASP A C 1
ATOM 2493 O O . ASP A 1 325 ? -18.469 5.278 4.272 1.00 97.38 325 ASP A O 1
ATOM 2497 N N . THR A 1 326 ? -20.665 5.560 4.631 1.00 96.12 326 THR A N 1
ATOM 2498 C CA . THR A 1 326 ? -21.121 4.558 3.661 1.00 96.12 326 THR A CA 1
ATOM 2499 C C . THR A 1 326 ? -21.334 5.127 2.267 1.00 96.12 326 THR A C 1
ATOM 2501 O O . THR A 1 326 ? -21.799 4.420 1.373 1.00 96.12 326 THR A O 1
ATOM 2504 N N . TYR A 1 327 ? -21.075 6.421 2.065 1.00 95.06 327 TYR A N 1
ATOM 2505 C CA . TYR A 1 327 ? -21.399 7.131 0.833 1.00 95.06 327 TYR A CA 1
ATOM 2506 C C . TYR A 1 327 ? -22.878 7.022 0.441 1.00 95.06 327 TYR A C 1
ATOM 2508 O O . TYR A 1 327 ? -23.200 7.188 -0.731 1.00 95.06 327 TYR A O 1
ATOM 2516 N N . ARG A 1 328 ? -23.774 6.786 1.415 1.00 92.75 328 ARG A N 1
ATOM 2517 C CA . ARG A 1 328 ? -25.214 6.505 1.230 1.00 92.75 328 ARG A CA 1
ATOM 2518 C C . ARG A 1 328 ? -25.534 5.127 0.639 1.00 92.75 328 ARG A C 1
ATOM 2520 O O . ARG A 1 328 ? -26.668 4.894 0.251 1.00 92.75 328 ARG A O 1
ATOM 2527 N N . SER A 1 329 ? -24.569 4.209 0.618 1.00 93.56 329 SER A N 1
ATOM 2528 C CA . SER A 1 329 ? -24.735 2.857 0.065 1.00 93.56 329 SER A CA 1
ATOM 2529 C C . SER A 1 329 ? -25.251 1.817 1.073 1.00 93.56 329 SER A C 1
ATOM 2531 O O . SER A 1 329 ? -25.022 0.616 0.910 1.00 93.56 329 SER A O 1
ATOM 2533 N N . SER A 1 330 ? -25.888 2.276 2.151 1.00 93.19 330 SER A N 1
ATOM 2534 C CA . SER A 1 330 ? -26.406 1.451 3.242 1.00 93.19 330 SER A CA 1
ATOM 2535 C C . SER A 1 330 ? -27.759 1.969 3.698 1.00 93.19 330 SER A C 1
ATOM 2537 O O . SER A 1 330 ? -27.959 3.182 3.764 1.00 93.19 330 SER A O 1
ATOM 2539 N N . ASP A 1 331 ? -28.636 1.045 4.080 1.00 90.62 331 ASP A N 1
ATOM 2540 C CA . ASP A 1 331 ? -29.906 1.357 4.738 1.00 90.62 331 ASP A CA 1
ATOM 2541 C C . ASP A 1 331 ? -29.730 1.641 6.241 1.00 90.62 331 ASP A C 1
ATOM 2543 O O . ASP A 1 331 ? -30.645 2.151 6.887 1.00 90.62 331 ASP A O 1
ATOM 2547 N N . LYS A 1 332 ? -28.559 1.320 6.814 1.00 92.19 332 LYS A N 1
ATOM 2548 C CA . LYS A 1 332 ? -28.219 1.630 8.206 1.00 92.19 332 LYS A CA 1
ATOM 2549 C C . LYS A 1 332 ? -27.636 3.030 8.323 1.00 92.19 332 LYS A C 1
ATOM 2551 O O . LYS A 1 332 ? -26.851 3.478 7.485 1.00 92.19 332 LYS A O 1
ATOM 2556 N N . SER A 1 333 ? -27.967 3.699 9.420 1.00 91.81 333 SER A N 1
ATOM 2557 C CA . SER A 1 333 ? -27.323 4.952 9.795 1.00 91.81 333 SER A CA 1
ATOM 2558 C C . SER A 1 333 ? -25.852 4.735 10.178 1.00 91.81 333 SER A C 1
ATOM 2560 O O . SER A 1 333 ? -25.445 3.661 10.632 1.00 91.81 333 SER A O 1
ATOM 2562 N N . ASN A 1 334 ? -25.042 5.791 10.058 1.00 88.62 334 ASN A N 1
ATOM 2563 C CA . ASN A 1 334 ? -23.645 5.758 10.505 1.00 88.62 334 ASN A CA 1
ATOM 2564 C C . ASN A 1 334 ? -23.530 5.459 12.014 1.00 88.62 334 ASN A C 1
ATOM 2566 O O . ASN A 1 334 ? -22.545 4.864 12.438 1.00 88.62 334 ASN A O 1
ATOM 2570 N N . GLU A 1 335 ? -24.531 5.832 12.821 1.00 91.19 335 GLU A N 1
ATOM 2571 C CA . GLU A 1 335 ? -24.553 5.542 14.260 1.00 91.19 335 GLU A CA 1
ATOM 2572 C C . GLU A 1 335 ? -24.744 4.044 14.538 1.00 91.19 335 GLU A C 1
ATOM 2574 O O . GLU A 1 335 ? -24.024 3.471 15.355 1.00 91.19 335 GLU A O 1
ATOM 2579 N N . GLU A 1 336 ? -25.670 3.387 13.834 1.00 93.75 336 GLU A N 1
ATOM 2580 C CA . GLU A 1 336 ? -25.859 1.936 13.939 1.00 93.75 336 GLU A CA 1
ATOM 2581 C C . GLU A 1 336 ? -24.602 1.177 13.511 1.00 93.75 336 GLU A C 1
ATOM 2583 O O . GLU A 1 336 ? -24.186 0.237 14.184 1.00 93.75 336 GLU A O 1
ATOM 2588 N N . LEU A 1 337 ? -23.959 1.603 12.420 1.00 93.62 337 LEU A N 1
ATOM 2589 C CA . LEU A 1 337 ? -22.712 0.990 11.962 1.00 93.62 337 LEU A CA 1
ATOM 2590 C C . LEU A 1 337 ? -21.574 1.206 12.956 1.00 93.62 337 LEU A C 1
ATOM 2592 O O . LEU A 1 337 ? -20.802 0.285 13.198 1.00 93.62 337 LEU A O 1
ATOM 2596 N N . LEU A 1 338 ? -21.487 2.383 13.577 1.00 93.75 338 LEU A N 1
ATOM 2597 C CA . LEU A 1 338 ? -20.499 2.641 14.619 1.00 93.75 338 LEU A CA 1
ATOM 2598 C C . LEU A 1 338 ? -20.700 1.724 15.836 1.00 93.75 338 LEU A C 1
ATOM 2600 O O . LEU A 1 338 ? -19.713 1.232 16.380 1.00 93.75 338 LEU A O 1
ATOM 2604 N N . LYS A 1 339 ? -21.950 1.455 16.238 1.00 92.94 339 LYS A N 1
ATOM 2605 C CA . LYS A 1 339 ? -22.265 0.480 17.300 1.00 92.94 339 LYS A CA 1
ATOM 2606 C C . LYS A 1 339 ? -21.823 -0.929 16.906 1.00 92.94 339 LYS A C 1
ATOM 2608 O O . LYS A 1 339 ? -21.116 -1.571 17.672 1.00 92.94 339 LYS A O 1
ATOM 2613 N N . ILE A 1 340 ? -22.135 -1.364 15.682 1.00 93.38 340 ILE A N 1
ATOM 2614 C CA . ILE A 1 340 ? -21.686 -2.665 15.156 1.00 93.38 340 ILE A CA 1
ATOM 2615 C C . ILE A 1 340 ? -20.157 -2.770 15.200 1.00 93.38 340 ILE A C 1
ATOM 2617 O O . ILE A 1 340 ? -19.631 -3.783 15.650 1.00 93.38 340 ILE A O 1
ATOM 2621 N N . ILE A 1 341 ? -19.433 -1.725 14.785 1.00 93.56 341 ILE A N 1
ATOM 2622 C CA . ILE A 1 341 ? -17.965 -1.713 14.840 1.00 93.56 341 ILE A CA 1
ATOM 2623 C C . ILE A 1 341 ? -17.482 -1.880 16.286 1.00 93.56 341 ILE A C 1
ATOM 2625 O O . ILE A 1 341 ? -16.679 -2.767 16.555 1.00 93.56 341 ILE A O 1
ATOM 2629 N N . LYS A 1 342 ? -17.991 -1.073 17.223 1.00 91.94 342 LYS A N 1
ATOM 2630 C CA . LYS A 1 342 ? -17.569 -1.122 18.632 1.00 91.94 342 LYS A CA 1
ATOM 2631 C C . LYS A 1 342 ? -17.876 -2.460 19.313 1.00 91.94 342 LYS A C 1
ATOM 2633 O O . LYS A 1 342 ? -17.093 -2.891 20.146 1.00 91.94 342 LYS A O 1
ATOM 2638 N N . ASN A 1 343 ? -18.969 -3.124 18.938 1.00 91.88 343 ASN A N 1
ATOM 2639 C CA . ASN A 1 343 ? -19.350 -4.416 19.516 1.00 91.88 343 ASN A CA 1
ATOM 2640 C C . ASN A 1 343 ? -18.520 -5.589 18.972 1.00 91.88 343 ASN A C 1
ATOM 2642 O O . ASN A 1 343 ? -18.482 -6.646 19.593 1.00 91.88 343 ASN A O 1
ATOM 2646 N N . ASN A 1 344 ? -17.888 -5.436 17.804 1.00 90.19 344 ASN A N 1
ATOM 2647 C CA . ASN A 1 344 ? -17.190 -6.533 17.129 1.00 90.19 344 ASN A CA 1
ATOM 2648 C C . ASN A 1 344 ? -15.663 -6.366 17.075 1.00 90.19 344 ASN A C 1
ATOM 2650 O O . ASN A 1 344 ? -14.977 -7.327 16.734 1.00 90.19 344 ASN A O 1
ATOM 2654 N N . PHE A 1 345 ? -15.128 -5.175 17.361 1.00 90.94 345 PHE A N 1
ATOM 2655 C CA . PHE A 1 345 ? -13.697 -4.893 17.257 1.00 90.94 345 PHE A CA 1
ATOM 2656 C C . PHE A 1 345 ? -13.179 -4.149 18.485 1.00 90.94 345 PHE A C 1
ATOM 2658 O O . PHE A 1 345 ? -13.626 -3.042 18.789 1.00 90.94 345 PHE A O 1
ATOM 2665 N N . ASP A 1 346 ? -12.160 -4.718 19.125 1.00 90.88 346 ASP A N 1
ATOM 2666 C CA . ASP A 1 346 ? -11.366 -4.034 20.140 1.00 90.88 346 ASP A CA 1
ATOM 2667 C C . ASP A 1 346 ? -10.189 -3.324 19.461 1.00 90.88 346 ASP A C 1
ATOM 2669 O O . ASP A 1 346 ? -9.283 -3.941 18.895 1.00 90.88 346 ASP A O 1
ATOM 2673 N N . LEU A 1 347 ? -10.243 -1.994 19.467 1.00 92.69 347 LEU A N 1
ATOM 2674 C CA . LEU A 1 347 ? -9.354 -1.150 18.673 1.00 92.69 347 LEU A CA 1
ATOM 2675 C C . LEU A 1 347 ? -8.102 -0.710 19.435 1.00 92.69 347 LEU A C 1
ATOM 2677 O O . LEU A 1 347 ? -7.372 0.163 18.955 1.00 92.69 347 LEU A O 1
ATOM 2681 N N . ARG A 1 348 ? -7.822 -1.302 20.598 1.00 89.94 348 ARG A N 1
ATOM 2682 C CA . ARG A 1 348 ? -6.576 -1.042 21.320 1.00 89.94 348 ARG A CA 1
ATOM 2683 C C . ARG A 1 348 ? -5.389 -1.650 20.557 1.00 89.94 348 ARG A C 1
ATOM 2685 O O . ARG A 1 348 ? -5.463 -2.814 20.151 1.00 89.94 348 ARG A O 1
ATOM 2692 N N . PRO A 1 349 ? -4.261 -0.931 20.378 1.00 85.12 349 PRO A N 1
ATOM 2693 C CA . PRO A 1 349 ? -3.128 -1.382 19.567 1.00 85.12 349 PRO A CA 1
ATOM 2694 C C . PRO A 1 349 ? -2.620 -2.784 19.909 1.00 85.12 349 PRO A C 1
ATOM 2696 O O . PRO A 1 349 ? -2.368 -3.582 19.009 1.00 85.12 349 PRO A O 1
ATOM 2699 N N . GLY A 1 350 ? -2.494 -3.119 21.194 1.00 83.56 350 GLY A N 1
ATOM 2700 C CA . GLY A 1 350 ? -2.034 -4.448 21.594 1.00 83.56 350 GLY A CA 1
ATOM 2701 C C . GLY A 1 350 ? -3.021 -5.575 21.282 1.00 83.56 350 GLY A C 1
ATOM 2702 O O . GLY A 1 350 ? -2.591 -6.676 20.933 1.00 83.56 350 GLY A O 1
ATOM 2703 N N . VAL A 1 351 ? -4.329 -5.299 21.329 1.00 85.50 351 VAL A N 1
ATOM 2704 C CA . VAL A 1 351 ? -5.369 -6.268 20.949 1.00 85.50 351 VAL A CA 1
ATOM 2705 C C . VAL A 1 351 ? -5.354 -6.492 19.442 1.00 85.50 351 VAL A C 1
ATOM 2707 O O . VAL A 1 351 ? -5.253 -7.637 19.008 1.00 85.50 351 VAL A O 1
ATOM 2710 N N . ILE A 1 352 ? -5.299 -5.411 18.658 1.00 86.56 352 ILE A N 1
ATOM 2711 C CA . ILE A 1 352 ? -5.140 -5.449 17.197 1.00 86.56 352 ILE A CA 1
ATOM 2712 C C . ILE A 1 352 ? -3.952 -6.330 16.792 1.00 86.56 352 ILE A C 1
ATOM 2714 O O . ILE A 1 352 ? -4.058 -7.203 15.931 1.00 86.56 352 ILE A O 1
ATOM 2718 N N . VAL A 1 353 ? -2.794 -6.105 17.414 1.00 83.38 353 VAL A N 1
ATOM 2719 C CA . VAL A 1 353 ? -1.549 -6.818 17.095 1.00 83.38 353 VAL A CA 1
ATOM 2720 C C . VAL A 1 353 ? -1.654 -8.308 17.404 1.00 83.38 353 VAL A C 1
ATOM 2722 O O . VAL A 1 353 ? -1.056 -9.126 16.693 1.00 83.38 353 VAL A O 1
ATOM 2725 N N . ARG A 1 354 ? -2.383 -8.663 18.465 1.00 84.50 354 ARG A N 1
ATOM 2726 C CA . ARG A 1 354 ? -2.659 -10.049 18.839 1.00 84.50 354 ARG A CA 1
ATOM 2727 C C . ARG A 1 354 ? -3.625 -10.701 17.855 1.00 84.50 354 ARG A C 1
ATOM 2729 O O . ARG A 1 354 ? -3.300 -11.766 17.343 1.00 84.50 354 ARG A O 1
ATOM 2736 N N . GLU A 1 355 ? -4.767 -10.074 17.584 1.00 84.62 355 GLU A N 1
ATOM 2737 C CA . GLU A 1 355 ? -5.815 -10.631 16.717 1.00 84.62 355 GLU A CA 1
ATOM 2738 C C . GLU A 1 355 ? -5.340 -10.810 15.276 1.00 84.62 355 GLU A C 1
ATOM 2740 O O . GLU A 1 355 ? -5.572 -11.850 14.666 1.00 84.62 355 GLU A O 1
ATOM 2745 N N . LEU A 1 356 ? -4.597 -9.833 14.753 1.00 84.25 356 LEU A N 1
ATOM 2746 C CA . LEU A 1 356 ? -4.039 -9.889 13.403 1.00 84.25 356 LEU A CA 1
ATOM 2747 C C . LEU A 1 356 ? -2.697 -10.642 13.334 1.00 84.25 356 LEU A C 1
ATOM 2749 O O . LEU A 1 356 ? -2.120 -10.764 12.253 1.00 84.25 356 LEU A O 1
ATOM 2753 N N . GLY A 1 357 ? -2.156 -11.113 14.465 1.00 87.19 357 GLY A N 1
ATOM 2754 C CA . GLY A 1 357 ? -0.889 -11.851 14.513 1.00 87.19 357 GLY A CA 1
ATOM 2755 C C . GLY A 1 357 ? 0.325 -11.069 13.989 1.00 87.19 357 GLY A C 1
ATOM 2756 O O . GLY A 1 357 ? 1.289 -11.664 13.515 1.00 87.19 357 GLY A O 1
ATOM 2757 N N . LEU A 1 358 ? 0.304 -9.733 14.053 1.00 89.19 358 LEU A N 1
ATOM 2758 C CA . LEU A 1 358 ? 1.306 -8.872 13.403 1.00 89.19 358 LEU A CA 1
ATOM 2759 C C . LEU A 1 358 ? 2.708 -9.007 14.021 1.00 89.19 358 LEU A C 1
ATOM 2761 O O . LEU A 1 358 ? 3.720 -8.885 13.335 1.00 89.19 358 LEU A O 1
ATOM 2765 N N . HIS A 1 359 ? 2.790 -9.286 15.317 1.00 85.94 359 HIS A N 1
ATOM 2766 C CA . HIS A 1 359 ? 4.066 -9.481 16.006 1.00 85.94 359 HIS A CA 1
ATOM 2767 C C . HIS A 1 359 ? 4.770 -10.787 15.626 1.00 85.94 359 HIS A C 1
ATOM 2769 O O . HIS A 1 359 ? 5.985 -10.896 15.771 1.00 85.94 359 HIS A O 1
ATOM 2775 N N . LYS A 1 360 ? 4.027 -11.762 15.096 1.00 85.56 360 LYS A N 1
ATOM 2776 C CA . LYS A 1 360 ? 4.565 -13.041 14.643 1.00 85.56 360 LYS A CA 1
ATOM 2777 C C . LYS A 1 360 ? 3.813 -13.517 13.394 1.00 85.56 360 LYS A C 1
ATOM 2779 O O . LYS A 1 360 ? 2.962 -14.399 13.507 1.00 85.56 360 LYS A O 1
ATOM 2784 N N . PRO A 1 361 ? 4.117 -12.943 12.215 1.00 80.81 361 PRO A N 1
ATOM 2785 C CA . PRO A 1 361 ? 3.511 -13.364 10.957 1.00 80.81 361 PRO A CA 1
ATOM 2786 C C . PRO A 1 361 ? 3.662 -14.877 10.741 1.00 80.81 361 PRO A C 1
ATOM 2788 O O . PRO A 1 361 ? 4.780 -15.388 10.652 1.00 80.81 361 PRO A O 1
ATOM 2791 N N . ASP A 1 362 ? 2.543 -15.603 10.677 1.00 80.69 362 ASP A N 1
ATOM 2792 C CA . ASP A 1 362 ? 2.524 -17.050 10.439 1.00 80.69 362 ASP A CA 1
ATOM 2793 C C . ASP A 1 362 ? 2.137 -17.345 8.985 1.00 80.69 362 ASP A C 1
ATOM 2795 O O . ASP A 1 362 ? 1.031 -17.044 8.538 1.00 80.69 362 ASP A O 1
ATOM 2799 N N . GLY A 1 363 ? 3.077 -17.898 8.217 1.00 81.38 363 GLY A N 1
ATOM 2800 C CA . GLY A 1 363 ? 2.878 -18.217 6.801 1.00 81.38 363 GLY A CA 1
ATOM 2801 C C . GLY A 1 363 ? 2.946 -17.024 5.835 1.00 81.38 363 GLY A C 1
ATOM 2802 O O . GLY A 1 363 ? 2.740 -17.215 4.637 1.00 81.38 363 GLY A O 1
ATOM 2803 N N . TRP A 1 364 ? 3.273 -15.820 6.314 1.00 87.75 364 TRP A N 1
ATOM 2804 C CA . TRP A 1 364 ? 3.449 -14.619 5.490 1.00 87.75 364 TRP A CA 1
ATOM 2805 C C . TRP A 1 364 ? 4.576 -13.718 6.014 1.00 87.75 364 TRP A C 1
ATOM 2807 O O . TRP A 1 364 ? 5.118 -13.948 7.092 1.00 87.75 364 TRP A O 1
ATOM 2817 N N . LYS A 1 365 ? 4.965 -12.722 5.215 1.00 91.75 365 LYS A N 1
ATOM 2818 C CA . LYS A 1 365 ? 6.059 -11.780 5.496 1.00 91.75 365 LYS A CA 1
ATOM 2819 C C . LYS A 1 365 ? 5.671 -10.347 5.149 1.00 91.75 365 LYS A C 1
ATOM 2821 O O . LYS A 1 365 ? 4.974 -10.133 4.152 1.00 91.75 365 LYS A O 1
ATOM 2826 N N . TYR A 1 366 ? 6.171 -9.365 5.894 1.00 95.56 366 TYR A N 1
ATOM 2827 C CA . TYR A 1 366 ? 5.948 -7.950 5.590 1.00 95.56 366 TYR A CA 1
ATOM 2828 C C . TYR A 1 366 ? 6.516 -7.563 4.224 1.00 95.56 366 TYR A C 1
ATOM 2830 O O . TYR A 1 366 ? 5.854 -6.841 3.478 1.00 95.56 366 TYR A O 1
ATOM 2838 N N . GLU A 1 367 ? 7.666 -8.120 3.833 1.00 95.75 367 GLU A N 1
ATOM 2839 C CA . GLU A 1 367 ? 8.294 -7.893 2.524 1.00 95.75 367 GLU A CA 1
ATOM 2840 C C . GLU A 1 367 ? 7.331 -8.196 1.366 1.00 95.75 367 GLU A C 1
ATOM 2842 O O . GLU A 1 367 ? 7.342 -7.522 0.334 1.00 95.75 367 GLU A O 1
ATOM 2847 N N . GLN A 1 368 ? 6.443 -9.182 1.532 1.00 94.19 368 GLN A N 1
ATOM 2848 C CA . GLN A 1 368 ? 5.467 -9.533 0.502 1.00 94.19 368 GLN A CA 1
ATOM 2849 C C . GLN A 1 368 ? 4.403 -8.451 0.303 1.00 94.19 368 GLN A C 1
ATOM 2851 O O . GLN A 1 368 ? 3.798 -8.420 -0.771 1.00 94.19 368 GLN A O 1
ATOM 2856 N N . THR A 1 369 ? 4.172 -7.590 1.300 1.00 95.75 369 THR A N 1
ATOM 2857 C CA . THR A 1 369 ? 3.203 -6.481 1.266 1.00 95.75 369 THR A CA 1
ATOM 2858 C C . THR A 1 369 ? 3.765 -5.226 0.596 1.00 95.75 369 THR A C 1
ATOM 2860 O O . THR A 1 369 ? 3.011 -4.472 -0.009 1.00 95.75 369 THR A O 1
ATOM 2863 N N . ALA A 1 370 ? 5.093 -5.069 0.593 1.00 97.88 370 ALA A N 1
ATOM 2864 C CA . ALA A 1 370 ? 5.800 -3.872 0.141 1.00 97.88 370 ALA A CA 1
ATOM 2865 C C . ALA A 1 370 ? 5.703 -3.579 -1.370 1.00 97.88 370 ALA A C 1
ATOM 2867 O O . ALA A 1 370 ? 6.117 -2.513 -1.826 1.00 97.88 370 ALA A O 1
ATOM 2868 N N . ALA A 1 371 ? 5.163 -4.500 -2.173 1.00 97.31 371 ALA A N 1
ATOM 2869 C CA . ALA A 1 371 ? 4.896 -4.300 -3.594 1.00 97.31 371 ALA A CA 1
ATOM 2870 C C . ALA A 1 371 ? 3.543 -4.905 -3.989 1.00 97.31 371 ALA A C 1
ATOM 2872 O O . ALA A 1 371 ? 3.121 -5.922 -3.440 1.00 97.31 371 ALA A O 1
ATOM 2873 N N . TYR A 1 372 ? 2.905 -4.305 -5.000 1.00 97.19 372 TYR A N 1
ATOM 2874 C CA . TYR A 1 372 ? 1.588 -4.706 -5.520 1.00 97.19 372 TYR A CA 1
ATOM 2875 C C . TYR A 1 372 ? 0.423 -4.547 -4.524 1.00 97.19 372 TYR A C 1
ATOM 2877 O O . TYR A 1 372 ? -0.573 -5.259 -4.633 1.00 97.19 372 TYR A O 1
ATOM 2885 N N . GLY A 1 373 ? 0.552 -3.604 -3.587 1.00 96.50 373 GLY A N 1
ATOM 2886 C CA . GLY A 1 373 ? -0.493 -3.235 -2.634 1.00 96.50 373 GLY A CA 1
ATOM 2887 C C . GLY A 1 373 ? -0.477 -4.069 -1.352 1.00 96.50 373 GLY A C 1
ATOM 2888 O O . GLY A 1 373 ? -0.187 -5.271 -1.365 1.00 96.50 373 GLY A O 1
ATOM 2889 N N . HIS A 1 374 ? -0.837 -3.418 -0.243 1.00 96.56 374 HIS A N 1
ATOM 2890 C CA . HIS A 1 374 ? -1.000 -4.056 1.066 1.00 96.56 374 HIS A CA 1
ATOM 2891 C C . HIS A 1 374 ? -2.377 -4.711 1.226 1.00 96.56 374 HIS A C 1
ATOM 2893 O O . HIS A 1 374 ? -2.556 -5.593 2.060 1.00 96.56 374 HIS A O 1
ATOM 2899 N N . PHE A 1 375 ? -3.368 -4.298 0.433 1.00 95.94 375 PHE A N 1
ATOM 2900 C CA . PHE A 1 375 ? -4.755 -4.746 0.557 1.00 95.94 375 PHE A CA 1
ATOM 2901 C C . PHE A 1 375 ? -5.240 -5.481 -0.696 1.00 95.94 375 PHE A C 1
ATOM 2903 O O . PHE A 1 375 ? -4.692 -5.324 -1.783 1.00 95.94 375 PHE A O 1
ATOM 2910 N N . GLY A 1 376 ? -6.296 -6.290 -0.545 1.00 90.88 376 GLY A N 1
ATOM 2911 C CA . GLY A 1 376 ? -6.891 -7.044 -1.658 1.00 90.88 376 GLY A CA 1
ATOM 2912 C C . GLY A 1 376 ? -6.136 -8.317 -2.046 1.00 90.88 376 GLY A C 1
ATOM 2913 O O . GLY A 1 376 ? -6.247 -8.759 -3.183 1.00 90.88 376 GLY A O 1
ATOM 2914 N N . ARG A 1 377 ? -5.355 -8.889 -1.120 1.00 84.62 377 ARG A N 1
ATOM 2915 C CA . ARG A 1 377 ? -4.438 -10.012 -1.374 1.00 84.62 377 ARG A CA 1
ATOM 2916 C C . ARG A 1 377 ? -4.705 -11.200 -0.460 1.00 84.62 377 ARG A C 1
ATOM 2918 O O . ARG A 1 377 ? -4.009 -11.419 0.534 1.00 84.62 377 ARG A O 1
ATOM 2925 N N . SER A 1 378 ? -5.749 -11.954 -0.786 1.00 68.88 378 SER A N 1
ATOM 2926 C CA . SER A 1 378 ? -6.174 -13.140 -0.029 1.00 68.88 378 SER A CA 1
ATOM 2927 C C . SER A 1 378 ? -5.121 -14.255 0.009 1.00 68.88 378 SER A C 1
ATOM 2929 O O . SER A 1 378 ? -5.194 -15.143 0.850 1.00 68.88 378 SER A O 1
ATOM 2931 N N . GLU A 1 379 ? -4.143 -14.229 -0.896 1.00 58.22 379 GLU A N 1
ATOM 2932 C CA . GLU A 1 379 ? -3.093 -15.239 -1.005 1.00 58.22 379 GLU A CA 1
ATOM 2933 C C . GLU A 1 379 ? -1.975 -15.102 0.039 1.00 58.22 379 GLU A C 1
ATOM 2935 O O . GLU A 1 379 ? -1.274 -16.077 0.293 1.00 58.22 379 GLU A O 1
ATOM 2940 N N . ILE A 1 380 ? -1.802 -13.916 0.635 1.00 56.50 380 ILE A N 1
ATOM 2941 C CA . ILE A 1 380 ? -0.721 -13.629 1.599 1.00 56.50 380 ILE A CA 1
ATOM 2942 C C . ILE A 1 380 ? -1.263 -13.078 2.919 1.00 56.50 380 ILE A C 1
ATOM 2944 O O . ILE A 1 380 ? -0.677 -13.325 3.965 1.00 56.50 380 ILE A O 1
ATOM 2948 N N . LEU A 1 381 ? -2.400 -12.377 2.906 1.00 58.22 381 LEU A N 1
ATOM 2949 C CA . LEU A 1 381 ? -2.956 -11.726 4.091 1.00 58.22 381 LEU A CA 1
ATOM 2950 C C . LEU A 1 381 ? -4.331 -12.309 4.431 1.00 58.22 381 LEU A C 1
ATOM 2952 O O . LEU A 1 381 ? -5.361 -11.653 4.267 1.00 58.22 381 LEU A O 1
ATOM 2956 N N . ARG A 1 382 ? -4.327 -13.541 4.964 1.00 55.69 382 ARG A N 1
ATOM 2957 C CA . ARG A 1 382 ? -5.496 -14.138 5.648 1.00 55.69 382 ARG A CA 1
ATOM 2958 C C . ARG A 1 382 ? -5.894 -13.379 6.917 1.00 55.69 382 ARG A C 1
ATOM 2960 O O . ARG A 1 382 ? -6.974 -13.588 7.443 1.00 55.69 382 ARG A O 1
ATOM 2967 N N . ILE A 1 383 ? -5.060 -12.439 7.370 1.00 53.16 383 ILE A N 1
ATOM 2968 C CA . ILE A 1 383 ? -5.365 -11.529 8.485 1.00 53.16 383 ILE A CA 1
ATOM 2969 C C . ILE A 1 383 ? -6.619 -10.673 8.234 1.00 53.16 383 ILE A C 1
ATOM 2971 O O . ILE A 1 383 ? -7.186 -10.130 9.169 1.00 53.16 383 ILE A O 1
ATOM 2975 N N . PHE A 1 384 ? -7.058 -10.546 6.974 1.00 55.56 384 PHE A N 1
ATOM 2976 C CA . PHE A 1 384 ? -8.312 -9.882 6.613 1.00 55.56 384 PHE A CA 1
ATOM 2977 C C . PHE A 1 384 ? -9.434 -10.869 6.282 1.00 55.56 384 PHE A C 1
ATOM 2979 O O . PHE A 1 384 ? -10.390 -10.479 5.598 1.00 55.56 384 PHE A O 1
ATOM 2986 N N . ASP A 1 385 ? -9.308 -12.145 6.646 1.00 56.91 385 ASP A N 1
ATOM 2987 C CA . ASP A 1 385 ? -10.427 -13.074 6.549 1.00 56.91 385 ASP A CA 1
ATOM 2988 C C . ASP A 1 385 ? -11.570 -12.505 7.397 1.00 56.91 385 ASP A C 1
ATOM 2990 O O . ASP A 1 385 ? -11.393 -11.974 8.494 1.00 56.91 385 ASP A O 1
ATOM 2994 N N . THR A 1 386 ? -12.730 -12.422 6.765 1.00 56.75 386 THR A N 1
ATOM 2995 C CA . THR A 1 386 ? -13.835 -11.582 7.215 1.00 56.75 386 THR A CA 1
ATOM 2996 C C . THR A 1 386 ? -14.433 -12.152 8.485 1.00 56.75 386 THR A C 1
ATOM 2998 O O . THR A 1 386 ? -14.781 -13.333 8.526 1.00 56.75 386 THR A O 1
ATOM 3001 N N . THR A 1 387 ? -14.596 -11.310 9.498 1.00 58.09 387 THR A N 1
ATOM 3002 C CA . THR A 1 387 ? -15.281 -11.694 10.730 1.00 58.09 387 THR A CA 1
ATOM 3003 C C . THR A 1 387 ? -16.760 -11.906 10.425 1.00 58.09 387 THR A C 1
ATOM 3005 O O . THR A 1 387 ? -17.370 -11.096 9.720 1.00 58.09 387 THR A O 1
ATOM 3008 N N . GLN A 1 388 ? -17.358 -12.981 10.949 1.00 60.31 388 GLN A N 1
ATOM 3009 C CA . GLN A 1 388 ? -18.816 -13.052 11.029 1.00 60.31 388 GLN A CA 1
ATOM 3010 C C . GLN A 1 388 ? -19.270 -11.937 11.969 1.00 60.31 388 GLN A C 1
ATOM 3012 O O . GLN A 1 388 ? -19.052 -12.016 13.172 1.00 60.31 388 GLN A O 1
ATOM 3017 N N . MET A 1 389 ? -19.825 -10.867 11.401 1.00 65.12 389 MET A N 1
ATOM 3018 C CA . MET A 1 389 ? -20.316 -9.743 12.187 1.00 65.12 389 MET A CA 1
ATOM 3019 C C . MET A 1 389 ? -21.536 -10.201 12.977 1.00 65.12 389 MET A C 1
ATOM 3021 O O . MET A 1 3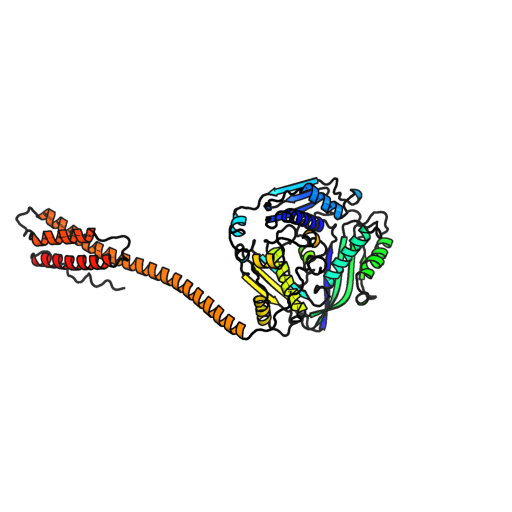89 ? -22.501 -10.676 12.374 1.00 65.12 389 MET A O 1
ATOM 3025 N N . ASN A 1 390 ? -21.517 -10.023 14.298 1.00 62.50 390 ASN A N 1
ATOM 3026 C CA . ASN A 1 390 ? -22.754 -10.069 15.057 1.00 62.50 390 ASN A CA 1
ATOM 3027 C C . ASN A 1 390 ? -23.565 -8.816 14.699 1.00 62.50 390 ASN A C 1
ATOM 3029 O O . ASN A 1 390 ? -23.154 -7.689 14.990 1.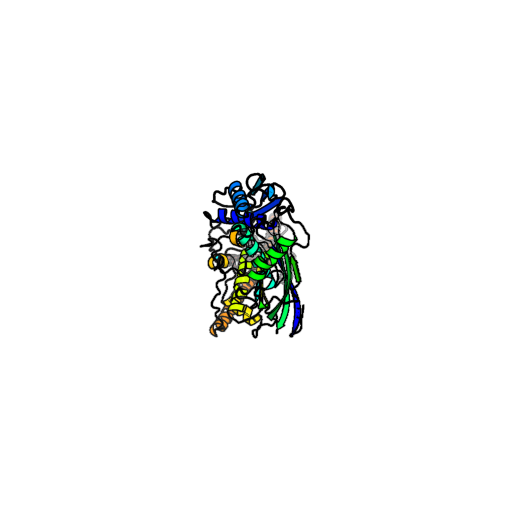00 62.50 390 ASN A O 1
ATOM 3033 N N . THR A 1 391 ? -24.664 -9.023 13.975 1.00 59.53 391 THR A N 1
ATOM 3034 C CA . THR A 1 391 ? -25.581 -7.965 13.533 1.00 59.53 391 THR A CA 1
ATOM 3035 C C . THR A 1 391 ? -26.782 -7.806 14.450 1.00 59.53 391 THR A C 1
ATOM 3037 O O . THR A 1 391 ? -27.532 -6.840 14.288 1.00 59.53 391 THR A O 1
ATOM 3040 N N . ASP A 1 392 ? -26.974 -8.752 15.368 1.00 49.72 392 ASP A N 1
ATOM 3041 C CA . ASP A 1 392 ? -28.035 -8.696 16.353 1.00 49.72 392 ASP A CA 1
ATOM 3042 C C . ASP A 1 392 ? -27.590 -7.694 17.419 1.00 49.72 392 ASP A C 1
ATOM 3044 O O . ASP A 1 392 ? -26.633 -7.911 18.157 1.00 49.72 392 ASP A O 1
ATOM 3048 N N . LEU A 1 393 ? -28.246 -6.534 17.428 1.00 49.47 393 LEU A N 1
ATOM 3049 C CA . LEU A 1 393 ? -28.194 -5.623 18.562 1.00 49.47 393 LEU A CA 1
ATOM 3050 C C . LEU A 1 393 ? -29.051 -6.285 19.635 1.00 49.47 393 LEU A C 1
ATOM 3052 O O . LEU A 1 393 ? -30.279 -6.161 19.592 1.00 49.47 393 LEU A O 1
ATOM 3056 N N . ASP A 1 394 ? -28.427 -7.070 20.509 1.00 45.59 394 ASP A N 1
ATOM 3057 C CA . ASP A 1 394 ? -29.176 -7.777 21.536 1.00 45.59 394 ASP A CA 1
ATOM 3058 C C . ASP A 1 394 ? -29.828 -6.744 22.464 1.00 45.59 394 ASP A C 1
ATOM 3060 O O . ASP A 1 394 ? -29.256 -5.689 22.755 1.00 45.59 394 ASP A O 1
ATOM 3064 N N . LEU A 1 395 ? -31.054 -7.003 22.919 1.00 43.22 395 LEU A N 1
ATOM 3065 C CA . LEU A 1 395 ? -31.739 -6.073 23.827 1.00 43.22 395 LEU A CA 1
ATOM 3066 C C . LEU A 1 395 ? -30.956 -5.929 25.148 1.00 43.22 395 LEU A C 1
ATOM 3068 O O . LEU A 1 395 ? -31.021 -4.891 25.808 1.00 43.22 395 LEU A O 1
ATOM 3072 N N . ASP A 1 396 ? -30.165 -6.951 25.477 1.00 45.59 396 ASP A N 1
ATOM 3073 C CA . ASP A 1 396 ? -29.231 -6.973 26.595 1.00 45.59 396 ASP A CA 1
ATOM 3074 C C . ASP A 1 396 ? -28.039 -6.018 26.395 1.00 45.59 396 ASP A C 1
ATOM 3076 O O . ASP A 1 396 ? -27.537 -5.485 27.382 1.00 45.59 396 ASP A O 1
ATOM 3080 N N . ASP A 1 397 ? -27.649 -5.678 25.157 1.00 45.44 397 ASP A N 1
ATOM 3081 C CA . ASP A 1 397 ? -26.603 -4.678 24.881 1.00 45.44 397 ASP A CA 1
ATOM 3082 C C . ASP A 1 397 ? -27.080 -3.251 25.191 1.00 45.44 397 ASP A C 1
ATOM 3084 O O . ASP A 1 397 ? -26.276 -2.401 25.572 1.00 45.44 397 ASP A O 1
ATOM 3088 N N . LEU A 1 398 ? -28.386 -2.967 25.083 1.00 41.78 398 LEU A N 1
ATOM 3089 C CA . LEU A 1 398 ? -28.976 -1.692 25.523 1.00 41.78 398 LEU A CA 1
ATOM 3090 C C . LEU A 1 398 ? -28.968 -1.570 27.051 1.00 41.78 398 LEU A C 1
ATOM 3092 O O . LEU A 1 398 ? -28.692 -0.491 27.573 1.00 41.78 398 LEU A O 1
ATOM 3096 N N . ILE A 1 399 ? -29.208 -2.679 27.752 1.00 40.78 399 ILE A N 1
ATOM 3097 C CA . ILE A 1 399 ? -29.115 -2.766 29.214 1.00 40.78 399 ILE A CA 1
ATOM 3098 C C . ILE A 1 399 ? -27.646 -2.683 29.650 1.00 40.78 399 ILE A C 1
ATOM 3100 O O . ILE A 1 399 ? -27.326 -2.025 30.637 1.00 40.78 399 ILE A O 1
ATOM 3104 N N . HIS A 1 400 ? -26.721 -3.279 28.895 1.00 43.06 400 HIS A N 1
ATOM 3105 C CA . HIS A 1 400 ? -25.288 -3.157 29.148 1.00 43.06 400 HIS A CA 1
ATOM 3106 C C . HIS A 1 400 ? -24.756 -1.755 28.849 1.00 43.06 400 HIS A C 1
ATOM 3108 O O . HIS A 1 400 ? -23.924 -1.272 29.607 1.00 43.06 400 HIS A O 1
ATOM 3114 N N . LEU A 1 401 ? -25.259 -1.073 27.817 1.00 39.16 401 LEU A N 1
ATOM 3115 C CA . LEU A 1 401 ? -24.974 0.338 27.542 1.00 39.16 401 LEU A CA 1
ATOM 3116 C C . LEU A 1 401 ? -25.512 1.235 28.655 1.00 39.16 401 LEU A C 1
ATOM 3118 O O . LEU A 1 401 ? -24.789 2.117 29.101 1.00 39.16 401 LEU A O 1
ATOM 3122 N N . GLU A 1 402 ? -26.731 1.000 29.143 1.00 39.91 402 GLU A N 1
ATOM 3123 C CA . GLU A 1 402 ? -27.275 1.709 30.305 1.00 39.91 402 GLU A CA 1
ATOM 3124 C C . GLU A 1 402 ? -26.400 1.480 31.543 1.00 39.91 402 GLU A C 1
ATOM 3126 O O . GLU A 1 402 ? -25.983 2.447 32.175 1.00 39.91 402 GLU A O 1
ATOM 3131 N N . ASN A 1 403 ? -26.023 0.232 31.831 1.00 42.78 403 ASN A N 1
ATOM 3132 C CA . ASN A 1 403 ? -25.133 -0.110 32.941 1.00 42.78 403 ASN A CA 1
ATOM 3133 C C . ASN A 1 403 ? -23.724 0.473 32.773 1.00 42.78 403 ASN A C 1
ATOM 3135 O O . ASN A 1 403 ? -23.142 0.926 33.749 1.00 42.78 403 ASN A O 1
ATOM 3139 N N . MET A 1 404 ? -23.192 0.526 31.552 1.00 44.88 404 MET A N 1
ATOM 3140 C CA . MET A 1 404 ? -21.868 1.070 31.249 1.00 44.88 404 MET A CA 1
ATOM 3141 C C . MET A 1 404 ? -21.863 2.603 31.269 1.00 44.88 404 MET A C 1
ATOM 3143 O O . MET A 1 404 ? -20.881 3.199 31.700 1.00 44.88 404 MET A O 1
ATOM 3147 N N . PHE A 1 405 ? -22.941 3.268 30.841 1.00 43.94 405 PHE A N 1
ATOM 3148 C CA . PHE A 1 405 ? -23.116 4.714 31.018 1.00 43.94 405 PHE A CA 1
ATOM 3149 C C . PHE A 1 405 ? -23.390 5.070 32.480 1.00 43.94 405 PHE A C 1
ATOM 3151 O O . PHE A 1 405 ? -22.937 6.116 32.940 1.00 43.94 405 PHE A O 1
ATOM 3158 N N . LEU A 1 406 ? -24.080 4.203 33.227 1.00 45.41 406 LEU A N 1
ATOM 3159 C CA . LEU A 1 406 ? -24.236 4.322 34.674 1.00 45.41 406 LEU A CA 1
ATOM 3160 C C . LEU A 1 406 ? -22.900 4.122 35.389 1.00 45.41 406 LEU A C 1
ATOM 3162 O O . LEU A 1 406 ? -22.601 4.890 36.295 1.00 45.41 406 LEU A O 1
ATOM 3166 N N . GLU A 1 407 ? -22.080 3.150 34.990 1.00 47.44 407 GLU A N 1
ATOM 3167 C CA . GLU A 1 407 ? -20.754 2.918 35.568 1.00 47.44 407 GLU A CA 1
ATOM 3168 C C . GLU A 1 407 ? -19.769 4.023 35.201 1.00 47.44 407 GLU A C 1
ATOM 3170 O O . GLU A 1 407 ? -19.157 4.566 36.114 1.00 47.44 407 GLU A O 1
ATOM 3175 N N . HIS A 1 408 ? -19.680 4.443 33.935 1.00 47.94 408 HIS A N 1
ATOM 3176 C CA . HIS A 1 408 ? -18.862 5.596 33.542 1.00 47.94 408 HIS A CA 1
ATOM 3177 C C . HIS A 1 408 ? -19.352 6.882 34.201 1.00 47.94 408 HIS A C 1
ATOM 3179 O O . HIS A 1 408 ? -18.551 7.617 34.756 1.00 47.94 408 HIS A O 1
ATOM 3185 N N . GLY A 1 409 ? -20.663 7.139 34.229 1.00 43.12 409 GLY A N 1
ATOM 3186 C CA . GLY A 1 409 ? -21.227 8.288 34.938 1.00 43.12 409 GLY A CA 1
ATOM 3187 C C . GLY A 1 409 ? -20.979 8.224 36.448 1.00 43.12 409 GLY A C 1
ATOM 3188 O O . GLY A 1 409 ? -20.765 9.254 37.087 1.00 43.12 409 GLY A O 1
ATOM 3189 N N . ARG A 1 410 ? -20.949 7.018 37.031 1.00 45.91 410 ARG A N 1
ATOM 3190 C CA . ARG A 1 410 ? -20.577 6.790 38.431 1.00 45.91 410 ARG A CA 1
ATOM 3191 C C . ARG A 1 410 ? -19.089 7.018 38.649 1.00 45.91 410 ARG A C 1
ATOM 3193 O O . ARG A 1 410 ? -18.757 7.603 39.667 1.00 45.91 410 ARG A O 1
ATOM 3200 N N . GLU A 1 411 ? -18.214 6.573 37.754 1.00 51.44 411 GLU A N 1
ATOM 3201 C CA . GLU A 1 411 ? -16.759 6.741 37.840 1.00 51.44 411 GLU A CA 1
ATOM 3202 C C . GLU A 1 411 ? -16.328 8.182 37.588 1.00 51.44 411 GLU A C 1
ATOM 3204 O O . GLU A 1 411 ? -15.558 8.712 38.383 1.00 51.44 411 GLU A O 1
ATOM 3209 N N . ASP A 1 412 ? -16.882 8.843 36.572 1.00 50.41 412 ASP A N 1
ATOM 3210 C CA . ASP A 1 412 ? -16.720 10.273 36.317 1.00 50.41 412 ASP A CA 1
ATOM 3211 C C . ASP A 1 412 ? -17.274 11.078 37.492 1.00 50.41 412 ASP A C 1
ATOM 3213 O O . ASP A 1 412 ? -16.583 11.942 38.021 1.00 50.41 412 ASP A O 1
ATOM 3217 N N . GLY A 1 413 ? -18.456 10.724 38.008 1.00 44.69 413 GLY A N 1
ATOM 3218 C CA . GLY A 1 413 ? -19.013 11.315 39.225 1.00 44.69 413 GLY A CA 1
ATOM 3219 C C . GLY A 1 413 ? -18.157 11.061 40.473 1.00 44.69 413 GLY A C 1
ATOM 3220 O O . GLY A 1 413 ? -18.036 11.943 41.323 1.00 44.69 413 GLY A O 1
ATOM 3221 N N . LEU A 1 414 ? -17.516 9.892 40.589 1.00 47.66 414 LEU A N 1
ATOM 3222 C CA . LEU A 1 414 ? -16.581 9.576 41.672 1.00 47.66 414 LEU A CA 1
ATOM 3223 C C . LEU A 1 414 ? -15.290 10.379 41.525 1.00 47.66 414 LEU A C 1
ATOM 3225 O O . LEU A 1 414 ? -14.739 10.837 42.520 1.00 47.66 414 LEU A O 1
ATOM 3229 N N . ARG A 1 415 ? -14.790 10.530 40.297 1.00 47.88 415 ARG A N 1
ATOM 3230 C CA . ARG A 1 415 ? -13.558 11.246 39.973 1.00 47.88 415 ARG A CA 1
ATOM 3231 C C . ARG A 1 415 ? -13.746 12.738 40.183 1.00 47.88 415 ARG A C 1
ATOM 3233 O O . ARG A 1 415 ? -12.969 13.333 40.919 1.00 47.88 415 ARG A O 1
ATOM 3240 N N . ASP A 1 416 ? -14.812 13.305 39.636 1.00 49.66 416 ASP A N 1
ATOM 3241 C CA . ASP A 1 416 ? -15.191 14.703 39.806 1.00 49.66 416 ASP A CA 1
ATOM 3242 C C . ASP A 1 416 ? -15.556 14.991 41.263 1.00 49.66 416 ASP A C 1
ATOM 3244 O O . ASP A 1 416 ? -15.106 15.992 41.810 1.00 49.66 416 ASP A O 1
ATOM 3248 N N . GLY A 1 417 ? -16.270 14.085 41.939 1.00 49.50 417 GLY A N 1
ATOM 3249 C CA . GLY A 1 417 ? -16.553 14.171 43.373 1.00 49.50 417 GLY A CA 1
ATOM 3250 C C . GLY A 1 417 ? -15.296 14.086 44.244 1.00 49.50 417 GLY A C 1
ATOM 3251 O O . GLY A 1 417 ? -15.170 14.836 45.209 1.00 49.50 417 GLY A O 1
ATOM 3252 N N . ASN A 1 418 ? -14.325 13.239 43.895 1.00 48.53 418 ASN A N 1
ATOM 3253 C CA . ASN A 1 418 ? -13.042 13.147 44.596 1.00 48.53 418 ASN A CA 1
ATOM 3254 C C . ASN A 1 418 ? -12.154 14.365 44.323 1.00 48.53 418 ASN A C 1
ATOM 3256 O O . ASN A 1 418 ? -11.513 14.862 45.244 1.00 48.53 418 ASN A O 1
ATOM 3260 N N . SER A 1 419 ? -12.114 14.872 43.090 1.00 44.31 419 SER A N 1
ATOM 3261 C CA . SER A 1 419 ? -11.350 16.065 42.717 1.00 44.31 419 SER A CA 1
ATOM 3262 C C . SER A 1 419 ? -11.956 17.335 43.316 1.00 44.31 419 SER A C 1
ATOM 3264 O O . SER A 1 419 ? -11.230 18.122 43.925 1.00 44.31 419 SER A O 1
ATOM 3266 N N . ALA A 1 420 ? -13.275 17.512 43.216 1.00 46.66 420 ALA A N 1
ATOM 3267 C CA . ALA A 1 420 ? -14.000 18.618 43.834 1.00 46.66 420 ALA A CA 1
ATOM 3268 C C . ALA A 1 420 ? -13.970 18.514 45.362 1.00 46.66 420 ALA A C 1
ATOM 3270 O O . ALA A 1 420 ? -13.662 19.500 46.014 1.00 46.66 420 ALA A O 1
ATOM 3271 N N . GLY A 1 421 ? -14.177 17.327 45.938 1.00 51.75 421 GLY A N 1
ATOM 3272 C CA . GLY A 1 421 ? -14.105 17.090 47.382 1.00 51.75 421 GLY A CA 1
ATOM 3273 C C . GLY A 1 421 ? -12.694 17.249 47.959 1.00 51.75 421 GLY A C 1
ATOM 3274 O O . GLY A 1 421 ? -12.540 17.768 49.065 1.00 51.75 421 GLY A O 1
ATOM 3275 N N . MET A 1 422 ? -11.642 16.884 47.213 1.00 50.94 422 MET A N 1
ATOM 3276 C CA . MET A 1 422 ? -10.256 17.190 47.592 1.00 50.94 422 MET A CA 1
ATOM 3277 C C . MET A 1 422 ? -9.973 18.688 47.527 1.00 50.94 422 MET A C 1
ATOM 3279 O O . MET A 1 422 ? -9.349 19.215 48.446 1.00 50.94 422 MET A O 1
ATOM 3283 N N . LEU A 1 423 ? -10.432 19.382 46.482 1.00 45.47 423 LEU A N 1
ATOM 3284 C CA . LEU A 1 423 ? -10.236 20.824 46.334 1.00 45.47 423 LEU A CA 1
ATOM 3285 C C . LEU A 1 423 ? -11.031 21.608 47.388 1.00 45.47 423 LEU A C 1
ATOM 3287 O O . LEU A 1 423 ? -10.478 22.483 48.048 1.00 45.47 423 LEU A O 1
ATOM 3291 N N . GLU A 1 424 ? -12.293 21.254 47.613 1.00 48.50 424 GLU A N 1
ATOM 3292 C CA . GLU A 1 424 ? -13.164 21.832 48.635 1.00 48.50 424 GLU A CA 1
ATOM 3293 C C . GLU A 1 424 ? -12.631 21.527 50.040 1.00 48.50 424 GLU A C 1
ATOM 3295 O O . GLU A 1 424 ? -12.510 22.433 50.859 1.00 48.50 424 GLU A O 1
ATOM 3300 N N . GLY A 1 425 ? -12.196 20.292 50.308 1.00 53.94 425 GLY A N 1
ATOM 3301 C CA . GLY A 1 425 ? -11.549 19.906 51.563 1.00 53.94 425 GLY A CA 1
ATOM 3302 C C . GLY A 1 425 ? -10.182 20.568 51.783 1.00 53.94 425 GLY A C 1
ATOM 3303 O O . GLY A 1 425 ? -9.794 20.830 52.926 1.00 53.94 425 GLY A O 1
ATOM 3304 N N . PHE A 1 426 ? -9.437 20.869 50.718 1.00 51.53 426 PHE A N 1
ATOM 3305 C CA . PHE A 1 426 ? -8.198 21.646 50.775 1.00 51.53 426 PHE A CA 1
ATOM 3306 C C . PHE A 1 426 ? -8.487 23.120 51.083 1.00 51.53 426 PHE A C 1
ATOM 3308 O O . PHE A 1 426 ? -7.886 23.673 52.006 1.00 51.53 426 PHE A O 1
ATOM 3315 N N . ILE A 1 427 ? -9.454 23.728 50.389 1.00 50.88 427 ILE A N 1
ATOM 3316 C CA . ILE A 1 427 ? -9.889 25.115 50.600 1.00 50.88 427 ILE A CA 1
ATOM 3317 C C . ILE A 1 427 ? -10.471 25.286 52.011 1.00 50.88 427 ILE A C 1
ATOM 3319 O O . ILE A 1 427 ? -9.990 26.138 52.755 1.00 50.88 427 ILE A O 1
ATOM 3323 N N . LEU A 1 428 ? -11.411 24.433 52.440 1.00 52.47 428 LEU A N 1
ATOM 3324 C CA . LEU A 1 428 ? -11.969 24.429 53.801 1.00 52.47 428 LEU A CA 1
ATOM 3325 C C . LEU A 1 428 ? -10.879 24.256 54.857 1.00 52.47 428 LEU A C 1
ATOM 3327 O O . LEU A 1 428 ? -10.870 24.983 55.848 1.00 52.47 428 LEU A O 1
ATOM 3331 N N . GLY A 1 429 ? -9.938 23.332 54.651 1.00 55.06 429 GLY A N 1
ATOM 3332 C CA . GLY A 1 429 ? -8.827 23.128 55.579 1.00 55.06 429 GLY A CA 1
ATOM 3333 C C . GLY A 1 429 ? -7.876 24.324 55.660 1.00 55.06 429 GLY A C 1
ATOM 3334 O O . GLY A 1 429 ? -7.429 24.671 56.752 1.00 55.06 429 GLY A O 1
ATOM 3335 N N . SER A 1 430 ? -7.604 24.980 54.531 1.00 53.41 430 SER A N 1
ATOM 3336 C CA . SER A 1 430 ? -6.773 26.185 54.467 1.00 53.41 430 SER A CA 1
ATOM 3337 C C . SER A 1 430 ? -7.463 27.378 55.142 1.00 53.41 430 SER A C 1
ATOM 3339 O O . SER A 1 430 ? -6.880 28.022 56.015 1.00 53.41 430 SER A O 1
ATOM 3341 N N . THR A 1 431 ? -8.744 27.620 54.841 1.00 55.09 431 THR A N 1
ATOM 3342 C CA . THR A 1 431 ? -9.532 28.705 55.448 1.00 55.09 431 THR A CA 1
ATOM 3343 C C . THR A 1 431 ? -9.783 28.480 56.942 1.00 55.09 431 THR A C 1
ATOM 3345 O O . THR A 1 431 ? -9.634 29.410 57.737 1.00 55.09 431 THR A O 1
ATOM 3348 N N . HIS A 1 432 ? -10.136 27.259 57.358 1.00 56.97 432 HIS A N 1
ATOM 3349 C CA . HIS A 1 432 ? -10.342 26.932 58.771 1.00 56.97 432 HIS A CA 1
ATOM 3350 C C . HIS A 1 432 ? -9.029 27.020 59.554 1.00 56.97 432 HIS A C 1
ATOM 3352 O O . HIS A 1 432 ? -8.995 27.599 60.639 1.00 56.97 432 HIS A O 1
ATOM 3358 N N . GLY A 1 433 ? -7.928 26.536 58.974 1.00 59.19 433 GLY A N 1
ATOM 3359 C CA . GLY A 1 433 ? -6.616 26.629 59.597 1.00 59.19 433 GLY A CA 1
ATOM 3360 C C . GLY A 1 433 ? -6.109 28.051 59.767 1.00 59.19 433 GLY A C 1
ATOM 3361 O O . GLY A 1 433 ? -5.593 28.389 60.832 1.00 59.19 433 GLY A O 1
ATOM 3362 N N . PHE A 1 434 ? -6.332 28.902 58.768 1.00 57.00 434 PHE A N 1
ATOM 3363 C CA . PHE A 1 434 ? -6.022 30.322 58.858 1.00 57.00 434 PHE A CA 1
ATOM 3364 C C . PHE A 1 434 ? -6.815 31.012 59.980 1.00 57.00 434 PHE A C 1
ATOM 3366 O O . PHE A 1 434 ? -6.226 31.722 60.794 1.00 57.00 434 PHE A O 1
ATOM 3373 N N . ARG A 1 435 ? -8.125 30.742 60.097 1.00 60.75 435 ARG A N 1
ATOM 3374 C CA . ARG A 1 435 ? -8.971 31.294 61.175 1.00 60.75 435 ARG A CA 1
ATOM 3375 C C . ARG A 1 435 ? -8.521 30.846 62.570 1.00 60.75 435 ARG A C 1
ATOM 3377 O O . ARG A 1 435 ? -8.424 31.675 63.471 1.00 60.75 435 ARG A O 1
ATOM 3384 N N . LEU A 1 436 ? -8.200 29.562 62.745 1.00 64.19 436 LEU A N 1
ATOM 3385 C CA . LEU A 1 436 ? -7.693 29.029 64.017 1.00 64.19 436 LEU A CA 1
ATOM 3386 C C . LEU A 1 436 ? -6.350 29.668 64.406 1.00 64.19 436 LEU A C 1
ATOM 3388 O O . LEU A 1 436 ? -6.157 30.053 65.558 1.00 64.19 436 LEU A O 1
ATOM 3392 N N . ALA A 1 437 ? -5.435 29.823 63.444 1.00 63.75 437 ALA A N 1
ATOM 3393 C CA . ALA A 1 437 ? -4.136 30.450 63.677 1.00 63.75 437 ALA A CA 1
ATOM 3394 C C . ALA A 1 437 ? -4.263 31.936 64.056 1.00 63.75 437 ALA A C 1
ATOM 3396 O O . ALA A 1 437 ? -3.551 32.399 64.948 1.00 63.75 437 ALA A O 1
ATOM 3397 N N . GLN A 1 438 ? -5.191 32.675 63.435 1.00 65.69 438 GLN A N 1
ATOM 3398 C CA . GLN A 1 438 ? -5.482 34.065 63.805 1.00 65.69 438 GLN A CA 1
ATOM 3399 C C . GLN A 1 438 ? -5.999 34.183 65.244 1.00 65.69 438 GLN A C 1
ATOM 3401 O O . GLN A 1 438 ? -5.530 35.036 65.998 1.00 65.69 438 GLN A O 1
ATOM 3406 N N . GLU A 1 439 ? -6.928 33.317 65.646 1.00 71.69 439 GLU A N 1
ATOM 3407 C CA . GLU A 1 439 ? -7.509 33.347 66.989 1.00 71.69 439 GLU A CA 1
ATOM 3408 C C . GLU A 1 439 ? -6.485 32.992 68.078 1.00 71.69 439 GLU A C 1
ATOM 3410 O O . GLU A 1 439 ? -6.359 33.696 69.083 1.00 71.69 439 GLU A O 1
ATOM 3415 N N . VAL A 1 440 ? -5.692 31.940 67.866 1.00 70.94 440 VAL A N 1
ATOM 3416 C CA . VAL A 1 440 ? -4.615 31.571 68.798 1.00 70.94 440 VAL A CA 1
ATOM 3417 C C . VAL A 1 440 ? -3.530 32.650 68.834 1.00 70.94 440 VAL A C 1
ATOM 3419 O O . VAL A 1 440 ? -3.029 32.976 69.912 1.00 70.94 440 VAL A O 1
ATOM 3422 N N . GLY A 1 441 ? -3.207 33.259 67.689 1.00 64.19 441 GLY A N 1
ATOM 3423 C CA . GLY A 1 441 ? -2.296 34.400 67.599 1.00 64.19 441 GLY A CA 1
ATOM 3424 C C . GLY A 1 441 ? -2.769 35.606 68.414 1.00 64.19 441 GLY A C 1
ATOM 3425 O O . GLY A 1 441 ? -1.966 36.221 69.116 1.00 64.19 441 GLY A O 1
ATOM 3426 N N . PHE A 1 442 ? -4.072 35.897 68.404 1.00 72.00 442 PHE A N 1
ATOM 3427 C CA . PHE A 1 442 ? -4.662 36.932 69.253 1.00 72.00 442 PHE A CA 1
ATOM 3428 C C . PHE A 1 442 ? -4.475 36.618 70.744 1.00 72.00 442 PHE A C 1
ATOM 3430 O O . PHE A 1 442 ? -3.958 37.454 71.488 1.00 72.00 442 PHE A O 1
ATOM 3437 N N . TYR A 1 443 ? -4.820 35.403 71.188 1.00 73.62 443 TYR A N 1
ATOM 3438 C CA . TYR A 1 443 ? -4.634 35.011 72.591 1.00 73.62 443 TYR A CA 1
ATOM 3439 C C . TYR A 1 443 ? -3.171 35.048 73.024 1.00 73.62 443 TYR A C 1
ATOM 3441 O O . TYR A 1 443 ? -2.875 35.476 74.143 1.00 73.62 443 TYR A O 1
ATOM 3449 N N . LYS A 1 444 ? -2.258 34.644 72.135 1.00 73.19 444 LYS A N 1
ATOM 3450 C CA . LYS A 1 444 ? -0.815 34.730 72.361 1.00 73.19 444 LYS A CA 1
ATOM 3451 C C . LYS A 1 444 ? -0.379 36.175 72.567 1.00 73.19 444 LYS A C 1
ATOM 3453 O O . LYS A 1 444 ? 0.282 36.459 73.560 1.00 73.19 444 LYS A O 1
ATOM 3458 N N . GLY A 1 445 ? -0.806 37.081 71.687 1.00 64.69 445 GLY A N 1
ATOM 3459 C CA . GLY A 1 445 ? -0.513 38.508 71.805 1.00 64.69 445 GLY A CA 1
ATOM 3460 C C . GLY A 1 445 ? -0.979 39.078 73.144 1.00 64.69 445 GLY A C 1
ATOM 3461 O O . GLY A 1 445 ? -0.199 39.717 73.842 1.00 64.69 445 GLY A O 1
ATOM 3462 N N . VAL A 1 446 ? -2.211 38.769 73.563 1.00 67.81 446 VAL A N 1
ATOM 3463 C CA . VAL A 1 446 ? -2.727 39.217 74.866 1.00 67.81 446 VAL A CA 1
ATOM 3464 C C . VAL A 1 446 ? -1.890 38.654 76.020 1.00 67.81 446 VAL A C 1
ATOM 3466 O O . VAL A 1 446 ? -1.483 39.414 76.900 1.00 67.81 446 VAL A O 1
ATOM 3469 N N . ALA A 1 447 ? -1.603 37.350 76.023 1.00 68.50 447 ALA A N 1
ATOM 3470 C CA . ALA A 1 447 ? -0.806 36.722 77.075 1.00 68.50 447 ALA A CA 1
ATOM 3471 C C . ALA A 1 447 ? 0.602 37.334 77.168 1.00 68.50 447 ALA A C 1
ATOM 3473 O O . ALA A 1 447 ? 1.024 37.723 78.254 1.00 68.50 447 ALA A O 1
ATOM 3474 N N . GLU A 1 448 ? 1.300 37.496 76.041 1.00 69.81 448 GLU A N 1
ATOM 3475 C CA . GLU A 1 448 ? 2.647 38.073 75.994 1.00 69.81 448 GLU A CA 1
ATOM 3476 C C . GLU A 1 448 ? 2.673 39.538 76.442 1.00 69.81 448 GLU A C 1
ATOM 3478 O O . GLU A 1 448 ? 3.537 39.928 77.233 1.00 69.81 448 GLU A O 1
ATOM 3483 N N . THR A 1 449 ? 1.720 40.353 75.977 1.00 67.00 449 THR A N 1
ATOM 3484 C CA . THR A 1 449 ? 1.607 41.758 76.383 1.00 67.00 449 THR A CA 1
ATOM 3485 C C . THR A 1 449 ? 1.406 41.872 77.891 1.00 67.00 449 THR A C 1
ATOM 3487 O O . THR A 1 449 ? 2.141 42.610 78.550 1.00 67.00 449 THR A O 1
ATOM 3490 N N . TRP A 1 450 ? 0.472 41.112 78.467 1.00 68.12 450 TRP A N 1
ATOM 3491 C CA . TRP A 1 450 ? 0.206 41.173 79.905 1.00 68.12 450 TRP A CA 1
ATOM 3492 C C . TRP A 1 450 ? 1.327 40.575 80.746 1.00 68.12 450 TRP A C 1
ATOM 3494 O O . TRP A 1 450 ? 1.673 41.158 81.771 1.00 68.12 450 TRP A O 1
ATOM 3504 N N . SER A 1 451 ? 1.955 39.481 80.313 1.00 67.25 451 SER A N 1
ATOM 3505 C CA . SER A 1 451 ? 3.139 38.939 80.987 1.00 67.25 451 SER A CA 1
ATOM 3506 C C . SER A 1 451 ? 4.283 39.956 81.030 1.00 67.25 451 SER A C 1
ATOM 3508 O O . SER A 1 451 ? 4.942 40.085 82.063 1.00 67.25 451 SER A O 1
ATOM 3510 N N . ARG A 1 452 ? 4.491 40.741 79.961 1.00 66.81 452 ARG A N 1
ATOM 3511 C CA . ARG A 1 452 ? 5.487 41.826 79.955 1.00 66.81 452 ARG A CA 1
ATOM 3512 C C . ARG A 1 452 ? 5.115 42.963 80.901 1.00 66.81 452 ARG A C 1
ATOM 3514 O O . ARG A 1 452 ? 5.964 43.381 81.686 1.00 66.81 452 ARG A O 1
ATOM 3521 N N . ILE A 1 453 ? 3.860 43.416 80.880 1.00 65.94 453 ILE A N 1
ATOM 3522 C CA . ILE A 1 453 ? 3.369 44.458 81.798 1.00 65.94 453 ILE A CA 1
ATOM 3523 C C . ILE A 1 453 ? 3.556 44.021 83.257 1.00 65.94 453 ILE A C 1
ATOM 3525 O O . ILE A 1 453 ? 4.099 44.791 84.048 1.00 65.94 453 ILE A O 1
ATOM 3529 N N . VAL A 1 454 ? 3.185 42.779 83.594 1.00 66.38 454 VAL A N 1
ATOM 3530 C CA . VAL A 1 454 ? 3.404 42.183 84.923 1.00 66.38 454 VAL A CA 1
ATOM 3531 C C . VAL A 1 454 ? 4.885 42.232 85.285 1.00 66.38 454 VAL A C 1
ATOM 3533 O O . VAL A 1 454 ? 5.220 42.769 86.334 1.00 66.38 454 VAL A O 1
ATOM 3536 N N . SER A 1 455 ? 5.768 41.747 84.402 1.00 63.12 455 SER A N 1
ATOM 3537 C CA . SER A 1 455 ? 7.209 41.677 84.676 1.00 63.12 455 SER A CA 1
ATOM 3538 C C . SER A 1 455 ? 7.855 43.045 84.936 1.00 63.12 455 SER A C 1
ATOM 3540 O O . SER A 1 455 ? 8.753 43.145 85.771 1.00 63.12 455 SER A O 1
ATOM 3542 N N . GLN A 1 456 ? 7.367 44.106 84.280 1.00 61.00 456 GLN A N 1
ATOM 3543 C CA . GLN A 1 456 ? 7.869 45.475 84.445 1.00 61.00 456 GLN A CA 1
ATOM 3544 C C . GLN A 1 456 ? 7.353 46.172 85.714 1.00 61.00 456 GLN A C 1
ATOM 3546 O O . GLN A 1 456 ? 8.025 47.067 86.210 1.00 61.00 456 GLN A O 1
ATOM 3551 N N . HIS A 1 457 ? 6.209 45.749 86.266 1.00 57.62 457 HIS A N 1
ATOM 3552 C CA . HIS A 1 457 ? 5.578 46.375 87.440 1.00 57.62 457 HIS A CA 1
ATOM 3553 C C . HIS A 1 457 ? 5.705 45.538 88.726 1.00 57.62 457 HIS A C 1
ATOM 3555 O O . HIS A 1 457 ? 5.153 45.902 89.761 1.00 57.62 457 HIS A O 1
ATOM 3561 N N . SER A 1 458 ? 6.459 44.433 88.703 1.00 52.72 458 SER A N 1
ATOM 3562 C CA . SER A 1 458 ? 6.701 43.558 89.866 1.00 52.72 458 SER A CA 1
ATOM 3563 C C . SER A 1 458 ? 7.500 44.203 91.016 1.00 52.72 458 SER A C 1
ATOM 3565 O O . SER A 1 458 ? 7.772 43.526 92.006 1.00 52.72 458 SER A O 1
ATOM 3567 N N . GLY A 1 459 ? 7.898 45.476 90.901 1.00 53.03 459 GLY A N 1
ATOM 3568 C CA . GLY A 1 459 ? 8.767 46.162 91.864 1.00 53.03 459 GLY A CA 1
ATOM 3569 C C . GLY A 1 459 ? 8.456 47.640 92.125 1.00 53.03 459 GLY A C 1
ATOM 3570 O O . GLY A 1 459 ? 9.252 48.279 92.806 1.00 53.03 459 GLY A O 1
ATOM 3571 N N . ASP A 1 460 ? 7.339 48.182 91.624 1.00 48.88 460 ASP A N 1
ATOM 3572 C CA . ASP A 1 460 ? 6.987 49.603 91.777 1.00 48.88 460 ASP A CA 1
ATOM 3573 C C . ASP A 1 460 ? 5.833 49.777 92.784 1.00 48.88 460 ASP A C 1
ATOM 3575 O O . ASP A 1 460 ? 4.745 49.229 92.599 1.00 48.88 460 ASP A O 1
ATOM 3579 N N . SER A 1 461 ? 6.055 50.503 93.885 1.00 51.78 461 SER A N 1
ATOM 3580 C CA . SER A 1 461 ? 5.126 50.548 95.031 1.00 51.78 461 SER A CA 1
ATOM 3581 C C . SER A 1 461 ? 3.906 51.467 94.856 1.00 51.78 461 SER A C 1
ATOM 3583 O O . SER A 1 461 ? 3.102 51.578 95.781 1.00 51.78 461 SER A O 1
ATOM 3585 N N . GLU A 1 462 ? 3.739 52.117 93.699 1.00 52.72 462 GLU A N 1
ATOM 3586 C CA . GLU A 1 462 ? 2.611 53.027 93.419 1.00 52.72 462 GLU A CA 1
ATOM 3587 C C . GLU A 1 462 ? 1.489 52.424 92.552 1.00 52.72 462 GLU A C 1
ATOM 3589 O O . GLU A 1 462 ? 0.402 53.000 92.466 1.00 52.72 462 GLU A O 1
ATOM 3594 N N . HIS A 1 463 ? 1.667 51.225 91.986 1.00 53.09 463 HIS A N 1
ATOM 3595 C CA . HIS A 1 463 ? 0.612 50.527 91.243 1.00 53.09 463 HIS A CA 1
ATOM 3596 C C . HIS A 1 463 ? 0.199 49.230 91.951 1.00 53.09 463 HIS A C 1
ATOM 3598 O O . HIS A 1 463 ? 1.041 48.438 92.365 1.00 53.09 463 HIS A O 1
ATOM 3604 N N . LYS A 1 464 ? -1.117 48.996 92.106 1.00 54.12 464 LYS A N 1
ATOM 3605 C CA . LYS A 1 464 ? -1.653 47.749 92.684 1.00 54.12 464 LYS A CA 1
ATOM 3606 C C . LYS A 1 464 ? -1.097 46.556 91.906 1.00 54.12 464 LYS A C 1
ATOM 3608 O O . LYS A 1 464 ? -1.472 46.348 90.753 1.00 54.12 464 LYS A O 1
ATOM 3613 N N . SER A 1 465 ? -0.227 45.777 92.543 1.00 56.62 465 SER A N 1
ATOM 3614 C CA . SER A 1 465 ? 0.312 44.555 91.958 1.00 56.62 465 SER A CA 1
ATOM 3615 C C . SER A 1 465 ? -0.828 43.598 91.601 1.00 56.62 465 SER A C 1
ATOM 3617 O O . SER A 1 465 ? -1.789 43.417 92.357 1.00 56.62 465 SER A O 1
ATOM 3619 N N . LEU A 1 466 ? -0.747 43.001 90.410 1.00 61.66 466 LEU A N 1
ATOM 3620 C CA . LEU A 1 466 ? -1.671 41.947 90.003 1.00 61.66 466 LEU A CA 1
ATOM 3621 C C . LEU A 1 466 ? -1.565 40.802 91.013 1.00 61.66 466 LEU A C 1
ATOM 3623 O O . LEU A 1 466 ? -0.468 40.352 91.337 1.00 61.66 466 LEU A O 1
ATOM 3627 N N . ASN A 1 467 ? -2.706 40.346 91.533 1.00 67.88 467 ASN A N 1
ATOM 3628 C CA . ASN A 1 467 ? -2.700 39.296 92.546 1.00 67.88 467 ASN A CA 1
ATOM 3629 C C . ASN A 1 467 ? -2.036 38.011 91.996 1.00 67.88 467 ASN A C 1
ATOM 3631 O O . ASN A 1 467 ? -2.125 37.709 90.802 1.00 67.88 467 ASN A O 1
ATOM 3635 N N . GLU A 1 468 ? -1.389 37.228 92.868 1.00 72.31 468 GLU A N 1
ATOM 3636 C CA . GLU A 1 468 ? -0.672 35.998 92.474 1.00 72.31 468 GLU A CA 1
ATOM 3637 C C . GLU A 1 468 ? -1.552 35.018 91.683 1.00 72.31 468 GLU A C 1
ATOM 3639 O O . GLU A 1 468 ? -1.074 34.257 90.838 1.00 72.31 468 GLU A O 1
ATOM 3644 N N . ARG A 1 469 ? -2.863 35.038 91.944 1.00 76.50 469 ARG A N 1
ATOM 3645 C CA . ARG A 1 469 ? -3.835 34.205 91.240 1.00 76.50 469 ARG A CA 1
ATOM 3646 C C . ARG A 1 469 ? -3.928 34.588 89.762 1.00 76.50 469 ARG A C 1
ATOM 3648 O O . ARG A 1 469 ? -3.961 33.685 88.930 1.00 76.50 469 ARG A O 1
ATOM 3655 N N . THR A 1 470 ? -3.944 35.875 89.422 1.00 73.81 470 THR A N 1
ATOM 3656 C CA . THR A 1 470 ? -3.972 36.358 88.035 1.00 73.81 470 THR A CA 1
ATOM 3657 C C . THR A 1 470 ? -2.688 35.987 87.300 1.00 73.81 470 THR A C 1
ATOM 3659 O O . THR A 1 470 ? -2.763 35.493 86.177 1.00 73.81 470 THR A O 1
ATOM 3662 N N . ILE A 1 471 ? -1.529 36.120 87.954 1.00 75.81 471 ILE A N 1
ATOM 3663 C CA . ILE A 1 471 ? -0.222 35.754 87.380 1.00 75.81 471 ILE A CA 1
ATOM 3664 C C . ILE A 1 471 ? -0.188 34.260 87.027 1.00 75.81 471 ILE A C 1
ATOM 3666 O O . ILE A 1 471 ? 0.075 33.902 85.881 1.00 75.81 471 ILE A O 1
ATOM 3670 N N . LYS A 1 472 ? -0.589 33.383 87.957 1.00 81.81 472 LYS A N 1
ATOM 3671 C CA . LYS A 1 472 ? -0.659 31.932 87.700 1.00 81.81 472 LYS A CA 1
ATOM 3672 C C . LYS A 1 472 ? -1.629 31.566 86.572 1.00 81.81 472 LYS A C 1
ATOM 3674 O O . LYS A 1 472 ? -1.393 30.610 85.836 1.00 81.81 472 LYS A O 1
ATOM 3679 N N . GLN A 1 473 ? -2.746 32.287 86.430 1.00 83.69 473 GLN A N 1
ATOM 3680 C CA . GLN A 1 473 ? -3.676 32.035 85.322 1.00 83.69 473 GLN A CA 1
ATOM 3681 C C . GLN A 1 473 ? -3.126 32.521 83.975 1.00 83.69 473 GLN A C 1
ATOM 3683 O O . GLN A 1 473 ? -3.350 31.840 82.976 1.00 83.69 473 GLN A O 1
ATOM 3688 N N . LEU A 1 474 ? -2.387 33.635 83.945 1.00 78.50 474 LEU A N 1
ATOM 3689 C CA . LEU A 1 474 ? -1.685 34.118 82.751 1.00 78.50 474 LEU A CA 1
ATOM 3690 C C . LEU A 1 474 ? -0.609 33.126 82.293 1.00 78.50 474 LEU A C 1
ATOM 3692 O O . LEU A 1 474 ? -0.586 32.754 81.123 1.00 78.50 474 LEU A O 1
ATOM 3696 N N . GLU A 1 475 ? 0.213 32.619 83.212 1.00 82.12 475 GLU A N 1
ATOM 3697 C CA . GLU A 1 475 ? 1.205 31.575 82.912 1.00 82.12 475 GLU A CA 1
ATOM 3698 C C . GLU A 1 475 ? 0.539 30.294 82.395 1.00 82.12 475 GLU A C 1
ATOM 3700 O O . GLU A 1 475 ? 0.981 29.698 81.413 1.00 82.12 475 GLU A O 1
ATOM 3705 N N . SER A 1 476 ? -0.577 29.889 83.010 1.00 86.44 476 SER A N 1
ATOM 3706 C CA . SER A 1 476 ? -1.357 28.743 82.542 1.00 86.44 476 SER A CA 1
ATOM 3707 C C . SER A 1 476 ? -1.931 28.958 81.139 1.00 86.44 476 SER A C 1
ATOM 3709 O O . SER A 1 476 ? -1.955 28.003 80.365 1.00 86.44 476 SER A O 1
ATOM 3711 N N . LEU A 1 477 ? -2.404 30.164 80.808 1.00 82.25 477 LEU A N 1
ATOM 3712 C CA . LEU A 1 477 ? -2.878 30.502 79.464 1.00 82.25 477 LEU A CA 1
ATOM 3713 C C . LEU A 1 477 ? -1.732 30.414 78.453 1.00 82.25 477 LEU A C 1
ATOM 3715 O O . LEU A 1 477 ? -1.884 29.784 77.410 1.00 82.25 477 LEU A O 1
ATOM 3719 N N . HIS A 1 478 ? -0.576 30.981 78.796 1.00 81.00 478 HIS A N 1
ATOM 3720 C CA . HIS A 1 478 ? 0.608 30.979 77.945 1.00 81.00 478 HIS A CA 1
ATOM 3721 C C . HIS A 1 478 ? 1.097 29.552 77.648 1.00 81.00 478 HIS A C 1
ATOM 3723 O O . HIS A 1 478 ? 1.344 29.206 76.494 1.00 81.00 478 HIS A O 1
ATOM 3729 N N . ASN A 1 479 ? 1.124 28.685 78.664 1.00 84.56 479 ASN A N 1
ATOM 3730 C CA . ASN A 1 479 ? 1.495 27.278 78.501 1.00 84.56 479 ASN A CA 1
ATOM 3731 C C . ASN A 1 479 ? 0.507 26.492 77.627 1.00 84.56 479 ASN A C 1
ATOM 3733 O O . ASN A 1 479 ? 0.933 25.641 76.850 1.00 84.56 479 ASN A O 1
ATOM 3737 N N . LEU A 1 480 ? -0.799 26.767 77.726 1.00 85.06 480 LEU A N 1
ATOM 3738 C CA . LEU A 1 480 ? -1.801 26.123 76.867 1.00 85.06 480 LEU A CA 1
ATOM 3739 C C . LEU A 1 480 ? -1.659 26.557 75.404 1.00 85.06 480 LEU A C 1
ATOM 3741 O O . LEU A 1 480 ? -1.762 25.723 74.511 1.00 85.06 480 LEU A O 1
ATOM 3745 N N . ILE A 1 481 ? -1.386 27.841 75.165 1.00 82.81 481 ILE A N 1
ATOM 3746 C CA . ILE A 1 481 ? -1.152 28.384 73.820 1.00 82.81 481 ILE A CA 1
ATOM 3747 C C . ILE A 1 481 ? 0.117 27.786 73.204 1.00 82.81 481 ILE A C 1
ATOM 3749 O O . ILE A 1 481 ? 0.106 27.416 72.035 1.00 82.81 481 ILE A O 1
ATOM 3753 N N . ALA A 1 482 ? 1.193 27.638 73.983 1.00 80.38 482 ALA A N 1
ATOM 3754 C CA . ALA A 1 482 ? 2.447 27.045 73.510 1.00 80.38 482 ALA A CA 1
ATOM 3755 C C . ALA A 1 482 ? 2.302 25.575 73.073 1.00 80.38 482 ALA A C 1
ATOM 3757 O O . ALA A 1 482 ? 3.088 25.097 72.261 1.00 80.38 482 ALA A O 1
ATOM 3758 N N . GLN A 1 483 ? 1.298 24.865 73.595 1.00 80.81 483 GLN A N 1
ATOM 3759 C CA . GLN A 1 483 ? 0.987 23.483 73.221 1.00 80.81 483 GLN A CA 1
ATOM 3760 C C . GLN A 1 483 ? 0.116 23.382 71.959 1.00 80.81 483 GLN A C 1
ATOM 3762 O O . GLN A 1 483 ? -0.157 22.272 71.509 1.00 80.81 483 GLN A O 1
ATOM 3767 N N . PHE A 1 484 ? -0.346 24.504 71.394 1.00 77.75 484 PHE A N 1
ATOM 3768 C CA . PHE A 1 484 ? -1.222 24.493 70.227 1.00 77.75 484 PHE A CA 1
ATOM 3769 C C . PHE A 1 484 ? -0.426 24.213 68.938 1.00 77.75 484 PHE A C 1
ATOM 3771 O O . PHE A 1 484 ? 0.437 25.017 68.575 1.00 77.75 484 PHE A O 1
ATOM 3778 N N . PRO A 1 485 ? -0.691 23.102 68.222 1.00 71.19 485 PRO A N 1
ATOM 3779 C CA . PRO A 1 485 ? 0.061 22.756 67.020 1.00 71.19 485 PRO A CA 1
ATOM 3780 C C . PRO A 1 485 ? -0.356 23.662 65.852 1.00 71.19 485 PRO A C 1
ATOM 3782 O O . PRO A 1 485 ? -1.524 23.706 65.470 1.00 71.19 485 PRO A O 1
ATOM 3785 N N . LEU A 1 486 ? 0.602 24.400 65.284 1.00 59.34 486 LEU A N 1
ATOM 3786 C CA . LEU A 1 486 ? 0.360 25.277 64.126 1.00 59.34 486 LEU A CA 1
ATOM 3787 C C . LEU A 1 486 ? 0.261 24.496 62.807 1.00 59.34 486 LEU A C 1
ATOM 3789 O O . LEU A 1 486 ? -0.415 24.935 61.879 1.00 59.34 486 LEU A O 1
ATOM 3793 N N . GLU A 1 487 ? 0.878 23.318 62.742 1.00 55.81 487 GLU A N 1
ATOM 3794 C CA . GLU A 1 487 ? 0.813 22.411 61.600 1.00 55.81 487 GLU A CA 1
ATOM 3795 C C . GLU A 1 487 ? -0.077 21.210 61.966 1.00 55.81 487 GLU A C 1
ATOM 3797 O O . GLU A 1 487 ? 0.088 20.606 63.023 1.00 55.81 487 GLU A O 1
ATOM 3802 N N . ASN A 1 488 ? -1.030 20.866 61.090 1.00 56.91 488 ASN A N 1
ATOM 3803 C CA . ASN A 1 488 ? -1.973 19.741 61.230 1.00 56.91 488 ASN A CA 1
ATOM 3804 C C . ASN A 1 488 ? -3.130 19.918 62.252 1.00 56.91 488 ASN A C 1
ATOM 3806 O O . ASN A 1 488 ? -3.395 19.080 63.112 1.00 56.91 488 ASN A O 1
ATOM 3810 N N . ASN A 1 489 ? -3.895 21.003 62.099 1.00 54.25 489 ASN A N 1
ATOM 3811 C CA . ASN A 1 489 ? -5.065 21.372 62.920 1.00 54.25 489 ASN A CA 1
ATOM 3812 C C . ASN A 1 489 ? -6.344 20.515 62.732 1.00 54.25 489 ASN A C 1
ATOM 3814 O O . ASN A 1 489 ? -7.392 20.869 63.270 1.00 54.25 489 ASN A O 1
ATOM 3818 N N . ARG A 1 490 ? -6.290 19.410 61.973 1.00 54.16 490 ARG A N 1
ATOM 3819 C CA . ARG A 1 490 ? -7.467 18.575 61.645 1.00 54.16 490 ARG A CA 1
ATOM 3820 C C . ARG A 1 490 ? -7.799 17.508 62.701 1.00 54.16 490 ARG A C 1
ATOM 3822 O O . ARG A 1 490 ? -8.744 16.748 62.519 1.00 54.16 490 ARG A O 1
ATOM 3829 N N . ASN A 1 491 ? -7.035 17.426 63.790 1.00 59.81 491 ASN A N 1
ATOM 3830 C CA . ASN A 1 491 ? -7.237 16.447 64.860 1.00 59.81 491 ASN A CA 1
ATOM 3831 C C . ASN A 1 491 ? -8.242 16.976 65.911 1.00 59.81 491 ASN A C 1
ATOM 3833 O O . ASN A 1 491 ? -8.137 18.120 66.354 1.00 59.81 491 ASN A O 1
ATOM 3837 N N . ALA A 1 492 ? -9.196 16.145 66.347 1.00 58.78 492 ALA A N 1
ATOM 3838 C CA . ALA A 1 492 ? -10.203 16.480 67.364 1.00 58.78 492 ALA A CA 1
ATOM 3839 C C . ALA A 1 492 ? -9.590 16.978 68.692 1.00 58.78 492 ALA A C 1
ATOM 3841 O O . ALA A 1 492 ? -10.201 17.767 69.417 1.00 58.78 492 ALA A O 1
ATOM 3842 N N . GLU A 1 493 ? -8.354 16.574 68.987 1.00 63.97 493 GLU A N 1
ATOM 3843 C CA . GLU A 1 493 ? -7.586 17.038 70.147 1.00 63.97 493 GLU A CA 1
ATOM 3844 C C . GLU A 1 493 ? -7.268 18.544 70.096 1.00 63.97 493 GLU A C 1
ATOM 3846 O O . GLU A 1 493 ? -7.257 19.209 71.135 1.00 63.97 493 GLU A O 1
ATOM 3851 N N . VAL A 1 494 ? -7.093 19.111 68.895 1.00 68.94 494 VAL A N 1
ATOM 3852 C CA . VAL A 1 494 ? -6.809 20.542 68.681 1.00 68.94 494 VAL A CA 1
ATOM 3853 C C . VAL A 1 494 ? -8.029 21.395 69.021 1.00 68.94 494 VAL A C 1
ATOM 3855 O O . VAL A 1 494 ? -7.900 22.453 69.637 1.00 68.94 494 VAL A O 1
ATOM 3858 N N . HIS A 1 495 ? -9.229 20.908 68.697 1.00 69.19 495 HIS A N 1
ATOM 3859 C CA . HIS A 1 495 ? -10.476 21.593 69.031 1.00 69.19 495 HIS A CA 1
ATOM 3860 C C . HIS A 1 495 ? -10.691 21.668 70.551 1.00 69.19 495 HIS A C 1
ATOM 3862 O O . HIS A 1 495 ? -11.006 22.727 71.091 1.00 69.19 495 HIS A O 1
ATOM 3868 N N . ASN A 1 496 ? -10.436 20.566 71.263 1.00 77.00 496 ASN A N 1
ATOM 3869 C CA . ASN A 1 496 ? -10.520 20.529 72.724 1.00 77.00 496 ASN A CA 1
ATOM 3870 C C . ASN A 1 496 ? -9.486 21.469 73.373 1.00 77.00 496 ASN A C 1
ATOM 3872 O O . ASN A 1 496 ? -9.796 22.209 74.310 1.00 77.00 496 ASN A O 1
ATOM 3876 N N . LEU A 1 497 ? -8.261 21.508 72.838 1.00 81.12 497 LEU A N 1
ATOM 3877 C CA . LEU A 1 497 ? -7.238 22.438 73.308 1.00 81.12 497 LEU A CA 1
ATOM 3878 C C . LEU A 1 497 ? -7.640 23.905 73.081 1.00 81.12 497 LEU A C 1
ATOM 3880 O O . LEU A 1 497 ? -7.457 24.719 73.988 1.00 81.12 497 LEU A O 1
ATOM 3884 N N . LEU A 1 498 ? -8.245 24.240 71.935 1.00 78.31 498 LEU A N 1
ATOM 3885 C CA . LEU A 1 498 ? -8.740 25.594 71.671 1.00 78.31 498 LEU A CA 1
ATOM 3886 C C . LEU A 1 498 ? -9.831 26.011 72.662 1.00 78.31 498 LEU A C 1
ATOM 3888 O O . LEU A 1 498 ? -9.767 27.110 73.208 1.00 78.31 498 LEU A O 1
ATOM 3892 N N . GLU A 1 499 ? -10.797 25.140 72.950 1.00 79.62 499 GLU A N 1
ATOM 3893 C CA . GLU A 1 499 ? -11.841 25.424 73.945 1.00 79.62 499 GLU A CA 1
ATOM 3894 C C . GLU A 1 499 ? -11.254 25.661 75.340 1.00 79.62 499 GLU A C 1
ATOM 3896 O O . GLU A 1 499 ? -11.672 26.570 76.064 1.00 79.62 499 GLU A O 1
ATOM 3901 N N . ARG A 1 500 ? -10.207 24.914 75.708 1.00 83.56 500 ARG A N 1
ATOM 3902 C CA . ARG A 1 500 ? -9.471 25.141 76.959 1.00 83.56 500 ARG A CA 1
ATOM 3903 C C . ARG A 1 500 ? -8.749 26.490 76.963 1.00 83.56 500 ARG A C 1
ATOM 3905 O O . ARG A 1 500 ? -8.773 27.166 77.994 1.00 83.56 500 ARG A O 1
ATOM 3912 N N . ILE A 1 501 ? -8.145 26.900 75.842 1.00 81.25 501 ILE A N 1
ATOM 3913 C CA . ILE A 1 501 ? -7.522 28.226 75.684 1.00 81.25 501 ILE A CA 1
ATOM 3914 C C . ILE A 1 501 ? -8.585 29.326 75.809 1.00 81.25 501 ILE A C 1
ATOM 3916 O O . ILE A 1 501 ? -8.416 30.227 76.629 1.00 81.25 501 ILE A O 1
ATOM 3920 N N . ARG A 1 502 ? -9.714 29.221 75.095 1.00 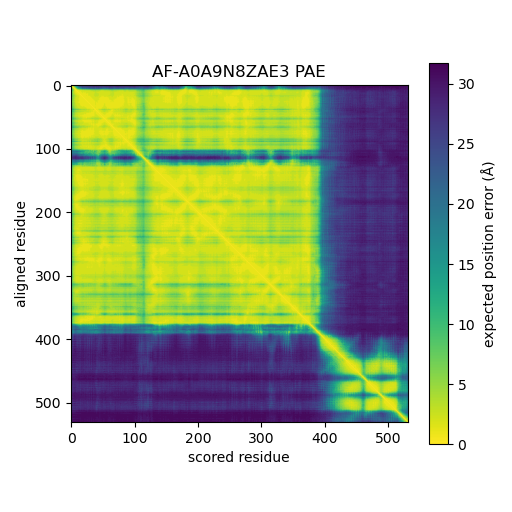83.06 502 ARG A N 1
ATOM 3921 C CA . ARG A 1 502 ? -10.855 30.157 75.166 1.00 83.06 502 ARG A CA 1
ATOM 3922 C C . ARG A 1 502 ? -11.384 30.305 76.590 1.00 83.06 502 ARG A C 1
ATOM 3924 O O . ARG A 1 502 ? -11.559 31.419 77.088 1.00 83.06 502 ARG A O 1
ATOM 3931 N N . ALA A 1 503 ? -11.621 29.184 77.271 1.00 79.69 503 ALA A N 1
ATOM 3932 C CA . ALA A 1 503 ? -12.090 29.175 78.652 1.00 79.69 503 ALA A CA 1
ATOM 3933 C C . ALA A 1 503 ? -11.072 29.834 79.592 1.00 79.69 503 ALA A C 1
ATOM 3935 O O . ALA A 1 503 ? -11.444 30.638 80.450 1.00 79.69 503 ALA A O 1
ATOM 3936 N N . LYS A 1 504 ? -9.778 29.542 79.414 1.00 83.75 504 LYS A N 1
ATOM 3937 C CA . LYS A 1 504 ? -8.715 30.130 80.232 1.00 83.75 504 LYS A CA 1
ATOM 3938 C C . LYS A 1 504 ? -8.560 31.630 79.983 1.00 83.75 504 LYS A C 1
ATOM 3940 O O . LYS A 1 504 ? -8.439 32.382 80.948 1.00 83.75 504 LYS A O 1
ATOM 3945 N N . TYR A 1 505 ? -8.642 32.066 78.729 1.00 79.88 505 TYR A N 1
ATOM 3946 C CA . TYR A 1 505 ? -8.636 33.474 78.346 1.00 79.88 505 TYR A CA 1
ATOM 3947 C C . TYR A 1 505 ? -9.766 34.247 79.036 1.00 79.88 505 TYR A C 1
ATOM 3949 O O . TYR A 1 505 ? -9.503 35.259 79.680 1.00 79.88 505 TYR A O 1
ATOM 3957 N N . LYS A 1 506 ? -11.003 33.727 79.016 1.00 77.06 506 LYS A N 1
ATOM 3958 C CA . LYS A 1 506 ? -12.143 34.348 79.720 1.00 77.06 506 LYS A CA 1
ATOM 3959 C C . LYS A 1 506 ? -11.877 34.531 81.218 1.00 77.06 506 LYS A C 1
ATOM 3961 O O . LYS A 1 506 ? -12.186 35.583 81.773 1.00 77.06 506 LYS A O 1
ATOM 3966 N N . VAL A 1 507 ? -11.272 33.534 81.870 1.00 80.50 507 VAL A N 1
ATOM 3967 C CA . VAL A 1 507 ? -10.895 33.620 83.293 1.00 80.50 507 VAL A CA 1
ATOM 3968 C C . VAL A 1 507 ? -9.837 34.703 83.519 1.00 80.50 507 VAL A C 1
ATOM 3970 O O . VAL A 1 507 ? -9.980 35.502 84.442 1.00 80.50 507 VAL A O 1
ATOM 3973 N N . VAL A 1 508 ? -8.801 34.758 82.677 1.00 75.38 508 VAL A N 1
ATOM 3974 C CA . VAL A 1 508 ? -7.747 35.781 82.753 1.00 75.38 508 VAL A CA 1
ATOM 3975 C C . VAL A 1 508 ? -8.333 37.182 82.580 1.00 75.38 508 VAL A C 1
ATOM 3977 O O . VAL A 1 508 ? -8.104 38.039 83.431 1.00 75.38 508 VAL A O 1
ATOM 3980 N N . MET A 1 509 ? -9.150 37.406 81.549 1.00 75.25 509 MET A N 1
ATOM 3981 C CA . MET A 1 509 ? -9.769 38.711 81.293 1.00 75.25 509 MET A CA 1
ATOM 3982 C C . MET A 1 509 ? -10.716 39.135 82.419 1.00 75.25 509 MET A C 1
ATOM 3984 O O . MET A 1 509 ? -10.700 40.292 82.834 1.00 75.25 509 MET A O 1
ATOM 3988 N N . SER A 1 510 ? -11.483 38.200 82.988 1.00 74.69 510 SER A N 1
ATOM 3989 C CA . SER A 1 510 ? -12.322 38.479 84.159 1.00 74.69 510 SER A CA 1
ATOM 3990 C C . SER A 1 510 ? -11.497 38.912 85.376 1.00 74.69 510 SER A C 1
ATOM 3992 O O . SER A 1 510 ? -11.912 39.818 86.099 1.00 74.69 510 SER A O 1
ATOM 3994 N N . LEU A 1 511 ? -10.341 38.286 85.611 1.00 70.94 511 LEU A N 1
ATOM 3995 C CA . LEU A 1 511 ? -9.460 38.630 86.728 1.00 70.94 511 LEU A CA 1
ATOM 3996 C C . LEU A 1 511 ? -8.765 39.981 86.511 1.00 70.94 511 LEU A C 1
ATOM 3998 O O . LEU A 1 511 ? -8.705 40.790 87.441 1.00 70.94 511 LEU A O 1
ATOM 4002 N N . LEU A 1 512 ? -8.316 40.261 85.285 1.00 66.81 512 LEU A N 1
ATOM 4003 C CA . LEU A 1 512 ? -7.767 41.563 84.899 1.00 66.81 512 LEU A CA 1
ATOM 4004 C C . LEU A 1 512 ? -8.808 42.680 85.091 1.00 66.81 512 LEU A C 1
ATOM 4006 O O . LEU A 1 512 ? -8.505 43.692 85.720 1.00 66.81 512 LEU A O 1
ATOM 4010 N N . ASN A 1 513 ? -10.065 42.449 84.695 1.00 62.53 513 ASN A N 1
ATOM 4011 C CA . ASN A 1 513 ? -11.171 43.391 84.909 1.00 62.53 513 ASN A CA 1
ATOM 4012 C C . ASN A 1 513 ? -11.553 43.568 86.391 1.00 62.53 513 ASN A C 1
ATOM 4014 O O . ASN A 1 513 ? -11.985 44.649 86.789 1.00 62.53 513 ASN A O 1
ATOM 4018 N N . SER A 1 514 ? -11.354 42.552 87.238 1.00 51.91 514 SER A N 1
ATOM 4019 C CA . SER A 1 514 ? -11.560 42.666 88.693 1.00 51.91 514 SER A CA 1
ATOM 4020 C C . SER A 1 514 ? -10.431 43.408 89.429 1.00 51.91 514 SER A C 1
ATOM 4022 O O . SER A 1 514 ? -10.590 43.761 90.597 1.00 51.91 514 SER A O 1
ATOM 4024 N N . SER A 1 515 ? -9.307 43.680 88.752 1.00 54.16 515 SER A N 1
ATOM 4025 C CA . SER A 1 515 ? -8.116 44.312 89.341 1.00 54.16 515 SER A CA 1
ATOM 4026 C C . SER A 1 515 ? -8.146 45.854 89.329 1.00 54.16 515 SER A C 1
ATOM 4028 O O . SER A 1 515 ? -7.200 46.467 89.807 1.00 54.16 515 SER A O 1
ATOM 4030 N N . GLY A 1 516 ? -9.244 46.478 88.872 1.00 45.28 516 GLY A N 1
ATOM 4031 C CA . GLY A 1 516 ? -9.598 47.888 89.111 1.00 45.28 516 GLY A CA 1
ATOM 4032 C C . GLY A 1 516 ? -8.673 48.954 88.494 1.00 45.28 516 GLY A C 1
ATOM 4033 O O . GLY A 1 516 ? -7.619 49.252 89.041 1.00 45.28 516 GLY A O 1
ATOM 4034 N N . ASN A 1 517 ? -9.168 49.630 87.447 1.00 48.38 517 ASN A N 1
ATOM 4035 C CA . ASN A 1 517 ? -8.599 50.810 86.760 1.00 48.38 517 ASN A CA 1
ATOM 4036 C C . ASN A 1 517 ? -7.379 50.595 85.846 1.00 48.38 517 ASN A C 1
ATOM 4038 O O . ASN A 1 517 ? -6.397 51.328 85.915 1.00 48.38 517 ASN A O 1
ATOM 4042 N N . LEU A 1 518 ? -7.512 49.688 84.880 1.00 48.34 518 LEU A N 1
ATOM 4043 C CA . LEU A 1 518 ? -6.770 49.743 83.616 1.00 48.34 518 LEU A CA 1
ATOM 4044 C C . LEU A 1 518 ? -7.807 49.866 82.484 1.00 48.34 518 LEU A C 1
ATOM 4046 O O . LEU A 1 518 ? -8.831 49.186 82.5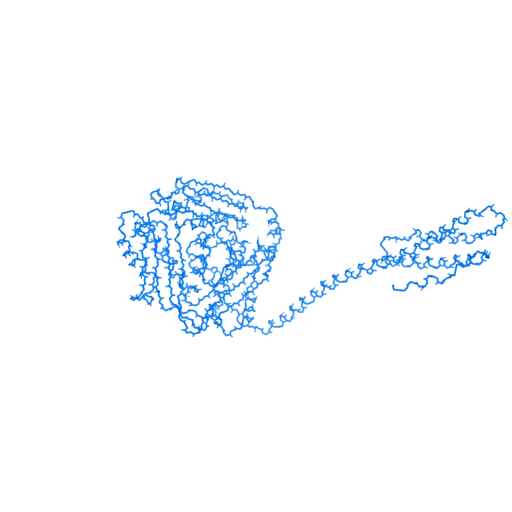14 1.00 48.34 518 LEU A O 1
ATOM 4050 N N . GLN A 1 519 ? -7.613 50.831 81.581 1.00 40.97 519 GLN A N 1
ATOM 4051 C CA . GLN A 1 519 ? -8.597 51.320 80.601 1.00 40.97 519 GLN A CA 1
ATOM 4052 C C . GLN A 1 519 ? -9.391 50.214 79.881 1.00 40.97 519 GLN A C 1
ATOM 4054 O O . GLN A 1 519 ? -8.827 49.251 79.368 1.00 40.97 519 GLN A O 1
ATOM 4059 N N . LYS A 1 520 ? -10.715 50.417 79.800 1.00 40.47 520 LYS A N 1
ATOM 4060 C CA . LYS A 1 520 ? -11.678 49.581 79.072 1.00 40.47 520 LYS A CA 1
ATOM 4061 C C . LYS A 1 520 ? -11.262 49.403 77.604 1.00 40.47 520 LYS A C 1
ATOM 4063 O O . LYS A 1 520 ? -11.505 50.294 76.795 1.00 40.47 520 LYS A O 1
ATOM 4068 N N . PHE A 1 521 ? -10.739 48.237 77.243 1.00 39.25 521 PHE A N 1
ATOM 4069 C CA . PHE A 1 521 ? -10.902 47.711 75.889 1.00 39.25 521 PHE A CA 1
ATOM 4070 C C . PHE A 1 521 ? -12.227 46.945 75.875 1.00 39.25 521 PHE A C 1
ATOM 4072 O O . PHE A 1 521 ? -12.372 45.938 76.561 1.00 39.25 521 PHE A O 1
ATOM 4079 N N . ASN A 1 522 ? -13.236 47.494 75.197 1.00 37.16 522 ASN A N 1
ATOM 4080 C CA . ASN A 1 522 ? -14.560 46.879 75.105 1.00 37.16 522 ASN A CA 1
ATOM 4081 C C . ASN A 1 522 ? -14.480 45.537 74.356 1.00 37.16 522 ASN A C 1
ATOM 4083 O O . ASN A 1 522 ? -13.902 45.469 73.276 1.00 37.16 522 ASN A O 1
ATOM 4087 N N . ASP A 1 523 ? -15.180 44.522 74.870 1.00 42.12 523 ASP A N 1
ATOM 4088 C CA . ASP A 1 523 ? -15.396 43.182 74.282 1.00 42.12 523 ASP A CA 1
ATOM 4089 C C . ASP A 1 523 ? -16.118 43.179 72.904 1.00 42.12 523 ASP A C 1
ATOM 4091 O O . ASP A 1 523 ? -16.537 42.132 72.409 1.00 42.12 523 ASP A O 1
ATOM 4095 N N . ALA A 1 524 ? -16.302 44.339 72.265 1.00 37.41 524 ALA A N 1
ATOM 4096 C CA . ALA A 1 524 ? -17.161 44.506 71.092 1.00 37.41 524 ALA A CA 1
ATOM 4097 C C . ALA A 1 524 ? -16.471 44.270 69.732 1.00 37.41 524 ALA A C 1
ATOM 4099 O O . ALA A 1 524 ? -17.178 44.156 68.732 1.00 37.41 524 ALA A O 1
ATOM 4100 N N . ASP A 1 525 ? -15.143 44.131 69.674 1.00 39.19 525 ASP A N 1
ATOM 4101 C CA . ASP A 1 525 ? -14.423 43.959 68.395 1.00 39.19 525 ASP A CA 1
ATOM 4102 C C . ASP A 1 525 ? -14.107 42.497 68.030 1.00 39.19 525 ASP A C 1
ATOM 4104 O O . ASP A 1 525 ? -13.633 42.221 66.933 1.00 39.19 525 ASP A O 1
ATOM 4108 N N . VAL A 1 526 ? -14.420 41.524 68.896 1.00 44.16 526 VAL A N 1
ATOM 4109 C CA . VAL A 1 526 ? -14.081 40.101 68.655 1.00 44.16 526 VAL A CA 1
ATOM 4110 C C . VAL A 1 526 ? -15.238 39.302 68.027 1.00 44.16 526 VAL A C 1
ATOM 4112 O O . VAL A 1 526 ? -15.037 38.196 67.536 1.00 44.16 526 VAL A O 1
ATOM 4115 N N . THR A 1 527 ? -16.458 39.850 67.966 1.00 36.16 527 THR A N 1
ATOM 4116 C CA . THR A 1 527 ? -17.639 39.160 67.390 1.00 36.16 527 THR A CA 1
ATOM 4117 C C . THR A 1 527 ? -18.122 39.709 66.043 1.00 36.16 527 THR A C 1
ATOM 4119 O O . THR A 1 527 ? -19.105 39.207 65.501 1.00 36.16 527 THR A O 1
ATOM 4122 N N . LYS A 1 528 ? -17.417 40.678 65.443 1.00 33.84 528 LYS A N 1
ATOM 4123 C CA . LYS A 1 528 ? -17.682 41.160 64.076 1.00 33.84 528 LYS A CA 1
ATOM 4124 C C . LYS A 1 528 ? -16.494 40.924 63.149 1.00 33.84 528 LYS A C 1
ATOM 4126 O O . LYS A 1 528 ? -15.868 41.856 62.664 1.00 33.84 528 LYS A O 1
ATOM 4131 N N . ILE A 1 529 ? -16.239 39.659 62.849 1.00 33.09 529 ILE A N 1
ATOM 4132 C CA . ILE A 1 529 ? -15.627 39.279 61.573 1.00 33.09 529 ILE A CA 1
ATOM 4133 C C . ILE A 1 529 ? -16.597 38.279 60.942 1.00 33.09 529 ILE A C 1
ATOM 4135 O O . ILE A 1 529 ? -16.512 37.073 61.162 1.00 33.09 529 ILE A O 1
ATOM 4139 N N . SER A 1 530 ? -17.606 38.814 60.252 1.00 28.67 530 SER A N 1
ATOM 4140 C CA . SER A 1 530 ? -18.561 38.055 59.443 1.00 28.67 530 SER A CA 1
ATOM 4141 C C . SER A 1 530 ? -18.345 38.373 57.963 1.00 28.67 530 SER A C 1
ATOM 4143 O O . SER A 1 530 ? -18.465 39.541 57.588 1.00 28.67 530 SER A O 1
ATOM 4145 N N . PHE A 1 531 ? -18.129 37.292 57.204 1.00 34.50 531 PHE A N 1
ATOM 4146 C CA . PHE A 1 531 ? -17.880 37.118 55.762 1.00 34.50 531 PHE A CA 1
ATOM 4147 C C . PHE A 1 531 ? -16.509 37.537 55.236 1.00 34.50 531 PHE A C 1
ATOM 4149 O O . PHE A 1 531 ? -16.267 38.746 55.040 1.00 34.50 531 PHE A O 1
#